Protein AF-A0A9P5V0I0-F1 (afdb_monomer)

Secondary structure (DSSP, 8-state):
-HHHHHHH-TT--EEEES----SS--SHHHHSS------EEEE-S---HHHHHHHHHHTGGG-TT--EEEESS--HHHHHHHHHH-TT--EEEE---TT-SS-STT-PPPTTHHHHHHHH-TT--EEEEEEEEEEHHHHHH-----TT--EEEEEEE------HHHHHHHHHHHHTTTTS--S-SPPPPHHHHHHHHHHHHHHHHHHHHHHHHHT-TT-SEEE-------HHHHHHS---HHHH-SS--BSS----SGGGTGGGGTT-TT--EEE-TTB-----HHHHHHHHHH-TT--EEES-PPPSSHHHHTTTHHHHHHHHHHHHH-TT-EE--GGGTTTTTSSS-S-----S-------------HHHHHHHHHHHHTT----EEEE--SS--HHHHHHHHHHTTS-TTS--S-EEE--

Foldseek 3Di:
DVLLCQQLAQQAAADADEDDDPPDDPLVVSLPDAAHNHAEYAYNYPQPPVNLQVCLVRPLLSHLNHQEYEELAQDQSNLQSCLPRNQNHAEYAHDDDLQDLAPDPPDQHDACSLVSCQQRHLNHAEDHDQSYEYELVNLVVTAGNPLNHAADHYAYFQQDDQDPVLVVLVVVCVVVCVVPDDDPDDDDDPSSVVSVVSVVSNLVSLQSVLLRLLSSLNYQHDANARANFNVVVVPPDPQDPVRRCPDQQRPGGRACDVSSPVLSNLSNQNHAEYHHHSHPHPDDLVSLLSCLVSHVNHQEYEHLDAPPDPVCNVVNVRSVVRVVSSCVSPVNYDYDHPSPPPPDDDVDDDDPDDDDDPDDDPDPDADDPPVVLVVLVVVLSVPDRDNAHYDDDVDDGPVNSVVVSVVSPDDPPPDPDHDPPPD

Mean predicted aligned error: 8.95 Å

Radius of gyration: 25.74 Å; Cα contacts (8 Å, |Δi|>4): 701; chains: 1; bounding box: 67×56×68 Å

pLDDT: mean 80.71, std 19.68, range [28.25, 98.62]

Solvent-accessible surface area (backbone atoms only — not comparable to full-atom values): 23711 Å² total; per-residue (Å²): 106,75,64,59,48,52,65,53,22,64,60,26,29,35,44,44,42,62,71,80,89,67,90,82,68,72,61,65,88,61,62,78,82,73,71,42,51,28,26,34,43,37,34,57,27,86,71,49,76,77,46,37,52,53,44,21,76,62,50,49,64,39,25,44,52,22,29,33,44,29,27,47,66,74,46,62,53,37,30,48,38,45,25,73,43,16,69,53,31,27,34,41,38,48,43,71,62,91,82,47,70,47,78,74,81,84,71,72,66,56,71,40,33,65,49,45,34,36,44,55,20,55,54,25,27,32,40,40,32,49,83,33,36,34,41,49,69,55,58,74,82,46,68,70,45,24,59,58,23,28,34,44,25,36,25,52,30,70,35,76,72,84,49,72,73,40,49,54,52,53,52,51,45,62,73,64,51,66,86,76,61,82,94,76,68,76,81,76,52,71,68,55,53,52,36,50,54,50,47,51,55,36,42,52,53,40,39,52,54,30,53,58,58,24,63,30,46,52,21,32,31,45,28,51,24,47,58,62,60,45,63,62,58,67,73,74,54,95,64,53,80,74,64,52,48,78,56,76,64,59,72,31,44,76,55,46,24,64,91,41,37,48,65,56,42,43,61,27,46,52,24,26,34,44,31,35,22,52,47,70,33,74,62,51,69,70,41,46,55,51,47,60,67,44,25,74,46,50,37,35,39,25,58,37,40,73,59,87,49,74,85,50,37,70,81,42,49,68,39,45,56,53,37,54,52,43,35,73,78,37,72,77,44,43,59,45,61,80,73,74,57,66,77,79,60,71,82,51,80,85,73,98,80,85,90,78,81,91,72,91,72,93,72,92,74,72,81,65,62,65,66,59,60,49,51,54,50,48,62,56,57,72,75,56,83,56,80,36,40,43,45,49,64,83,64,72,44,62,65,56,55,52,53,51,61,53,64,71,67,59,73,85,88,78,67,98,61,86,50,73,48,82,78

Structure (mmCIF, N/CA/C/O backbone):
data_AF-A0A9P5V0I0-F1
#
_entry.id   AF-A0A9P5V0I0-F1
#
loop_
_atom_site.group_PDB
_atom_site.id
_atom_site.type_symbol
_atom_site.label_atom_id
_atom_site.label_alt_id
_atom_site.label_comp_id
_atom_site.label_asym_id
_atom_site.label_entity_id
_atom_site.label_seq_id
_atom_site.pdbx_PDB_ins_code
_atom_site.Cartn_x
_atom_site.Cartn_y
_atom_site.Cartn_z
_atom_site.occupancy
_atom_site.B_iso_or_equiv
_atom_site.auth_seq_id
_atom_site.auth_comp_id
_atom_site.auth_asym_id
_atom_site.auth_atom_id
_atom_site.pdbx_PDB_model_num
ATOM 1 N N . MET A 1 1 ? 26.422 -1.759 -22.021 1.00 72.62 1 MET A N 1
ATOM 2 C CA . MET A 1 1 ? 25.856 -3.127 -22.036 1.00 72.62 1 MET A CA 1
ATOM 3 C C . MET A 1 1 ? 24.345 -3.127 -22.238 1.00 72.62 1 MET A C 1
ATOM 5 O O . MET A 1 1 ? 23.921 -3.559 -23.296 1.00 72.62 1 MET A O 1
ATOM 9 N N . PHE A 1 2 ? 23.543 -2.625 -21.288 1.00 82.19 2 PHE A N 1
ATOM 10 C CA . PHE A 1 2 ? 22.068 -2.646 -21.354 1.00 82.19 2 PHE A CA 1
ATOM 11 C C . PHE A 1 2 ? 21.493 -2.234 -22.724 1.00 82.19 2 PHE A C 1
ATOM 13 O O . PHE A 1 2 ? 20.725 -2.968 -23.332 1.00 82.19 2 PHE A O 1
ATOM 20 N N . PHE A 1 3 ? 21.946 -1.103 -23.263 1.00 79.38 3 PHE A N 1
ATOM 21 C CA . PHE A 1 3 ? 21.476 -0.586 -24.553 1.00 79.38 3 PHE A CA 1
ATOM 22 C C . PHE A 1 3 ? 21.908 -1.434 -25.748 1.00 79.38 3 PHE A C 1
ATOM 24 O O . PHE A 1 3 ? 21.130 -1.666 -26.667 1.00 79.38 3 PHE A O 1
ATOM 31 N N . THR A 1 4 ? 23.141 -1.937 -25.716 1.00 81.88 4 THR A N 1
ATOM 32 C CA . THR A 1 4 ? 23.652 -2.861 -26.730 1.00 81.88 4 THR A CA 1
ATOM 33 C C . THR A 1 4 ? 22.816 -4.136 -26.763 1.00 81.88 4 THR A C 1
ATOM 35 O O . THR A 1 4 ? 22.476 -4.593 -27.848 1.00 81.88 4 THR A O 1
ATOM 38 N N . LEU A 1 5 ? 22.438 -4.672 -25.595 1.00 84.12 5 LEU A N 1
ATOM 39 C CA . LEU A 1 5 ? 21.573 -5.849 -25.500 1.00 84.12 5 LEU A CA 1
ATOM 40 C C . LEU A 1 5 ? 20.219 -5.580 -26.146 1.00 84.12 5 LEU A C 1
ATOM 42 O O . LEU A 1 5 ? 19.815 -6.332 -27.022 1.00 84.12 5 LEU A O 1
ATOM 46 N N . LEU A 1 6 ? 19.551 -4.484 -25.787 1.00 85.00 6 LEU A N 1
ATOM 47 C CA . LEU A 1 6 ? 18.229 -4.197 -26.341 1.00 85.00 6 LEU A CA 1
ATOM 48 C C . LEU A 1 6 ? 18.257 -3.923 -27.852 1.00 85.00 6 LEU A C 1
ATOM 50 O O . LEU A 1 6 ? 17.336 -4.329 -28.552 1.00 85.00 6 LEU A O 1
ATOM 54 N N . LYS A 1 7 ? 19.318 -3.291 -28.373 1.00 84.25 7 LYS A N 1
ATOM 55 C CA . LYS A 1 7 ? 19.494 -3.082 -29.821 1.00 84.25 7 LYS A CA 1
ATOM 56 C C . LYS A 1 7 ? 19.761 -4.388 -30.573 1.00 84.25 7 LYS A C 1
ATOM 58 O O . LYS A 1 7 ? 19.329 -4.545 -31.709 1.00 84.25 7 LYS A O 1
ATOM 63 N N . ARG A 1 8 ? 20.512 -5.313 -29.968 1.00 85.25 8 ARG A N 1
ATOM 64 C CA . ARG A 1 8 ? 20.909 -6.584 -30.601 1.00 85.25 8 ARG A CA 1
ATOM 65 C C . ARG A 1 8 ? 19.882 -7.698 -30.415 1.00 85.25 8 ARG A C 1
ATOM 67 O O . ARG A 1 8 ? 19.906 -8.659 -31.174 1.00 85.25 8 ARG A O 1
ATOM 74 N N . LEU A 1 9 ? 18.988 -7.558 -29.441 1.00 89.06 9 LEU A N 1
ATOM 75 C CA . LEU A 1 9 ? 17.949 -8.524 -29.096 1.00 89.06 9 LEU A CA 1
ATOM 76 C C . LEU A 1 9 ? 16.563 -7.877 -29.280 1.00 89.06 9 LEU A C 1
ATOM 78 O O . LEU A 1 9 ? 15.871 -7.606 -28.297 1.00 89.06 9 LEU A O 1
ATOM 82 N N . PRO A 1 10 ? 16.120 -7.625 -30.527 1.00 87.88 10 PRO A N 1
ATOM 83 C CA . PRO A 1 10 ? 14.864 -6.912 -30.800 1.00 87.88 10 PRO A CA 1
ATOM 84 C C . PRO A 1 10 ? 13.608 -7.660 -30.313 1.00 87.88 10 PRO A C 1
ATOM 86 O O . PRO A 1 10 ? 12.546 -7.061 -30.155 1.00 87.88 10 PRO A O 1
ATOM 89 N N . ASN A 1 11 ? 13.724 -8.968 -30.051 1.00 90.19 11 ASN A N 1
ATOM 90 C CA . ASN A 1 11 ? 12.653 -9.820 -29.527 1.00 90.19 11 ASN A CA 1
ATOM 91 C C . ASN A 1 11 ? 12.715 -10.031 -28.005 1.00 90.19 11 ASN A C 1
ATOM 93 O O . ASN A 1 11 ? 11.960 -10.857 -27.489 1.00 90.19 11 ASN A O 1
ATOM 97 N N . LEU A 1 12 ? 13.594 -9.321 -27.290 1.00 94.12 12 LEU A N 1
ATOM 98 C CA . LEU A 1 12 ? 13.696 -9.432 -25.838 1.00 94.12 12 LEU A CA 1
ATOM 99 C C . LEU A 1 12 ? 12.419 -8.893 -25.181 1.00 94.12 12 LEU A C 1
ATOM 101 O O . LEU A 1 12 ? 12.072 -7.724 -25.348 1.00 94.12 12 LEU A O 1
ATOM 105 N N . GLU A 1 13 ? 11.726 -9.742 -24.424 1.00 96.06 13 GLU A N 1
ATOM 106 C CA . GLU A 1 13 ? 10.491 -9.390 -23.714 1.00 96.06 13 GLU A CA 1
ATOM 107 C C . GLU A 1 13 ? 10.707 -9.251 -22.200 1.00 96.06 13 GLU A C 1
ATOM 109 O O . GLU A 1 13 ? 9.979 -8.497 -21.555 1.00 96.06 13 GLU A O 1
ATOM 114 N N . PHE A 1 14 ? 11.716 -9.925 -21.639 1.00 95.38 14 PHE A N 1
ATOM 115 C CA . PHE A 1 14 ? 12.061 -9.885 -20.215 1.00 95.38 14 PHE A CA 1
ATOM 116 C C . PHE A 1 14 ? 13.543 -9.572 -20.010 1.00 95.38 14 PHE A C 1
ATOM 118 O O . PHE A 1 14 ? 14.405 -10.220 -20.610 1.00 95.38 14 PHE A O 1
ATOM 125 N N . LEU A 1 15 ? 13.832 -8.621 -19.120 1.00 93.19 15 LEU A N 1
ATOM 126 C CA . LEU A 1 15 ? 15.190 -8.251 -18.738 1.00 93.19 15 LEU A CA 1
ATOM 127 C C . LEU A 1 15 ? 15.272 -7.929 -17.244 1.00 93.19 15 LEU A C 1
ATOM 129 O O . LEU A 1 15 ? 14.594 -7.020 -16.761 1.00 93.19 15 LEU A O 1
ATOM 133 N N . ARG A 1 16 ? 16.164 -8.619 -16.528 1.00 91.38 16 ARG A N 1
ATOM 134 C CA . ARG A 1 16 ? 16.533 -8.295 -15.143 1.00 91.38 16 ARG A CA 1
ATOM 135 C C . ARG A 1 16 ? 17.970 -7.800 -15.070 1.00 91.38 16 ARG A C 1
ATOM 137 O O . ARG A 1 16 ? 18.861 -8.422 -15.628 1.00 91.38 16 ARG A O 1
ATOM 144 N N . ILE A 1 17 ? 18.214 -6.697 -14.367 1.00 88.88 17 ILE A N 1
ATOM 145 C CA . ILE A 1 17 ? 19.544 -6.107 -14.179 1.00 88.88 17 ILE A CA 1
ATOM 146 C C . ILE A 1 17 ? 19.783 -5.728 -12.717 1.00 88.88 17 ILE A C 1
ATOM 148 O O . ILE A 1 17 ? 18.898 -5.222 -12.031 1.00 88.88 17 ILE A O 1
ATOM 152 N N . TYR A 1 18 ? 21.011 -5.931 -12.243 1.00 83.88 18 TYR A N 1
ATOM 153 C CA . TYR A 1 18 ? 21.394 -5.670 -10.848 1.00 83.88 18 TYR A CA 1
ATOM 154 C C . TYR A 1 18 ? 22.102 -4.342 -10.641 1.00 83.88 18 TYR A C 1
ATOM 156 O O . TYR A 1 18 ? 22.042 -3.756 -9.566 1.00 83.88 18 TYR A O 1
ATOM 164 N N . SER A 1 19 ? 22.766 -3.857 -11.681 1.00 81.00 19 SER A N 1
ATOM 165 C CA . SER A 1 19 ? 23.468 -2.586 -11.677 1.00 81.00 19 SER A CA 1
ATOM 166 C C . SER A 1 19 ? 23.308 -1.938 -13.041 1.00 81.00 19 SER A C 1
ATOM 168 O O . SER A 1 19 ? 23.321 -2.620 -14.069 1.00 81.00 19 SER A O 1
ATOM 170 N N . MET A 1 20 ? 23.135 -0.621 -13.049 1.00 78.06 20 MET A N 1
ATOM 171 C CA . MET A 1 20 ? 23.053 0.162 -14.269 1.00 78.06 20 MET A CA 1
ATOM 172 C C . MET A 1 20 ? 23.921 1.407 -14.114 1.00 78.06 20 MET A C 1
ATOM 174 O O . MET A 1 20 ? 23.603 2.300 -13.331 1.00 78.06 20 MET A O 1
ATOM 178 N N . ASP A 1 21 ? 25.004 1.465 -14.885 1.00 77.56 21 ASP A N 1
ATOM 179 C CA . ASP A 1 21 ? 25.779 2.687 -15.074 1.00 77.56 21 ASP A CA 1
ATOM 180 C C . ASP A 1 21 ? 25.295 3.394 -16.351 1.00 77.56 21 ASP A C 1
ATOM 182 O O . ASP A 1 21 ? 25.408 2.867 -17.462 1.00 77.56 21 ASP A O 1
ATOM 186 N N . CYS A 1 22 ? 24.714 4.583 -16.178 1.00 71.12 22 CYS A N 1
ATOM 187 C CA . CYS A 1 22 ? 24.184 5.415 -17.260 1.00 71.12 22 CYS A CA 1
ATOM 188 C C . CYS A 1 22 ? 25.020 6.673 -17.516 1.00 71.12 22 CYS A C 1
ATOM 190 O O . CYS A 1 22 ? 24.570 7.555 -18.255 1.00 71.12 22 CYS A O 1
ATOM 192 N N . GLU A 1 23 ? 26.184 6.845 -16.882 1.00 76.38 23 GLU A N 1
ATOM 193 C CA . GLU A 1 23 ? 26.862 8.142 -16.949 1.00 76.38 23 GLU A CA 1
ATOM 194 C C . GLU A 1 23 ? 27.448 8.444 -18.333 1.00 76.38 23 GLU A C 1
ATOM 196 O O . GLU A 1 23 ? 27.472 9.614 -18.724 1.00 76.38 23 GLU A O 1
ATOM 201 N N . LYS A 1 24 ? 27.844 7.411 -19.090 1.00 75.38 24 LYS A N 1
ATOM 202 C CA . LYS A 1 24 ? 28.678 7.547 -20.300 1.00 75.38 24 LYS A CA 1
ATOM 203 C C . LYS A 1 24 ? 28.061 7.039 -21.606 1.00 75.38 24 LYS A C 1
ATOM 205 O O . LYS A 1 24 ? 28.762 6.964 -22.609 1.00 75.38 24 LYS A O 1
ATOM 210 N N . VAL A 1 25 ? 26.785 6.657 -21.627 1.00 72.12 25 VAL A N 1
ATOM 211 C CA . VAL A 1 25 ? 26.204 6.072 -22.845 1.00 72.12 25 VAL A CA 1
ATOM 212 C C . VAL A 1 25 ? 25.682 7.161 -23.779 1.00 72.12 25 VAL A C 1
ATOM 214 O O . VAL A 1 25 ? 24.794 7.926 -23.398 1.00 72.12 25 VAL A O 1
ATOM 217 N N . ASP A 1 26 ? 26.191 7.191 -25.015 1.00 77.75 26 ASP A N 1
ATOM 218 C CA . ASP A 1 26 ? 25.554 7.925 -26.107 1.00 77.75 26 ASP A CA 1
ATOM 219 C C . ASP A 1 26 ? 24.253 7.219 -26.498 1.00 77.75 26 ASP A C 1
ATOM 221 O O . ASP A 1 26 ? 24.221 6.159 -27.121 1.00 77.75 26 ASP A O 1
ATOM 225 N N . THR A 1 27 ? 23.160 7.805 -26.038 1.00 74.12 27 THR A N 1
ATOM 226 C CA . THR A 1 27 ? 21.817 7.260 -26.165 1.00 74.12 27 THR A CA 1
ATOM 227 C C . THR A 1 27 ? 21.240 7.444 -27.564 1.00 74.12 27 THR A C 1
ATOM 229 O O . THR A 1 27 ? 20.352 6.684 -27.938 1.00 74.12 27 THR A O 1
ATOM 232 N N . ALA A 1 28 ? 21.719 8.441 -28.318 1.00 78.19 28 ALA A N 1
ATOM 233 C CA . ALA A 1 28 ? 21.186 8.762 -29.639 1.00 78.19 28 ALA A CA 1
ATOM 234 C C . ALA A 1 28 ? 21.516 7.640 -30.631 1.00 78.19 28 ALA A C 1
ATOM 236 O O . ALA A 1 28 ? 20.613 7.016 -31.173 1.00 78.19 28 ALA A O 1
ATOM 237 N N . ALA A 1 29 ? 22.791 7.251 -30.714 1.00 74.94 29 ALA A N 1
ATOM 238 C CA . ALA A 1 29 ? 23.259 6.211 -31.636 1.00 74.94 29 ALA A CA 1
ATOM 239 C C . ALA A 1 29 ? 22.647 4.808 -31.402 1.00 74.94 29 ALA A C 1
ATOM 241 O O . ALA A 1 29 ? 22.742 3.909 -32.251 1.00 74.94 29 ALA A O 1
ATOM 242 N N . ILE A 1 30 ? 22.058 4.569 -30.225 1.00 70.69 30 ILE A N 1
ATOM 243 C CA . ILE A 1 30 ? 21.501 3.261 -29.858 1.00 70.69 30 ILE A CA 1
ATOM 244 C C . ILE A 1 30 ? 19.992 3.184 -30.119 1.00 70.69 30 ILE A C 1
ATOM 246 O O . ILE A 1 30 ? 19.501 2.095 -30.402 1.00 70.69 30 ILE A O 1
ATOM 250 N N . MET A 1 31 ? 19.280 4.313 -30.080 1.00 74.88 31 MET A N 1
ATOM 251 C CA . MET A 1 31 ? 17.815 4.366 -30.181 1.00 74.88 31 MET A CA 1
ATOM 252 C C . MET A 1 31 ? 17.288 4.820 -31.552 1.00 74.88 31 MET A C 1
ATOM 254 O O . MET A 1 31 ? 16.086 5.039 -31.698 1.00 74.88 31 MET A O 1
ATOM 258 N N . ASP A 1 32 ? 18.152 4.925 -32.564 1.00 74.31 32 ASP A N 1
ATOM 259 C CA . ASP A 1 32 ? 17.753 5.226 -33.942 1.00 74.31 32 ASP A CA 1
ATOM 260 C C . ASP A 1 32 ? 16.984 4.043 -34.565 1.00 74.31 32 ASP A C 1
ATOM 262 O O . ASP A 1 32 ? 17.583 3.111 -35.105 1.00 74.31 32 ASP A O 1
ATOM 266 N N . GLY A 1 33 ? 15.648 4.063 -34.491 1.00 74.25 33 GLY A N 1
ATOM 267 C CA . GLY A 1 33 ? 14.791 3.297 -35.405 1.00 74.25 33 GLY A CA 1
ATOM 268 C C . GLY A 1 33 ? 13.548 2.669 -34.781 1.00 74.25 33 GLY A C 1
ATOM 269 O O . GLY A 1 33 ? 12.433 3.101 -35.061 1.00 74.25 33 GLY A O 1
ATOM 270 N N . GLU A 1 34 ? 13.716 1.636 -33.956 1.00 86.00 34 GLU A N 1
ATOM 271 C CA . GLU A 1 34 ? 12.606 0.768 -33.540 1.00 86.00 34 GLU A CA 1
ATOM 272 C C . GLU A 1 34 ? 12.430 0.740 -32.029 1.00 86.00 34 GLU A C 1
ATOM 274 O O . GLU A 1 34 ? 13.404 0.588 -31.300 1.00 86.00 34 GLU A O 1
ATOM 279 N N . PHE A 1 35 ? 11.187 0.854 -31.556 1.00 91.88 35 PHE A N 1
ATOM 280 C CA . PHE A 1 35 ? 10.849 0.692 -30.144 1.00 91.88 35 PHE A CA 1
ATOM 281 C C . PHE A 1 35 ? 11.141 -0.726 -29.649 1.00 91.88 35 PHE A C 1
ATOM 283 O O . PHE A 1 35 ? 10.890 -1.713 -30.342 1.00 91.88 35 PHE A O 1
ATOM 290 N N . SER A 1 36 ? 11.594 -0.832 -28.403 1.00 92.25 36 SER A N 1
ATOM 291 C CA . SER A 1 36 ? 11.799 -2.118 -27.752 1.00 92.25 36 SER A CA 1
ATOM 292 C C . SER A 1 36 ? 10.478 -2.867 -27.546 1.00 92.25 36 SER A C 1
ATOM 294 O O . SER A 1 36 ? 9.460 -2.280 -27.166 1.00 92.25 36 SER A O 1
ATOM 296 N N . ARG A 1 37 ? 10.514 -4.194 -27.728 1.00 94.62 37 ARG A N 1
ATOM 297 C CA . ARG A 1 37 ? 9.412 -5.118 -27.401 1.00 94.62 37 ARG A CA 1
ATOM 298 C C . ARG A 1 37 ? 9.403 -5.556 -25.935 1.00 94.62 37 ARG A C 1
ATOM 300 O O . ARG A 1 37 ? 8.593 -6.407 -25.567 1.00 94.62 37 ARG A O 1
ATOM 307 N N . LEU A 1 38 ? 10.283 -4.984 -25.113 1.00 95.94 38 LEU A N 1
ATOM 308 C CA . LEU A 1 38 ? 10.415 -5.334 -23.708 1.00 95.94 38 LEU A CA 1
ATOM 309 C C . LEU A 1 38 ? 9.091 -5.114 -22.965 1.00 95.94 38 LEU A C 1
ATOM 311 O O . LEU A 1 38 ? 8.526 -4.020 -22.981 1.00 95.94 38 LEU A O 1
ATOM 315 N N . LYS A 1 39 ? 8.609 -6.171 -22.311 1.00 97.38 39 LYS A N 1
ATOM 316 C CA . LYS A 1 39 ? 7.375 -6.184 -21.517 1.00 97.38 39 LYS A CA 1
ATOM 317 C C . LYS A 1 39 ? 7.664 -6.144 -20.024 1.00 97.38 39 LYS A C 1
ATOM 319 O O . LYS A 1 39 ? 6.864 -5.590 -19.278 1.00 97.38 39 LYS A O 1
ATOM 324 N N . ILE A 1 40 ? 8.782 -6.718 -19.587 1.00 96.69 40 ILE A N 1
ATOM 325 C CA . ILE A 1 40 ? 9.144 -6.826 -18.174 1.00 96.69 40 ILE A CA 1
ATOM 326 C C . ILE A 1 40 ? 10.573 -6.326 -17.983 1.00 96.69 40 ILE A C 1
ATOM 328 O O . ILE A 1 40 ? 11.504 -6.837 -18.608 1.00 96.69 40 ILE A O 1
ATOM 332 N N . LEU A 1 41 ? 10.738 -5.341 -17.101 1.00 95.25 41 LEU A N 1
ATOM 333 C CA . LEU A 1 41 ? 12.037 -4.779 -16.742 1.00 95.25 41 LEU A CA 1
ATOM 334 C C . LEU A 1 41 ? 12.205 -4.760 -15.225 1.00 95.25 41 LEU A C 1
ATOM 336 O O . LEU A 1 41 ? 11.491 -4.042 -14.527 1.00 95.25 41 LEU A O 1
ATOM 340 N N . HIS A 1 42 ? 13.169 -5.525 -14.716 1.00 94.00 42 HIS A N 1
ATOM 341 C CA . HIS A 1 42 ? 13.512 -5.572 -13.293 1.00 94.00 42 HIS A CA 1
ATOM 342 C C . HIS A 1 42 ? 14.880 -4.938 -13.055 1.00 94.00 42 HIS A C 1
ATOM 344 O O . HIS A 1 42 ? 15.869 -5.350 -13.654 1.00 94.00 42 HIS A O 1
ATOM 350 N N . ILE A 1 43 ? 14.951 -3.951 -12.165 1.00 91.00 43 ILE A N 1
ATOM 351 C CA . ILE A 1 43 ? 16.173 -3.224 -11.814 1.00 91.00 43 ILE A CA 1
ATOM 352 C C . ILE A 1 43 ? 16.400 -3.353 -10.305 1.00 91.00 43 ILE A C 1
ATOM 354 O O . ILE A 1 43 ? 15.667 -2.784 -9.505 1.00 91.00 43 ILE A O 1
ATOM 358 N N . HIS A 1 44 ? 17.427 -4.087 -9.889 1.00 83.88 44 HIS A N 1
ATOM 359 C CA . HIS A 1 44 ? 17.792 -4.223 -8.468 1.00 83.88 44 HIS A CA 1
ATOM 360 C C . HIS A 1 44 ? 18.832 -3.186 -8.015 1.00 83.88 44 HIS A C 1
ATOM 362 O O . HIS A 1 44 ? 19.194 -3.121 -6.840 1.00 83.88 44 HIS A O 1
ATOM 368 N N . ALA A 1 45 ? 19.300 -2.343 -8.936 1.00 75.44 45 ALA A N 1
ATOM 369 C CA . ALA A 1 45 ? 20.286 -1.312 -8.655 1.00 75.44 45 ALA A CA 1
ATOM 370 C C . ALA A 1 45 ? 19.694 -0.191 -7.795 1.00 75.44 45 ALA A C 1
ATOM 372 O O . ALA A 1 45 ? 18.583 0.281 -8.050 1.00 75.44 45 ALA A O 1
ATOM 373 N N . GLN A 1 46 ? 20.480 0.331 -6.850 1.00 69.19 46 GLN A N 1
ATOM 374 C CA . GLN A 1 46 ? 20.211 1.656 -6.299 1.00 69.19 46 GLN A CA 1
ATOM 375 C C . GLN A 1 46 ? 20.465 2.696 -7.396 1.00 69.19 46 GLN A C 1
ATOM 377 O O . GLN A 1 46 ? 21.580 3.182 -7.587 1.00 69.19 46 GLN A O 1
ATOM 382 N N . VAL A 1 47 ? 19.424 3.016 -8.161 1.00 62.59 47 VAL A N 1
ATOM 383 C CA . VAL A 1 47 ? 19.482 4.092 -9.146 1.00 62.59 47 VAL A CA 1
ATOM 384 C C . VAL A 1 47 ? 19.615 5.403 -8.378 1.00 62.59 47 VAL A C 1
ATOM 386 O O . VAL A 1 47 ? 18.676 5.849 -7.722 1.00 62.59 47 VAL A O 1
ATOM 389 N N . VAL A 1 48 ? 20.792 6.025 -8.433 1.00 69.25 48 VAL A N 1
ATOM 390 C CA . VAL A 1 48 ? 21.012 7.349 -7.838 1.00 69.25 48 VAL A CA 1
ATOM 391 C C . VAL A 1 48 ? 20.135 8.373 -8.566 1.00 69.25 48 VAL A C 1
ATOM 393 O O . VAL A 1 48 ? 19.971 8.299 -9.783 1.00 69.25 48 VAL A O 1
ATOM 396 N N . LYS A 1 49 ? 19.631 9.392 -7.859 1.00 73.50 49 LYS A N 1
ATOM 397 C CA . LYS A 1 49 ? 18.767 10.461 -8.408 1.00 73.50 49 LYS A CA 1
ATOM 398 C C . LYS A 1 49 ? 19.253 11.070 -9.739 1.00 73.50 49 LYS A C 1
ATOM 400 O O . LYS A 1 49 ? 18.445 11.455 -10.577 1.00 73.50 49 LYS A O 1
ATOM 405 N N . LYS A 1 50 ? 20.571 11.177 -9.960 1.00 76.12 50 LYS A N 1
ATOM 406 C CA . LYS A 1 50 ? 21.132 11.678 -11.233 1.00 76.12 50 LYS A CA 1
ATOM 407 C C . LYS A 1 50 ? 20.855 10.736 -12.410 1.00 76.12 50 LYS A C 1
ATOM 409 O O . LYS A 1 50 ? 20.623 11.201 -13.525 1.00 76.12 50 LYS A O 1
ATOM 414 N N . VAL A 1 51 ? 20.887 9.431 -12.154 1.00 80.44 51 VAL A N 1
ATOM 415 C CA . VAL A 1 51 ? 20.608 8.388 -13.140 1.00 80.44 51 VAL A CA 1
ATOM 416 C C . VAL A 1 51 ? 19.112 8.320 -13.432 1.00 80.44 51 VAL A C 1
ATOM 418 O O . VAL A 1 51 ? 18.764 8.178 -14.598 1.00 80.44 51 VAL A O 1
ATOM 421 N N . ASP A 1 52 ? 18.249 8.529 -12.429 1.00 84.81 52 ASP A N 1
ATOM 422 C CA . ASP A 1 52 ? 16.785 8.506 -12.585 1.00 84.81 52 ASP A CA 1
ATOM 423 C C . ASP A 1 52 ? 16.302 9.392 -13.740 1.00 84.81 52 ASP A C 1
ATOM 425 O O . ASP A 1 52 ? 15.714 8.894 -14.692 1.00 84.81 52 ASP A O 1
ATOM 429 N N . ARG A 1 53 ? 16.628 10.691 -13.732 1.00 89.56 53 ARG A N 1
ATOM 430 C CA . ARG A 1 53 ? 16.145 11.609 -14.777 1.00 89.56 53 ARG A CA 1
ATOM 431 C C . ARG A 1 53 ? 16.579 11.183 -16.179 1.00 89.56 53 ARG A C 1
ATOM 433 O O . ARG A 1 53 ? 15.792 11.272 -17.122 1.00 89.56 53 ARG A O 1
ATOM 440 N N . ARG A 1 54 ? 17.834 10.753 -16.346 1.00 87.12 54 ARG A N 1
ATOM 441 C CA . ARG A 1 54 ? 18.335 10.280 -17.649 1.00 87.12 54 ARG A CA 1
ATOM 442 C C . ARG A 1 54 ? 17.640 8.987 -18.047 1.00 87.12 54 ARG A C 1
ATOM 444 O O . ARG A 1 54 ? 17.234 8.862 -19.196 1.00 87.12 54 ARG A O 1
ATOM 451 N N . PHE A 1 55 ? 17.487 8.073 -17.094 1.00 89.00 55 PHE A N 1
ATOM 452 C CA . PHE A 1 55 ? 16.845 6.793 -17.315 1.00 89.00 55 PHE A CA 1
ATOM 453 C C . PHE A 1 55 ? 15.391 6.966 -17.756 1.00 89.00 55 PHE A C 1
ATOM 455 O O . PHE A 1 55 ? 15.000 6.494 -18.824 1.00 89.00 55 PHE A O 1
ATOM 462 N N . ALA A 1 56 ? 14.640 7.748 -16.987 1.00 92.94 56 ALA A N 1
ATOM 463 C CA . ALA A 1 56 ? 13.255 8.069 -17.248 1.00 92.94 56 ALA A CA 1
ATOM 464 C C . ALA A 1 56 ? 13.073 8.798 -18.579 1.00 92.94 56 ALA A C 1
ATOM 466 O O . ALA A 1 56 ? 12.325 8.337 -19.424 1.00 92.94 56 ALA A O 1
ATOM 467 N N . SER A 1 57 ? 13.773 9.910 -18.812 1.00 90.75 57 SER A N 1
ATOM 468 C CA . SER A 1 57 ? 13.526 10.737 -20.005 1.00 90.75 57 SER A CA 1
ATOM 469 C C . SER A 1 57 ? 13.995 10.111 -21.318 1.00 90.75 57 SER A C 1
ATOM 471 O O . SER A 1 57 ? 13.478 10.478 -22.370 1.00 90.75 57 SER A O 1
ATOM 473 N N . ARG A 1 58 ? 14.978 9.203 -21.281 1.00 88.19 58 ARG A N 1
ATOM 474 C CA . ARG A 1 58 ? 15.585 8.653 -22.499 1.00 88.19 58 ARG A CA 1
ATOM 475 C C . ARG A 1 58 ? 15.165 7.222 -22.788 1.00 88.19 58 ARG A C 1
ATOM 477 O O . ARG A 1 58 ? 14.942 6.908 -23.947 1.00 88.19 58 ARG A O 1
ATOM 484 N N . PHE A 1 59 ? 15.059 6.360 -21.778 1.00 88.75 59 PHE A N 1
ATOM 485 C CA . PHE A 1 59 ? 14.970 4.915 -22.023 1.00 88.75 59 PHE A CA 1
ATOM 486 C C . PHE A 1 59 ? 13.566 4.354 -21.883 1.00 88.75 59 PHE A C 1
ATOM 488 O O . PHE A 1 59 ? 13.145 3.567 -22.722 1.00 88.75 59 PHE A O 1
ATOM 495 N N . LEU A 1 60 ? 12.816 4.776 -20.869 1.00 93.69 60 LEU A N 1
ATOM 496 C CA . LEU A 1 60 ? 11.443 4.304 -20.684 1.00 93.69 60 LEU A CA 1
ATOM 497 C C . LEU A 1 60 ? 10.500 4.626 -21.861 1.00 93.69 60 LEU A C 1
ATOM 499 O O . LEU A 1 60 ? 9.722 3.741 -22.228 1.00 93.69 60 LEU A O 1
ATOM 503 N N . PRO A 1 61 ? 10.586 5.800 -22.531 1.00 94.62 61 PRO A N 1
ATOM 504 C CA . PRO A 1 61 ? 9.763 6.091 -23.703 1.00 94.62 61 PRO A CA 1
ATOM 505 C C . PRO A 1 61 ? 10.056 5.156 -24.876 1.00 94.62 61 PRO A C 1
ATOM 507 O O . PRO A 1 61 ? 9.210 4.972 -25.745 1.00 94.62 61 PRO A O 1
ATOM 510 N N . TRP A 1 62 ? 11.248 4.556 -24.899 1.00 93.25 62 TRP A N 1
ATOM 511 C CA . TRP A 1 62 ? 11.651 3.613 -25.930 1.00 93.25 62 TRP A CA 1
ATOM 512 C C . TRP A 1 62 ? 11.086 2.195 -25.706 1.00 93.25 62 TRP A C 1
ATOM 514 O O . TRP A 1 62 ? 11.215 1.332 -26.571 1.00 93.25 62 TRP A O 1
ATOM 524 N N . MET A 1 63 ? 10.411 1.951 -24.575 1.00 95.38 63 MET A N 1
ATOM 525 C CA . MET A 1 63 ? 9.833 0.655 -24.189 1.00 95.38 63 MET A CA 1
ATOM 526 C C . MET A 1 63 ? 8.302 0.724 -24.027 1.00 95.38 63 MET A C 1
ATOM 528 O O . MET A 1 63 ? 7.770 0.329 -22.990 1.00 95.38 63 MET A O 1
ATOM 532 N N . PRO A 1 64 ? 7.535 1.207 -25.019 1.00 96.44 64 PRO A N 1
ATOM 533 C CA . PRO A 1 64 ? 6.094 1.446 -24.866 1.00 96.44 64 PRO A CA 1
ATOM 534 C C . PRO A 1 64 ? 5.274 0.172 -24.584 1.00 96.44 64 PRO A C 1
ATOM 536 O O . PRO A 1 64 ? 4.125 0.256 -24.152 1.00 96.44 64 PRO A O 1
ATOM 539 N N . ALA A 1 65 ? 5.843 -1.013 -24.828 1.00 96.94 65 ALA A N 1
ATOM 540 C CA . ALA A 1 65 ? 5.221 -2.308 -24.561 1.00 96.94 65 ALA A CA 1
ATOM 541 C C . ALA A 1 65 ? 5.361 -2.789 -23.103 1.00 96.94 65 ALA A C 1
ATOM 543 O O . ALA A 1 65 ? 4.878 -3.879 -22.796 1.00 96.94 65 ALA A O 1
ATOM 544 N N . LEU A 1 66 ? 6.000 -2.009 -22.225 1.00 97.94 66 LEU A N 1
ATOM 545 C CA . LEU A 1 66 ? 6.250 -2.391 -20.839 1.00 97.94 66 LEU A CA 1
ATOM 546 C C . LEU A 1 66 ? 4.935 -2.594 -20.064 1.00 97.94 66 LEU A C 1
ATOM 548 O O . LEU A 1 66 ? 4.105 -1.691 -19.974 1.00 97.94 66 LEU A O 1
ATOM 552 N N . VAL A 1 67 ? 4.771 -3.794 -19.508 1.00 98.38 67 VAL A N 1
ATOM 553 C CA . VAL A 1 67 ? 3.628 -4.240 -18.695 1.00 98.38 67 VAL A CA 1
ATOM 554 C C . VAL A 1 67 ? 4.013 -4.352 -17.222 1.00 98.38 67 VAL A C 1
ATOM 556 O O . VAL A 1 67 ? 3.186 -4.109 -16.344 1.00 98.38 67 VAL A O 1
ATOM 559 N N . GLU A 1 68 ? 5.272 -4.677 -16.933 1.00 97.88 68 GLU A N 1
ATOM 560 C CA . GLU A 1 68 ? 5.787 -4.791 -15.574 1.00 97.88 68 GLU A CA 1
ATOM 561 C C . GLU A 1 68 ? 7.121 -4.062 -15.418 1.00 97.88 68 GLU A C 1
ATOM 563 O O . GLU A 1 68 ? 8.058 -4.251 -16.198 1.00 97.88 68 GLU A O 1
ATOM 568 N N . PHE A 1 69 ? 7.209 -3.255 -14.364 1.00 97.06 69 PHE A N 1
ATOM 569 C CA . PHE A 1 69 ? 8.433 -2.583 -13.963 1.00 97.06 69 PHE A CA 1
ATOM 570 C C . PHE A 1 69 ? 8.747 -2.884 -12.502 1.00 97.06 69 PHE A C 1
ATOM 572 O O . PHE A 1 69 ? 7.887 -2.758 -11.627 1.00 97.06 69 PHE A O 1
ATOM 579 N N . SER A 1 70 ? 9.999 -3.241 -12.232 1.00 95.00 70 SER A N 1
ATOM 580 C CA . SER A 1 70 ? 10.487 -3.417 -10.874 1.00 95.00 70 SER A CA 1
ATOM 581 C C . SER A 1 70 ? 11.744 -2.600 -10.620 1.00 95.00 70 SER A C 1
ATOM 583 O O . SER A 1 70 ? 12.644 -2.560 -11.456 1.00 95.00 70 SER A O 1
ATOM 585 N N . SER A 1 71 ? 11.788 -1.924 -9.474 1.00 92.81 71 SER A N 1
ATOM 586 C CA . SER A 1 71 ? 12.924 -1.110 -9.037 1.00 92.81 71 SER A CA 1
ATOM 587 C C . SER A 1 71 ? 13.049 -1.151 -7.523 1.00 92.81 71 SER A C 1
ATOM 589 O O . SER A 1 71 ? 12.038 -1.195 -6.827 1.00 92.81 71 SER A O 1
ATOM 591 N N . THR A 1 72 ? 14.262 -1.056 -6.984 1.00 88.25 72 THR A N 1
ATOM 592 C CA . THR A 1 72 ? 14.479 -0.903 -5.534 1.00 88.25 72 THR A CA 1
ATOM 593 C C . THR A 1 72 ? 13.804 0.354 -4.977 1.00 88.25 72 THR A C 1
ATOM 595 O O . THR A 1 72 ? 13.334 0.368 -3.840 1.00 88.25 72 THR A O 1
ATOM 598 N N . MET A 1 73 ? 13.716 1.407 -5.795 1.00 89.62 73 MET A N 1
ATOM 599 C CA . MET A 1 73 ? 13.040 2.657 -5.458 1.00 89.62 73 MET A CA 1
ATOM 600 C C . MET A 1 73 ? 12.324 3.229 -6.681 1.00 89.62 73 MET A C 1
ATOM 602 O O . MET A 1 73 ? 12.900 3.310 -7.770 1.00 89.62 73 MET A O 1
ATOM 606 N N . LEU A 1 74 ? 11.076 3.660 -6.502 1.00 93.69 74 LEU A N 1
ATOM 607 C CA . LEU A 1 74 ? 10.384 4.486 -7.487 1.00 93.69 74 LEU A CA 1
ATOM 608 C C . LEU A 1 74 ? 10.734 5.960 -7.282 1.00 93.69 74 LEU A C 1
ATOM 610 O O . LEU A 1 74 ? 10.479 6.528 -6.218 1.00 93.69 74 LEU A O 1
ATOM 614 N N . TRP A 1 75 ? 11.284 6.580 -8.317 1.00 93.88 75 TRP A N 1
ATOM 615 C CA . TRP A 1 75 ? 11.602 8.004 -8.345 1.00 93.88 75 TRP A CA 1
ATOM 616 C C . TRP A 1 75 ? 10.556 8.801 -9.142 1.00 93.88 75 TRP A C 1
ATOM 618 O O . TRP A 1 75 ? 9.887 8.219 -9.999 1.00 93.88 75 TRP A O 1
ATOM 628 N N . PRO A 1 76 ? 10.411 10.122 -8.902 1.00 95.25 76 PRO A N 1
ATOM 629 C CA . PRO A 1 76 ? 9.364 10.927 -9.534 1.00 95.25 76 PRO A CA 1
ATOM 630 C C . PRO A 1 76 ? 9.400 10.933 -11.066 1.00 95.25 76 PRO A C 1
ATOM 632 O O . PRO A 1 76 ? 8.355 10.765 -11.691 1.00 95.25 76 PRO A O 1
ATOM 635 N N . GLU A 1 77 ? 10.578 11.103 -11.681 1.00 95.75 77 GLU A N 1
ATOM 636 C CA . GLU A 1 77 ? 10.683 11.178 -13.145 1.00 95.75 77 GLU A CA 1
ATOM 637 C C . GLU A 1 77 ? 10.382 9.819 -13.775 1.00 95.75 77 GLU A C 1
ATOM 639 O O . GLU A 1 77 ? 9.617 9.740 -14.736 1.00 95.75 77 GLU A O 1
ATOM 644 N N . THR A 1 78 ? 10.914 8.737 -13.193 1.00 96.12 78 THR A N 1
ATOM 645 C CA . THR A 1 78 ? 10.570 7.369 -13.600 1.00 96.12 78 THR A CA 1
ATOM 646 C C . THR A 1 78 ? 9.067 7.121 -13.487 1.00 96.12 78 THR A C 1
ATOM 648 O O . THR A 1 78 ? 8.464 6.686 -14.462 1.00 96.12 78 THR A O 1
ATOM 651 N N . ALA A 1 79 ? 8.433 7.446 -12.354 1.00 97.50 79 ALA A N 1
ATOM 652 C CA . ALA A 1 79 ? 6.992 7.265 -12.166 1.00 97.50 79 ALA A CA 1
ATOM 653 C C . ALA A 1 79 ? 6.169 8.032 -13.210 1.00 97.50 79 ALA A C 1
ATOM 655 O O . ALA A 1 79 ? 5.238 7.481 -13.794 1.00 97.50 79 ALA A O 1
ATOM 656 N N . LYS A 1 80 ? 6.541 9.288 -13.479 1.00 97.69 80 LYS A N 1
ATOM 657 C CA . LYS A 1 80 ? 5.863 10.126 -14.467 1.00 97.69 80 LYS A CA 1
ATOM 658 C C . LYS A 1 80 ? 5.960 9.529 -15.868 1.00 97.69 80 LYS A C 1
ATOM 660 O O . LYS A 1 80 ? 4.942 9.376 -16.536 1.00 97.69 80 LYS A O 1
ATOM 665 N N . VAL A 1 81 ? 7.163 9.157 -16.307 1.00 97.56 81 VAL A N 1
ATOM 666 C CA . VAL A 1 81 ? 7.347 8.598 -17.652 1.00 97.56 81 VAL A CA 1
ATOM 667 C C . VAL A 1 81 ? 6.673 7.236 -17.787 1.00 97.56 81 VAL A C 1
ATOM 669 O O . VAL A 1 81 ? 6.019 7.005 -18.801 1.00 97.56 81 VAL A O 1
ATOM 672 N N . LEU A 1 82 ? 6.769 6.376 -16.767 1.00 97.69 82 LEU A N 1
ATOM 673 C CA . LEU A 1 82 ? 6.049 5.102 -16.725 1.00 97.69 82 LEU A CA 1
ATOM 674 C C . LEU A 1 82 ? 4.550 5.309 -16.952 1.00 97.69 82 LEU A C 1
ATOM 676 O O . LEU A 1 82 ? 3.966 4.659 -17.813 1.00 97.69 82 LEU A O 1
ATOM 680 N N . ALA A 1 83 ? 3.941 6.254 -16.239 1.00 97.75 83 ALA A N 1
ATOM 681 C CA . ALA A 1 83 ? 2.518 6.507 -16.394 1.00 97.75 83 ALA A CA 1
ATOM 682 C C . ALA A 1 83 ? 2.144 7.144 -17.743 1.00 97.75 83 ALA A C 1
ATOM 684 O O . ALA A 1 83 ? 1.123 6.796 -18.327 1.00 97.75 83 ALA A O 1
ATOM 685 N N . GLU A 1 84 ? 2.953 8.075 -18.256 1.00 97.00 84 GLU A N 1
ATOM 686 C CA . GLU A 1 84 ? 2.630 8.829 -19.476 1.00 97.00 84 GLU A CA 1
ATOM 687 C C . GLU A 1 84 ? 2.962 8.077 -20.772 1.00 97.00 84 GLU A C 1
ATOM 689 O O . GLU A 1 84 ? 2.323 8.304 -21.802 1.00 97.00 84 GLU A O 1
ATOM 694 N N . LYS A 1 85 ? 4.007 7.243 -20.766 1.00 97.06 85 LYS A N 1
ATOM 695 C CA . LYS A 1 85 ? 4.560 6.611 -21.977 1.00 97.06 85 LYS A CA 1
ATOM 696 C C . LYS A 1 85 ? 4.353 5.104 -22.016 1.00 97.06 85 LYS A C 1
ATOM 698 O O . LYS A 1 85 ? 4.304 4.540 -23.107 1.00 97.06 85 LYS A O 1
ATOM 703 N N . ASN A 1 86 ? 4.181 4.454 -20.867 1.00 96.94 86 ASN A N 1
ATOM 704 C CA . ASN A 1 86 ? 3.988 3.011 -20.772 1.00 96.94 86 ASN A CA 1
ATOM 705 C C . ASN A 1 86 ? 2.535 2.711 -20.372 1.00 96.94 86 ASN A C 1
ATOM 707 O O . ASN A 1 86 ? 2.261 2.120 -19.336 1.00 96.94 86 ASN A O 1
ATOM 711 N N . LEU A 1 87 ? 1.585 3.093 -21.234 1.00 97.19 87 LEU A N 1
ATOM 712 C CA . LEU A 1 87 ? 0.131 2.985 -20.993 1.00 97.19 87 LEU A CA 1
ATOM 713 C C . LEU A 1 87 ? -0.383 1.548 -20.778 1.00 97.19 87 LEU A C 1
ATOM 715 O O . LEU A 1 87 ? -1.550 1.350 -20.455 1.00 97.19 87 LEU A O 1
ATOM 719 N N . LYS A 1 88 ? 0.465 0.542 -21.020 1.00 97.88 88 LYS A N 1
ATOM 720 C CA . LYS A 1 88 ? 0.184 -0.877 -20.770 1.00 97.88 88 LYS A CA 1
ATOM 721 C C . LYS A 1 88 ? 0.738 -1.364 -19.431 1.00 97.88 88 LYS A C 1
ATOM 723 O O . LYS A 1 88 ? 0.641 -2.555 -19.159 1.00 97.88 88 LYS A O 1
ATOM 728 N N . LEU A 1 89 ? 1.326 -0.486 -18.618 1.00 98.38 89 LEU A N 1
ATOM 729 C CA . LEU A 1 89 ? 1.888 -0.852 -17.327 1.00 98.38 89 LEU A CA 1
ATOM 730 C C . LEU A 1 89 ? 0.769 -1.339 -16.403 1.00 98.38 89 LEU A C 1
ATOM 732 O O . LEU A 1 89 ? -0.124 -0.584 -16.017 1.00 98.38 89 LEU A O 1
ATOM 736 N N . GLU A 1 90 ? 0.825 -2.614 -16.044 1.00 98.44 90 GLU A N 1
ATOM 737 C CA . GLU A 1 90 ? -0.124 -3.254 -15.135 1.00 98.44 90 GLU A CA 1
ATOM 738 C C . GLU A 1 90 ? 0.485 -3.485 -13.752 1.00 98.44 90 GLU A C 1
ATOM 740 O O . GLU A 1 90 ? -0.249 -3.544 -12.765 1.00 98.44 90 GLU A O 1
ATOM 745 N N . THR A 1 91 ? 1.813 -3.602 -13.661 1.00 98.25 91 THR A N 1
ATOM 746 C CA . THR A 1 91 ? 2.494 -3.999 -12.427 1.00 98.25 91 THR A CA 1
ATOM 747 C C . THR A 1 91 ? 3.703 -3.119 -12.130 1.00 98.25 91 THR A C 1
ATOM 749 O O . THR A 1 91 ? 4.640 -3.034 -12.922 1.00 98.25 91 THR A O 1
ATOM 752 N N . PHE A 1 92 ? 3.712 -2.528 -10.935 1.00 97.62 92 PHE A N 1
ATOM 753 C CA . PHE A 1 92 ? 4.905 -1.982 -10.298 1.00 97.62 92 PHE A CA 1
ATOM 754 C C . PHE A 1 92 ? 5.287 -2.834 -9.081 1.00 97.62 92 PHE A C 1
ATOM 756 O O . PHE A 1 92 ? 4.455 -3.067 -8.197 1.00 97.62 92 PHE A O 1
ATOM 763 N N . ARG A 1 93 ? 6.551 -3.267 -9.011 1.00 95.50 93 ARG A N 1
ATOM 764 C CA . ARG A 1 93 ? 7.103 -4.004 -7.863 1.00 95.50 93 ARG A CA 1
ATOM 765 C C . ARG A 1 93 ? 8.346 -3.327 -7.316 1.00 95.50 93 ARG A C 1
ATOM 767 O O . ARG A 1 93 ? 9.323 -3.118 -8.030 1.00 95.50 93 ARG A O 1
ATOM 774 N N . GLN A 1 94 ? 8.355 -3.071 -6.022 1.00 91.88 94 GLN A N 1
ATOM 775 C CA . GLN A 1 94 ? 9.566 -2.689 -5.337 1.00 91.88 94 GLN A CA 1
ATOM 776 C C . GLN A 1 94 ? 10.470 -3.912 -5.158 1.00 91.88 94 GLN A C 1
ATOM 778 O O . GLN A 1 94 ? 10.076 -4.900 -4.536 1.00 91.88 94 GLN A O 1
ATOM 783 N N . SER A 1 95 ? 11.689 -3.831 -5.682 1.00 87.12 95 SER A N 1
ATOM 784 C CA . SER A 1 95 ? 12.733 -4.827 -5.452 1.00 87.12 95 SER A CA 1
ATOM 785 C C . SER A 1 95 ? 13.266 -4.674 -4.033 1.00 87.12 95 SER A C 1
ATOM 787 O O . SER A 1 95 ? 14.027 -3.752 -3.750 1.00 87.12 95 SER A O 1
ATOM 789 N N . LEU A 1 96 ? 12.876 -5.562 -3.126 1.00 76.25 96 LEU A N 1
ATOM 790 C CA . LEU A 1 96 ? 13.456 -5.601 -1.786 1.00 76.25 96 LEU A CA 1
ATOM 791 C C . LEU A 1 96 ? 14.711 -6.474 -1.806 1.00 76.25 96 LEU A C 1
ATOM 793 O O . LEU A 1 96 ? 14.699 -7.576 -2.360 1.00 76.25 96 LEU A O 1
ATOM 797 N N . ASP A 1 97 ? 15.790 -5.997 -1.186 1.00 66.62 97 ASP A N 1
ATOM 798 C CA . ASP A 1 97 ? 16.910 -6.877 -0.869 1.00 66.62 97 ASP A CA 1
ATOM 799 C C . ASP A 1 97 ? 16.415 -7.902 0.158 1.00 66.62 97 ASP A C 1
ATOM 801 O O . ASP A 1 97 ? 16.001 -7.554 1.267 1.00 66.62 97 ASP A O 1
ATOM 805 N N . ARG A 1 98 ? 16.431 -9.181 -0.234 1.00 58.69 98 ARG A N 1
ATOM 806 C CA . ARG A 1 98 ? 15.877 -10.314 0.523 1.00 58.69 98 ARG A CA 1
ATOM 807 C C . ARG A 1 98 ? 16.425 -10.419 1.949 1.00 58.69 98 ARG A C 1
ATOM 809 O O . ARG A 1 98 ? 15.830 -11.112 2.768 1.00 58.69 98 ARG A O 1
ATOM 816 N N . LYS A 1 99 ? 17.544 -9.754 2.251 1.00 54.28 99 LYS A N 1
ATOM 817 C CA . LYS A 1 99 ? 18.233 -9.858 3.540 1.00 54.28 99 LYS A CA 1
ATOM 818 C C . LYS A 1 99 ? 17.739 -8.897 4.620 1.00 54.28 99 LYS A C 1
ATOM 820 O O . LYS A 1 99 ? 18.184 -9.028 5.756 1.00 54.28 99 LYS A O 1
ATOM 825 N N . SER A 1 100 ? 16.912 -7.890 4.321 1.00 52.41 100 SER A N 1
ATOM 826 C CA . SER A 1 100 ? 16.232 -7.112 5.374 1.00 52.41 100 SER A CA 1
ATOM 827 C C . SER A 1 100 ? 15.142 -6.189 4.831 1.00 52.41 100 SER A C 1
ATOM 829 O O . SER A 1 100 ? 15.333 -5.559 3.798 1.00 52.41 100 SER A O 1
ATOM 831 N N . LEU A 1 101 ? 14.063 -6.008 5.601 1.00 52.53 101 LEU A N 1
ATOM 832 C CA . LEU A 1 101 ? 13.200 -4.816 5.496 1.00 52.53 101 LEU A CA 1
ATOM 833 C C . LEU A 1 101 ? 13.809 -3.602 6.202 1.00 52.53 101 LEU A C 1
ATOM 835 O O . LEU A 1 101 ? 13.184 -2.554 6.332 1.00 52.53 101 LEU A O 1
ATOM 839 N N . HIS A 1 102 ? 15.030 -3.715 6.709 1.00 56.66 102 HIS A N 1
ATOM 840 C CA . HIS A 1 102 ? 15.709 -2.556 7.248 1.00 56.66 102 HIS A CA 1
ATOM 841 C C . HIS A 1 102 ? 16.171 -1.693 6.115 1.00 56.66 102 HIS A C 1
ATOM 843 O O . HIS A 1 102 ? 16.778 -2.172 5.158 1.00 56.66 102 HIS A O 1
ATOM 849 N N . ARG A 1 103 ? 15.896 -0.399 6.282 1.00 58.59 103 ARG A N 1
ATOM 850 C CA . ARG A 1 103 ? 16.364 0.658 5.403 1.00 58.59 103 ARG A CA 1
ATOM 851 C C . ARG A 1 103 ? 17.846 0.449 5.141 1.00 58.59 103 ARG A C 1
ATOM 853 O O . ARG A 1 103 ? 18.690 0.737 5.993 1.00 58.59 103 ARG A O 1
ATOM 860 N N . HIS A 1 104 ? 18.165 -0.037 3.949 1.00 55.75 104 HIS A N 1
ATOM 861 C CA . HIS A 1 104 ? 19.537 -0.066 3.505 1.00 55.75 104 HIS A CA 1
ATOM 862 C C . HIS A 1 104 ? 19.967 1.391 3.296 1.00 55.75 104 HIS A C 1
ATOM 864 O O . HIS A 1 104 ? 19.537 2.057 2.362 1.00 55.75 104 HIS A O 1
ATOM 870 N N . GLN A 1 105 ? 20.809 1.896 4.202 1.00 58.59 105 GLN A N 1
ATOM 871 C CA . GLN A 1 105 ? 21.665 3.063 3.962 1.00 58.59 105 GLN A CA 1
ATOM 872 C C . GLN A 1 105 ? 20.954 4.425 3.807 1.00 58.59 105 GLN A C 1
ATOM 874 O O . GLN A 1 105 ? 21.363 5.254 3.001 1.00 58.59 105 GLN A O 1
ATOM 879 N N . GLY A 1 106 ? 19.927 4.710 4.613 1.00 64.50 106 GLY A N 1
ATOM 880 C CA . GLY A 1 106 ? 19.481 6.094 4.858 1.00 64.50 106 GLY A CA 1
ATOM 881 C C . GLY A 1 106 ? 18.794 6.827 3.695 1.00 64.50 106 GLY A C 1
ATOM 882 O O . GLY A 1 106 ? 18.428 7.990 3.860 1.00 64.50 106 GLY A O 1
ATOM 883 N N . ILE A 1 107 ? 18.566 6.183 2.547 1.00 72.00 107 ILE A N 1
ATOM 884 C CA . ILE A 1 107 ? 17.784 6.776 1.455 1.00 72.00 107 ILE A CA 1
ATOM 885 C C . ILE A 1 107 ? 16.307 6.470 1.698 1.00 72.00 107 ILE A C 1
ATOM 887 O O . ILE A 1 107 ? 15.868 5.328 1.585 1.00 72.00 107 ILE A O 1
ATOM 891 N N . LEU A 1 108 ? 15.533 7.500 2.036 1.00 77.38 108 LEU A N 1
ATOM 892 C CA . LEU A 1 108 ? 14.082 7.388 2.148 1.00 77.38 108 LEU A CA 1
ATOM 893 C C . LEU A 1 108 ? 13.438 7.556 0.770 1.00 77.38 108 LEU A C 1
ATOM 895 O O . LEU A 1 108 ? 13.778 8.518 0.070 1.00 77.38 108 LEU A O 1
ATOM 899 N N . PRO A 1 109 ? 12.484 6.688 0.387 1.00 82.06 109 PRO A N 1
ATOM 900 C CA . PRO A 1 109 ? 11.651 6.955 -0.769 1.00 82.06 109 PRO A CA 1
ATOM 901 C C . PRO A 1 109 ? 10.982 8.315 -0.617 1.00 82.06 109 PRO A C 1
ATOM 903 O O . PRO A 1 109 ? 10.521 8.700 0.462 1.00 82.06 109 PRO A O 1
ATOM 906 N N . MET A 1 110 ? 10.912 9.046 -1.722 1.00 90.00 110 MET A N 1
ATOM 907 C CA . MET A 1 110 ? 10.200 10.312 -1.746 1.00 90.00 110 MET A CA 1
ATOM 908 C C . MET A 1 110 ? 8.702 10.076 -1.499 1.00 90.00 110 MET A C 1
ATOM 910 O O . MET A 1 110 ? 8.088 9.160 -2.054 1.00 90.00 110 MET A O 1
ATOM 914 N N . ILE A 1 111 ? 8.117 10.923 -0.656 1.00 94.38 111 ILE A N 1
ATOM 915 C CA . ILE A 1 111 ? 6.698 10.877 -0.297 1.00 94.38 111 ILE A CA 1
ATOM 916 C C . ILE A 1 111 ? 5.840 11.232 -1.524 1.00 94.38 111 ILE A C 1
ATOM 918 O O . ILE A 1 111 ? 6.219 12.084 -2.326 1.00 94.38 111 ILE A O 1
ATOM 922 N N . ASN A 1 112 ? 4.680 10.585 -1.656 1.00 97.25 112 ASN A N 1
ATOM 923 C CA . ASN A 1 112 ? 3.683 10.750 -2.723 1.00 97.25 112 ASN A CA 1
ATOM 924 C C . ASN A 1 112 ? 4.134 10.330 -4.135 1.00 97.25 112 ASN A C 1
ATOM 926 O O . ASN A 1 112 ? 3.360 10.473 -5.075 1.00 97.25 112 ASN A O 1
ATOM 930 N N . VAL A 1 113 ? 5.331 9.759 -4.321 1.00 97.12 113 VAL A N 1
ATOM 931 C CA . VAL A 1 113 ? 5.761 9.298 -5.658 1.00 97.12 113 VAL A CA 1
ATOM 932 C C . VAL A 1 113 ? 4.901 8.147 -6.177 1.00 97.12 113 VAL A C 1
ATOM 934 O O . VAL A 1 113 ? 4.579 8.109 -7.360 1.00 97.12 113 VAL A O 1
ATOM 937 N N . ALA A 1 114 ? 4.474 7.244 -5.291 1.00 97.50 114 ALA A N 1
ATOM 938 C CA . ALA A 1 114 ? 3.533 6.177 -5.628 1.00 97.50 114 ALA A CA 1
ATOM 939 C C . ALA A 1 114 ? 2.230 6.721 -6.237 1.00 97.50 114 ALA A C 1
ATOM 941 O O . ALA A 1 114 ? 1.701 6.139 -7.183 1.00 97.50 114 ALA A O 1
ATOM 942 N N . SER A 1 115 ? 1.752 7.868 -5.739 1.00 97.75 115 SER A N 1
ATOM 943 C CA . SER A 1 115 ? 0.517 8.490 -6.210 1.00 97.75 115 SER A CA 1
ATOM 944 C C . SER A 1 115 ? 0.578 8.877 -7.685 1.00 97.75 115 SER A C 1
ATOM 946 O O . SER A 1 115 ? -0.440 8.776 -8.352 1.00 97.75 115 SER A O 1
ATOM 948 N N . ILE A 1 116 ? 1.758 9.201 -8.232 1.00 98.31 116 ILE A N 1
ATOM 949 C CA . ILE A 1 116 ? 1.916 9.521 -9.661 1.00 98.31 116 ILE A CA 1
ATOM 950 C C . ILE A 1 116 ? 1.422 8.356 -10.530 1.00 98.31 116 ILE A C 1
ATOM 952 O O . ILE A 1 116 ? 0.660 8.567 -11.470 1.00 98.31 116 ILE A O 1
ATOM 956 N N . LEU A 1 117 ? 1.800 7.115 -10.197 1.00 98.19 117 LEU A N 1
ATOM 957 C CA . LEU A 1 117 ? 1.324 5.940 -10.932 1.00 98.19 117 LEU A CA 1
ATOM 958 C C . LEU A 1 117 ? -0.174 5.703 -10.705 1.00 98.19 117 LEU A C 1
ATOM 960 O O . LEU A 1 117 ? -0.893 5.454 -11.667 1.00 98.19 117 LEU A O 1
ATOM 964 N N . LEU A 1 118 ? -0.653 5.814 -9.463 1.00 98.19 118 LEU A N 1
ATOM 965 C CA . LEU A 1 118 ? -2.063 5.573 -9.111 1.00 98.19 118 LEU A CA 1
ATOM 966 C C . LEU A 1 118 ? -3.020 6.594 -9.755 1.00 98.19 118 LEU A C 1
ATOM 968 O O . LEU A 1 118 ? -4.156 6.264 -10.095 1.00 98.19 118 LEU A O 1
ATOM 972 N N . GLU A 1 119 ? -2.567 7.835 -9.925 1.00 97.94 119 GLU A N 1
ATOM 973 C CA . GLU A 1 119 ? -3.310 8.930 -10.553 1.00 97.94 119 GLU A CA 1
ATOM 974 C C . GLU A 1 119 ? -3.285 8.841 -12.075 1.00 97.94 119 GLU A C 1
ATOM 976 O O . GLU A 1 119 ? -4.286 9.122 -12.721 1.00 97.94 119 GLU A O 1
ATOM 981 N N . LEU A 1 120 ? -2.160 8.462 -12.677 1.00 97.81 120 LEU A N 1
ATOM 982 C CA . LEU A 1 120 ? -1.991 8.581 -14.127 1.00 97.81 120 LEU A CA 1
ATOM 983 C C . LEU A 1 120 ? -2.143 7.246 -14.878 1.00 97.81 120 LEU A C 1
ATOM 985 O O . LEU A 1 120 ? -2.419 7.259 -16.074 1.00 97.81 120 LEU A O 1
ATOM 989 N N . SER A 1 121 ? -2.017 6.096 -14.205 1.00 97.56 121 SER A N 1
ATOM 990 C CA . SER A 1 121 ? -2.037 4.766 -14.841 1.00 97.56 121 SER A CA 1
ATOM 991 C C . SER A 1 121 ? -3.357 4.029 -14.593 1.00 97.56 121 SER A C 1
ATOM 993 O O . SER A 1 121 ? -3.525 3.341 -13.587 1.00 97.56 121 SER A O 1
ATOM 995 N N . SER A 1 122 ? -4.300 4.114 -15.532 1.00 97.44 122 SER A N 1
ATOM 996 C CA . SER A 1 122 ? -5.597 3.417 -15.433 1.00 97.44 122 SER A CA 1
ATOM 997 C C . SER A 1 122 ? -5.502 1.893 -15.599 1.00 97.44 122 SER A C 1
ATOM 999 O O . SER A 1 122 ? -6.370 1.167 -15.114 1.00 97.44 122 SER A O 1
ATOM 1001 N N . SER A 1 123 ? -4.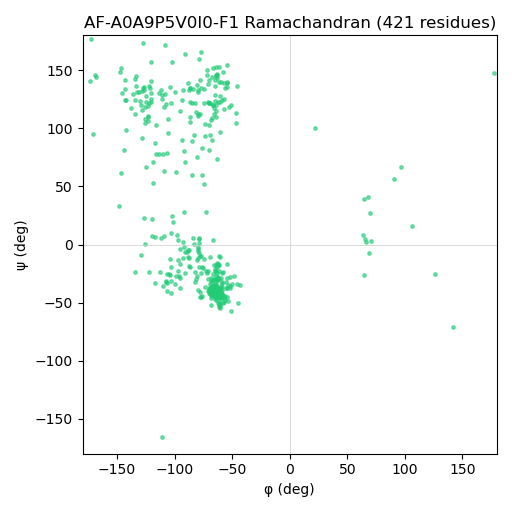444 1.397 -16.250 1.00 98.00 123 SER A N 1
ATOM 1002 C CA . SER A 1 123 ? -4.161 -0.032 -16.454 1.00 98.00 123 SER A CA 1
ATOM 1003 C C . SER A 1 123 ? -3.539 -0.723 -15.240 1.00 98.00 123 SER A C 1
ATOM 1005 O O . SER A 1 123 ? -3.440 -1.950 -15.230 1.00 98.00 123 SER A O 1
ATOM 1007 N N . LEU A 1 124 ? -3.100 0.035 -14.231 1.00 98.50 124 LEU A N 1
ATOM 1008 C CA . LEU A 1 124 ? -2.357 -0.501 -13.097 1.00 98.50 124 LEU A CA 1
ATOM 1009 C C . LEU A 1 124 ? -3.245 -1.431 -12.253 1.00 98.50 124 LEU A C 1
ATOM 1011 O O . LEU A 1 124 ? -4.273 -1.018 -11.716 1.00 98.50 124 LEU A O 1
ATOM 1015 N N . LYS A 1 125 ? -2.824 -2.691 -12.128 1.00 98.50 125 LYS A N 1
ATOM 1016 C CA . LYS A 1 125 ? -3.478 -3.745 -11.333 1.00 98.50 125 LYS A CA 1
ATOM 1017 C C . LYS A 1 125 ? -2.705 -4.056 -10.057 1.00 98.50 125 LYS A C 1
ATOM 1019 O O . LYS A 1 125 ? -3.309 -4.361 -9.034 1.00 98.50 125 LYS A O 1
ATOM 1024 N N . THR A 1 126 ? -1.379 -3.950 -10.098 1.00 98.12 126 THR A N 1
ATOM 1025 C CA . THR A 1 126 ? -0.509 -4.252 -8.960 1.00 98.12 126 THR A CA 1
ATOM 1026 C C . THR A 1 126 ? 0.399 -3.075 -8.659 1.00 98.12 126 THR A C 1
ATOM 1028 O O . THR A 1 126 ? 1.260 -2.722 -9.462 1.00 98.12 126 THR A O 1
ATOM 1031 N N . PHE A 1 127 ? 0.255 -2.516 -7.462 1.00 97.81 127 PHE A N 1
ATOM 1032 C CA . PHE A 1 127 ? 1.238 -1.629 -6.863 1.00 97.81 127 PHE A CA 1
ATOM 1033 C C . PHE A 1 127 ? 1.790 -2.286 -5.597 1.00 97.81 127 PHE A C 1
ATOM 1035 O O . PHE A 1 127 ? 1.141 -2.308 -4.551 1.00 97.81 127 PHE A O 1
ATOM 1042 N N . ASN A 1 128 ? 2.995 -2.843 -5.693 1.00 95.75 128 ASN A N 1
ATOM 1043 C CA . ASN A 1 128 ? 3.701 -3.449 -4.572 1.00 95.75 128 ASN A CA 1
ATOM 1044 C C . ASN A 1 128 ? 4.902 -2.578 -4.193 1.00 95.75 128 ASN A C 1
ATOM 1046 O O . ASN A 1 128 ? 6.027 -2.877 -4.576 1.00 95.75 128 ASN A O 1
ATOM 1050 N N . GLY A 1 129 ? 4.653 -1.477 -3.487 1.00 94.06 129 GLY A N 1
ATOM 1051 C CA . GLY A 1 129 ? 5.661 -0.511 -3.059 1.00 94.06 129 GLY A CA 1
ATOM 1052 C C . GLY A 1 129 ? 5.611 -0.310 -1.555 1.00 94.06 129 GLY A C 1
ATOM 1053 O O . GLY A 1 129 ? 5.221 0.755 -1.088 1.00 94.06 129 GLY A O 1
ATOM 1054 N N . VAL A 1 130 ? 5.963 -1.346 -0.798 1.00 89.56 130 VAL A N 1
ATOM 1055 C CA . VAL A 1 130 ? 5.746 -1.388 0.653 1.00 89.56 130 VAL A CA 1
ATOM 1056 C C . VAL A 1 130 ? 6.517 -0.291 1.407 1.00 89.56 130 VAL A C 1
ATOM 1058 O O . VAL A 1 130 ? 5.992 0.234 2.386 1.00 89.56 130 VAL A O 1
ATOM 1061 N N . ASP A 1 131 ? 7.675 0.165 0.909 1.00 88.56 131 ASP A N 1
ATOM 1062 C CA . ASP A 1 131 ? 8.417 1.302 1.493 1.00 88.56 131 ASP A CA 1
ATOM 1063 C C . ASP A 1 131 ? 7.836 2.663 1.104 1.00 88.56 131 ASP A C 1
ATOM 1065 O O . ASP A 1 131 ? 8.141 3.691 1.719 1.00 88.56 131 ASP A O 1
ATOM 1069 N N . HIS A 1 132 ? 7.049 2.707 0.031 1.00 92.81 132 HIS A N 1
ATOM 1070 C CA . HIS A 1 132 ? 6.515 3.959 -0.466 1.00 92.81 132 HIS A CA 1
ATOM 1071 C C . HIS A 1 132 ? 5.438 4.488 0.471 1.00 92.81 132 HIS A C 1
ATOM 1073 O O . HIS A 1 132 ? 4.668 3.739 1.073 1.00 92.81 132 HIS A O 1
ATOM 1079 N N . ARG A 1 133 ? 5.387 5.817 0.565 1.00 94.81 133 ARG A N 1
ATOM 1080 C CA . ARG A 1 133 ? 4.484 6.547 1.451 1.00 94.81 133 ARG A CA 1
ATOM 1081 C C . ARG A 1 133 ? 3.621 7.504 0.659 1.00 94.81 133 ARG A C 1
ATOM 1083 O O . ARG A 1 133 ? 4.139 8.254 -0.171 1.00 94.81 133 ARG A O 1
ATOM 1090 N N . ILE A 1 134 ? 2.336 7.537 0.981 1.00 97.12 134 ILE A N 1
ATOM 1091 C CA . ILE A 1 134 ? 1.385 8.529 0.489 1.00 97.12 134 ILE A CA 1
ATOM 1092 C C . ILE A 1 134 ? 0.802 9.266 1.687 1.00 97.12 134 ILE A C 1
ATOM 1094 O O . ILE A 1 134 ? 0.357 8.662 2.657 1.00 97.12 134 ILE A O 1
ATOM 1098 N N . THR A 1 135 ? 0.812 10.591 1.638 1.00 97.25 135 THR A N 1
ATOM 1099 C CA . THR A 1 135 ? 0.213 11.411 2.693 1.00 97.25 135 THR A CA 1
ATOM 1100 C C . THR A 1 135 ? -1.302 11.464 2.553 1.00 97.25 135 THR A C 1
ATOM 1102 O O . THR A 1 135 ? -1.819 11.617 1.447 1.00 97.25 135 THR A O 1
ATOM 1105 N N . ALA A 1 136 ? -2.025 11.432 3.670 1.00 96.69 136 ALA A N 1
ATOM 1106 C CA . ALA A 1 136 ? -3.481 11.563 3.664 1.00 96.69 136 ALA A CA 1
ATOM 1107 C C . ALA A 1 136 ? -3.952 12.887 3.031 1.00 96.69 136 ALA A C 1
ATOM 1109 O O . ALA A 1 136 ? -4.906 12.904 2.258 1.00 96.69 136 ALA A O 1
ATOM 1110 N N . ARG A 1 137 ? -3.208 13.985 3.248 1.00 96.81 137 ARG A N 1
ATOM 1111 C CA . ARG A 1 137 ? -3.453 15.270 2.568 1.00 96.81 137 ARG A CA 1
ATOM 1112 C C . ARG A 1 137 ? -3.373 15.148 1.043 1.00 96.81 137 ARG A C 1
ATOM 1114 O O . ARG A 1 137 ? -4.164 15.773 0.349 1.00 96.81 137 ARG A O 1
ATOM 1121 N N . HIS A 1 138 ? -2.440 14.359 0.512 1.00 97.31 138 HIS A N 1
ATOM 1122 C CA . HIS A 1 138 ? -2.321 14.166 -0.936 1.00 97.31 138 HIS A CA 1
ATOM 1123 C C . HIS A 1 138 ? -3.545 13.443 -1.508 1.00 97.31 138 HIS A C 1
ATOM 1125 O O . HIS A 1 138 ? -4.045 13.843 -2.556 1.00 97.31 138 HIS A O 1
ATOM 1131 N N . LEU A 1 139 ? -4.078 12.451 -0.785 1.00 96.69 139 LEU A N 1
ATOM 1132 C CA . LEU A 1 139 ? -5.288 11.705 -1.170 1.00 96.69 139 LEU A CA 1
ATOM 1133 C C . LEU A 1 139 ? -6.560 12.562 -1.207 1.00 96.69 139 LEU A C 1
ATOM 1135 O O . LEU A 1 139 ? -7.522 12.204 -1.893 1.00 96.69 139 LEU A O 1
ATOM 1139 N N . GLN A 1 140 ? -6.568 13.685 -0.484 1.00 95.81 140 GLN A N 1
ATOM 1140 C CA . GLN A 1 140 ? -7.689 14.622 -0.471 1.00 95.81 140 GLN A CA 1
ATOM 1141 C C . GLN A 1 140 ? -7.847 15.354 -1.807 1.00 95.81 140 GLN A C 1
ATOM 1143 O O . GLN A 1 140 ? -8.969 15.581 -2.251 1.00 95.81 140 GLN A O 1
ATOM 1148 N N . THR A 1 141 ? -6.737 15.721 -2.447 1.00 97.19 141 THR A N 1
ATOM 1149 C CA . THR A 1 141 ? -6.747 16.530 -3.676 1.00 97.19 141 THR A CA 1
ATOM 1150 C C . THR A 1 141 ? -6.475 15.721 -4.938 1.00 97.19 141 THR A C 1
ATOM 1152 O O . THR A 1 141 ? -6.690 16.234 -6.031 1.00 97.19 141 THR A O 1
ATOM 1155 N N . HIS A 1 142 ? -6.017 14.474 -4.810 1.00 97.31 142 HIS A N 1
ATOM 1156 C CA . HIS A 1 142 ? -5.653 13.634 -5.947 1.00 97.31 142 HIS A CA 1
ATOM 1157 C C . HIS A 1 142 ? -6.461 12.341 -5.957 1.00 97.31 142 HIS A C 1
ATOM 1159 O O . HIS A 1 142 ? -6.445 11.5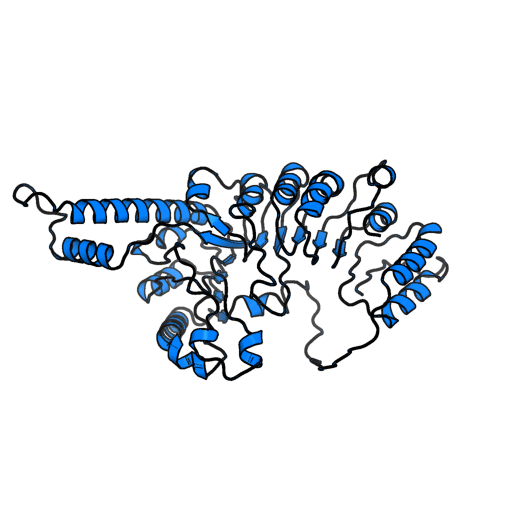56 -5.005 1.00 97.31 142 HIS A O 1
ATOM 1165 N N . ALA A 1 143 ? -7.190 12.127 -7.050 1.00 96.56 143 ALA A N 1
ATOM 1166 C CA . ALA A 1 143 ? -7.980 10.927 -7.254 1.00 96.56 143 ALA A CA 1
ATOM 1167 C C . ALA A 1 143 ? -7.154 9.831 -7.927 1.00 96.56 143 ALA A C 1
ATOM 1169 O O . ALA A 1 143 ? -6.403 10.085 -8.864 1.00 96.56 143 ALA A O 1
ATOM 1170 N N . TRP A 1 144 ? -7.325 8.598 -7.461 1.00 97.31 144 TRP A N 1
ATOM 1171 C CA . TRP A 1 144 ? -6.743 7.435 -8.118 1.00 97.31 144 TRP A CA 1
ATOM 1172 C C . TRP A 1 144 ? -7.596 7.022 -9.316 1.00 97.31 144 TRP A C 1
ATOM 1174 O O . TRP A 1 144 ? -8.809 6.860 -9.184 1.00 97.31 144 TRP A O 1
ATOM 1184 N N . ASN A 1 145 ? -6.947 6.814 -10.461 1.00 96.94 145 ASN A N 1
ATOM 1185 C CA . ASN A 1 145 ? -7.586 6.382 -11.705 1.00 96.94 145 ASN A CA 1
ATOM 1186 C C . ASN A 1 145 ? -7.479 4.865 -11.925 1.00 96.94 145 ASN A C 1
ATOM 1188 O O . ASN A 1 145 ? -8.187 4.303 -12.761 1.00 96.94 145 ASN A O 1
ATOM 1192 N N . CYS A 1 146 ? -6.633 4.178 -11.156 1.00 96.44 146 CYS A N 1
ATOM 1193 C CA . CYS A 1 146 ? -6.463 2.728 -11.191 1.00 96.44 146 CYS A CA 1
ATOM 1194 C C . CYS A 1 146 ? -7.611 1.977 -10.480 1.00 96.44 146 CYS A C 1
ATOM 1196 O O . CYS A 1 146 ? -7.398 1.225 -9.534 1.00 96.44 146 CYS A O 1
ATOM 1198 N N . VAL A 1 147 ? -8.856 2.137 -10.937 1.00 95.94 147 VAL A N 1
ATOM 1199 C CA . VAL A 1 147 ? -10.029 1.415 -10.380 1.00 95.94 147 VAL A CA 1
ATOM 1200 C C . VAL A 1 147 ? -9.922 -0.112 -10.524 1.00 95.94 147 VAL A C 1
ATOM 1202 O O . VAL A 1 147 ? -10.619 -0.871 -9.851 1.00 95.94 147 VAL A O 1
ATOM 1205 N N . GLY A 1 148 ? -9.039 -0.567 -11.418 1.00 97.69 148 GLY A N 1
ATOM 1206 C CA . GLY A 1 148 ? -8.704 -1.966 -11.657 1.00 97.69 148 GLY A CA 1
ATOM 1207 C C . GLY A 1 148 ? -7.742 -2.590 -10.644 1.00 97.69 148 GLY A C 1
ATOM 1208 O O . GLY A 1 148 ? -7.386 -3.748 -10.840 1.00 97.69 148 GLY A O 1
ATOM 1209 N N . LEU A 1 149 ? -7.306 -1.852 -9.617 1.00 98.56 149 LEU A N 1
ATOM 1210 C CA . LEU A 1 149 ? -6.256 -2.292 -8.701 1.00 98.56 149 LEU A CA 1
ATOM 1211 C C . LEU A 1 149 ? -6.677 -3.524 -7.883 1.00 98.56 149 LEU A C 1
ATOM 1213 O O . LEU A 1 149 ? -7.735 -3.554 -7.254 1.00 98.56 149 LEU A O 1
ATOM 1217 N N . GLU A 1 150 ? -5.820 -4.540 -7.892 1.00 98.50 150 GLU A N 1
ATOM 1218 C CA . GLU A 1 150 ? -5.993 -5.827 -7.211 1.00 98.50 150 GLU A CA 1
ATOM 1219 C C . GLU A 1 150 ? -5.019 -5.963 -6.037 1.00 98.50 150 GLU A C 1
ATOM 1221 O O . GLU A 1 150 ? -5.378 -6.485 -4.984 1.00 98.50 150 GLU A O 1
ATOM 1226 N N . VAL A 1 151 ? -3.802 -5.436 -6.178 1.00 98.06 151 VAL A N 1
ATOM 1227 C CA . VAL A 1 151 ? -2.778 -5.463 -5.131 1.00 98.06 151 VAL A CA 1
ATOM 1228 C C . VAL A 1 151 ? -2.346 -4.040 -4.819 1.00 98.06 151 VAL A C 1
ATOM 1230 O O . VAL A 1 151 ? -1.792 -3.354 -5.679 1.00 98.06 151 VAL A O 1
ATOM 1233 N N . PHE A 1 152 ? -2.553 -3.618 -3.575 1.00 97.81 152 PHE A N 1
ATOM 1234 C CA . PHE A 1 152 ? -2.081 -2.342 -3.058 1.00 97.81 152 PHE A CA 1
ATOM 1235 C C . PHE A 1 152 ? -1.261 -2.556 -1.791 1.00 97.81 152 PHE A C 1
ATOM 1237 O O . PHE A 1 152 ? -1.792 -2.894 -0.732 1.00 97.81 152 PHE A O 1
ATOM 1244 N N . ARG A 1 153 ? 0.054 -2.362 -1.912 1.00 95.94 153 ARG A N 1
ATOM 1245 C CA . ARG A 1 153 ? 0.992 -2.381 -0.789 1.00 95.94 153 ARG A CA 1
ATOM 1246 C C . ARG A 1 153 ? 1.729 -1.055 -0.753 1.00 95.94 153 ARG A C 1
ATOM 1248 O O . ARG A 1 153 ? 2.548 -0.795 -1.633 1.00 95.94 153 ARG A O 1
ATOM 1255 N N . CYS A 1 154 ? 1.379 -0.208 0.206 1.00 95.50 154 CYS A N 1
ATOM 1256 C CA . CYS A 1 154 ? 1.920 1.138 0.362 1.00 95.50 154 CYS A CA 1
ATOM 1257 C C . CYS A 1 154 ? 1.499 1.697 1.725 1.00 95.50 154 CYS A C 1
ATOM 1259 O O . CYS A 1 154 ? 0.382 1.460 2.182 1.00 95.50 154 CYS A O 1
ATOM 1261 N N . GLN A 1 155 ? 2.369 2.475 2.358 1.00 94.88 155 GLN A N 1
ATOM 1262 C CA . GLN A 1 155 ? 2.060 3.137 3.621 1.00 94.88 155 GLN A CA 1
ATOM 1263 C C . GLN A 1 155 ? 1.237 4.405 3.373 1.00 94.88 155 GLN A C 1
ATOM 1265 O O . GLN A 1 155 ? 1.569 5.216 2.503 1.00 94.88 155 GLN A O 1
ATOM 1270 N N . ILE A 1 156 ? 0.215 4.631 4.200 1.00 96.12 156 ILE A N 1
ATOM 1271 C CA . ILE A 1 156 ? -0.507 5.908 4.252 1.00 96.12 156 ILE A CA 1
ATOM 1272 C C . ILE A 1 156 ? -0.126 6.625 5.547 1.00 96.12 156 ILE A C 1
ATOM 1274 O O . ILE A 1 156 ? -0.304 6.083 6.636 1.00 96.12 156 ILE A O 1
ATOM 1278 N N . VAL A 1 157 ? 0.427 7.830 5.413 1.00 95.38 157 VAL A N 1
ATOM 1279 C CA . VAL A 1 157 ? 1.047 8.597 6.506 1.00 95.38 157 VAL A CA 1
ATOM 1280 C C . VAL A 1 157 ? 0.479 10.015 6.609 1.00 95.38 157 VAL A C 1
ATOM 1282 O O . VAL A 1 157 ? -0.283 10.466 5.751 1.00 95.38 157 VAL A O 1
ATOM 1285 N N . GLY A 1 158 ? 0.877 10.754 7.644 1.00 94.62 158 GLY A N 1
ATOM 1286 C CA . GLY A 1 158 ? 0.459 12.138 7.861 1.00 94.62 158 GLY A CA 1
ATOM 1287 C C . GLY A 1 158 ? -1.017 12.276 8.240 1.00 94.62 158 GLY A C 1
ATOM 1288 O O . GLY A 1 158 ? -1.629 13.302 7.934 1.00 94.62 158 GLY A O 1
ATOM 1289 N N . LEU A 1 159 ? -1.609 11.248 8.858 1.00 95.00 159 LEU A N 1
ATOM 1290 C CA . LEU A 1 159 ? -2.915 11.368 9.497 1.00 95.00 159 LEU A CA 1
ATOM 1291 C C . LEU A 1 159 ? -2.753 12.036 10.869 1.00 95.00 159 LEU A C 1
ATOM 1293 O O . LEU A 1 159 ? -1.888 11.631 11.650 1.00 95.00 159 LEU A O 1
ATOM 1297 N N . PRO A 1 160 ? -3.578 13.046 11.203 1.00 92.62 160 PRO A N 1
ATOM 1298 C CA . PRO A 1 160 ? -3.531 13.645 12.532 1.00 92.62 160 PRO A CA 1
ATOM 1299 C C . PRO A 1 160 ? -3.755 12.552 13.583 1.00 92.62 160 PRO A C 1
ATOM 1301 O O . PRO A 1 160 ? -4.592 11.684 13.398 1.00 92.62 160 PRO A O 1
ATOM 1304 N N . THR A 1 161 ? -3.016 12.565 14.690 1.00 89.38 161 THR A N 1
ATOM 1305 C CA . THR A 1 161 ? -3.244 11.616 15.790 1.00 89.38 161 THR A CA 1
ATOM 1306 C C . THR A 1 161 ? -3.848 12.354 16.976 1.00 89.38 161 THR A C 1
ATOM 1308 O O . THR A 1 161 ? -3.314 13.376 17.413 1.00 89.38 161 THR A O 1
ATOM 1311 N N . LEU A 1 162 ? -4.944 11.832 17.529 1.00 91.44 162 LEU A N 1
ATOM 1312 C CA . LEU A 1 162 ? -5.499 12.345 18.780 1.00 91.44 162 LEU A CA 1
ATOM 1313 C C . LEU A 1 162 ? -4.573 11.998 19.946 1.00 91.44 162 LEU A C 1
ATOM 1315 O O . LEU A 1 162 ? -4.307 10.824 20.217 1.00 91.44 162 LEU A O 1
ATOM 1319 N N . LYS A 1 163 ? -4.100 13.023 20.662 1.00 92.44 163 LYS A N 1
ATOM 1320 C CA . LYS A 1 163 ? -3.289 12.832 21.868 1.00 92.44 163 LYS A CA 1
ATOM 1321 C C . LYS A 1 163 ? -4.117 12.132 22.946 1.00 92.44 163 LYS A C 1
ATOM 1323 O O . LYS A 1 163 ? -5.330 12.310 23.022 1.00 92.44 163 LYS A O 1
ATOM 1328 N N . LYS A 1 164 ? -3.450 11.400 23.848 1.00 91.81 164 LYS A N 1
ATOM 1329 C CA . LYS A 1 164 ? -4.109 10.753 25.002 1.00 91.81 164 LYS A CA 1
ATOM 1330 C C . LYS A 1 164 ? -4.917 11.745 25.846 1.00 91.81 164 LYS A C 1
ATOM 1332 O O . LYS A 1 164 ? -5.995 11.406 26.315 1.00 91.81 164 LYS A O 1
ATOM 1337 N N . SER A 1 165 ? -4.409 12.969 26.002 1.00 95.06 165 SER A N 1
ATOM 1338 C CA . SER A 1 165 ? -5.101 14.057 26.701 1.00 95.06 165 SER A CA 1
ATOM 1339 C C . SER A 1 165 ? -6.414 14.453 26.034 1.00 95.06 165 SER A C 1
ATOM 1341 O O . SER A 1 165 ? -7.372 14.759 26.733 1.00 95.06 165 SER A O 1
ATOM 1343 N N . ASP A 1 166 ? -6.446 14.460 24.703 1.00 94.25 166 ASP A N 1
ATOM 1344 C CA . ASP A 1 166 ? -7.604 14.892 23.924 1.00 94.25 166 ASP A CA 1
ATOM 1345 C C . ASP A 1 166 ? -8.651 13.770 23.923 1.00 94.25 166 ASP A C 1
ATOM 1347 O O . ASP A 1 166 ? -9.824 14.034 24.167 1.00 94.25 166 ASP A O 1
ATOM 1351 N N . ARG A 1 167 ? -8.209 12.505 23.787 1.00 93.69 167 ARG A N 1
ATOM 1352 C CA . ARG A 1 167 ? -9.069 11.317 23.947 1.00 93.69 167 ARG A CA 1
ATOM 1353 C C . ARG A 1 167 ? -9.751 11.290 25.315 1.00 93.69 167 ARG A C 1
ATOM 1355 O O . ARG A 1 167 ? -10.962 11.171 25.370 1.00 93.69 167 ARG A O 1
ATOM 1362 N N . ALA A 1 168 ? -9.012 11.512 26.403 1.00 94.62 168 ALA A N 1
ATOM 1363 C CA . ALA A 1 168 ? -9.594 11.522 27.748 1.00 94.62 168 ALA A CA 1
ATOM 1364 C C . ALA A 1 168 ? -10.681 12.601 27.931 1.00 94.62 168 ALA A C 1
ATOM 1366 O O . ALA A 1 168 ? -11.686 12.360 28.600 1.00 94.62 168 ALA A O 1
ATOM 1367 N N . VAL A 1 169 ? -10.501 13.783 27.327 1.00 95.12 169 VAL A N 1
ATOM 1368 C CA . VAL A 1 169 ? -11.524 14.844 27.336 1.00 95.12 169 VAL A CA 1
ATOM 1369 C C . VAL A 1 169 ? -12.766 14.394 26.564 1.00 95.12 169 VAL A C 1
ATOM 1371 O O . VAL A 1 169 ? -13.875 14.513 27.079 1.00 95.12 169 VAL A O 1
ATOM 1374 N N . ILE A 1 170 ? -12.586 13.827 25.370 1.00 93.69 170 ILE A N 1
ATOM 1375 C CA . ILE A 1 170 ? -13.673 13.309 24.525 1.00 93.69 170 ILE A CA 1
ATOM 1376 C C . ILE A 1 170 ? -14.441 12.176 25.221 1.00 93.69 170 ILE A C 1
ATOM 1378 O O . ILE A 1 170 ? -15.673 12.170 25.217 1.00 93.69 170 ILE A O 1
ATOM 1382 N N . ASP A 1 171 ? -13.731 11.244 25.853 1.00 93.44 171 ASP A N 1
ATOM 1383 C CA . ASP A 1 171 ? -14.324 10.115 26.571 1.00 93.44 171 ASP A CA 1
ATOM 1384 C C . ASP A 1 171 ? -15.164 10.614 27.757 1.00 93.44 171 ASP A C 1
ATOM 1386 O O . ASP A 1 171 ? -16.282 10.149 27.974 1.00 93.44 171 ASP A O 1
ATOM 1390 N N . THR A 1 172 ? -14.670 11.629 28.477 1.00 94.06 172 THR A N 1
ATOM 1391 C CA . THR A 1 172 ? -15.397 12.262 29.590 1.00 94.06 172 THR A CA 1
ATOM 1392 C C . THR A 1 172 ? -16.666 12.958 29.100 1.00 94.06 172 THR A C 1
ATOM 1394 O O . THR A 1 172 ? -17.730 12.793 29.695 1.00 94.06 172 THR A O 1
ATOM 1397 N N . LEU A 1 173 ? -16.584 13.705 27.996 1.00 91.06 173 LEU A N 1
ATOM 1398 C CA . LEU A 1 173 ? -17.736 14.362 27.369 1.00 91.06 173 LEU A CA 1
ATOM 1399 C C . LEU A 1 173 ? -18.801 13.354 26.925 1.00 91.06 173 LEU A C 1
ATOM 1401 O O . LEU A 1 173 ? -19.989 13.564 27.170 1.00 91.06 173 LEU A O 1
ATOM 1405 N N . SER A 1 174 ? -18.365 12.246 26.324 1.00 90.19 174 SER A N 1
ATOM 1406 C CA . SER A 1 174 ? -19.244 11.173 25.851 1.00 90.19 174 SER A CA 1
ATOM 1407 C C . SER A 1 174 ? -19.935 10.458 27.016 1.00 90.19 174 SER A C 1
ATOM 1409 O O . SER A 1 174 ? -21.139 10.225 26.967 1.00 90.19 174 SER A O 1
ATOM 1411 N N . ALA A 1 175 ? -19.202 10.170 28.097 1.00 91.94 175 ALA A N 1
ATOM 1412 C CA . ALA A 1 175 ? -19.745 9.515 29.289 1.00 91.94 175 ALA A CA 1
ATOM 1413 C C . ALA A 1 175 ? -20.734 10.396 30.068 1.00 91.94 175 ALA A C 1
ATOM 1415 O O . ALA A 1 175 ? -21.639 9.884 30.722 1.00 91.94 175 ALA A O 1
ATOM 1416 N N . SER A 1 176 ? -20.573 11.718 29.991 1.00 90.06 176 SER A N 1
ATOM 1417 C CA . SER A 1 176 ? -21.403 12.677 30.724 1.00 90.06 176 SER A CA 1
ATOM 1418 C C . SER A 1 176 ? -22.772 12.917 30.068 1.00 90.06 176 SER A C 1
ATOM 1420 O O . SER A 1 176 ? -23.590 13.634 30.634 1.00 90.06 176 SER A O 1
ATOM 1422 N N . GLY A 1 177 ? -23.024 12.384 28.863 1.00 85.75 177 GLY A N 1
ATOM 1423 C CA . GLY A 1 177 ? -24.264 12.618 28.105 1.00 85.75 177 GLY A CA 1
ATOM 1424 C C . GLY A 1 177 ? -24.488 14.082 27.690 1.00 85.75 177 GLY A C 1
ATOM 1425 O O . GLY A 1 177 ? -25.542 14.426 27.154 1.00 85.75 177 GLY A O 1
ATOM 1426 N N . LEU A 1 178 ? -23.487 14.945 27.903 1.00 74.94 178 LEU A N 1
ATOM 1427 C CA . LEU A 1 178 ? -23.542 16.389 27.648 1.00 74.94 178 LEU A CA 1
ATOM 1428 C C . LEU A 1 178 ? -23.605 16.735 26.155 1.00 74.94 178 LEU A C 1
ATOM 1430 O O . LEU A 1 178 ? -23.879 17.874 25.804 1.00 74.94 178 LEU A O 1
ATOM 1434 N N . LEU A 1 179 ? -23.380 15.760 25.272 1.00 68.88 179 LEU A N 1
ATOM 1435 C CA . LEU A 1 179 ? -23.526 15.934 23.826 1.00 68.88 179 LEU A CA 1
ATOM 1436 C C . LEU A 1 179 ? -24.993 15.981 23.363 1.00 68.88 179 LEU A C 1
ATOM 1438 O O . LEU A 1 179 ? -25.244 16.333 22.215 1.00 68.88 179 LEU A O 1
ATOM 1442 N N . SER A 1 180 ? -25.947 15.618 24.225 1.00 68.62 180 SER A N 1
ATOM 1443 C CA . SER A 1 180 ? -27.346 15.369 23.840 1.00 68.62 180 SER A CA 1
ATOM 1444 C C . SER A 1 180 ? -28.400 16.164 24.622 1.00 68.62 180 SER A C 1
ATOM 1446 O O . SER A 1 180 ? -29.584 15.982 24.360 1.00 68.62 180 SER A O 1
ATOM 1448 N N . ALA A 1 181 ? -28.016 17.025 25.571 1.00 59.53 181 ALA A N 1
ATOM 1449 C CA . ALA A 1 181 ? -28.969 17.751 26.419 1.00 59.53 181 ALA A CA 1
ATOM 1450 C C . ALA A 1 181 ? -29.021 19.253 26.086 1.00 59.53 181 ALA A C 1
ATOM 1452 O O . ALA A 1 181 ? -28.027 19.966 26.219 1.00 59.53 181 ALA A O 1
ATOM 1453 N N . GLU A 1 182 ? -30.202 19.704 25.657 1.00 66.06 182 GLU A N 1
ATOM 1454 C CA . GLU A 1 182 ? -30.526 21.071 25.241 1.00 66.06 182 GLU A CA 1
ATOM 1455 C C . GLU A 1 182 ? -30.594 22.094 26.402 1.00 66.06 182 GLU A C 1
ATOM 1457 O O . GLU A 1 182 ? -30.929 21.791 27.547 1.00 66.06 182 GLU A O 1
ATOM 1462 N N . GLU A 1 183 ? -30.268 23.335 26.028 1.00 68.06 183 GLU A N 1
ATOM 1463 C CA . GLU A 1 183 ? -30.562 24.658 26.615 1.00 68.06 183 GLU A CA 1
ATOM 1464 C C . GLU A 1 183 ? -30.028 25.091 27.992 1.00 68.06 183 GLU A C 1
ATOM 1466 O O . GLU A 1 183 ? -29.811 26.292 28.154 1.00 68.06 183 GLU A O 1
ATOM 1471 N N . THR A 1 184 ? -29.717 24.217 28.956 1.00 82.31 184 THR A N 1
ATOM 1472 C CA . THR A 1 184 ? -29.198 24.682 30.277 1.00 82.31 184 THR A CA 1
ATOM 1473 C C . THR A 1 184 ? -27.741 24.335 30.579 1.00 82.31 184 THR A C 1
ATOM 1475 O O . THR A 1 184 ? -27.264 24.589 31.688 1.00 82.31 184 THR A O 1
ATOM 1478 N N . ALA A 1 185 ? -27.008 23.751 29.629 1.00 80.88 185 ALA A N 1
ATOM 1479 C CA . ALA A 1 185 ? -25.604 23.420 29.845 1.00 80.88 185 ALA A CA 1
ATOM 1480 C C . ALA A 1 185 ? -24.728 24.692 29.888 1.00 80.88 185 ALA A C 1
ATOM 1482 O O . ALA A 1 185 ? -24.921 25.599 29.073 1.00 80.88 185 ALA A O 1
ATOM 1483 N N . PRO A 1 186 ? -23.747 24.779 30.810 1.00 86.88 186 PRO A N 1
ATOM 1484 C CA . PRO A 1 186 ? -22.747 25.839 30.763 1.00 86.88 186 PRO A CA 1
ATOM 1485 C C . PRO A 1 186 ? -22.000 25.796 29.418 1.00 86.88 186 PRO A C 1
ATOM 1487 O O . PRO A 1 186 ? -21.834 24.711 28.852 1.00 86.88 186 PRO A O 1
ATOM 1490 N N . PRO A 1 187 ? -21.541 26.952 28.899 1.00 89.38 187 PRO A N 1
ATOM 1491 C CA . PRO A 1 187 ? -20.797 26.992 27.647 1.00 89.38 187 PRO A CA 1
ATOM 1492 C C . PRO A 1 187 ? -19.587 26.046 27.727 1.00 89.38 187 PRO A C 1
ATOM 1494 O O . PRO A 1 187 ? -18.908 26.030 28.761 1.00 89.38 187 PRO A O 1
ATOM 1497 N N . PRO A 1 188 ? -19.322 25.249 26.676 1.00 89.12 188 PRO A N 1
ATOM 1498 C CA . PRO A 1 188 ? -18.236 24.280 26.696 1.00 89.12 188 PRO A CA 1
ATOM 1499 C C . PRO A 1 188 ? -16.893 24.978 26.924 1.00 89.12 188 PRO A C 1
ATOM 1501 O O . PRO A 1 188 ? -16.628 26.052 26.379 1.00 89.12 188 PRO A O 1
ATOM 1504 N N . ASP A 1 189 ? -16.039 24.351 27.734 1.00 94.00 189 ASP A N 1
ATOM 1505 C CA . ASP A 1 189 ? -14.670 24.816 27.974 1.00 94.00 189 ASP A CA 1
ATOM 1506 C C . ASP A 1 189 ? -13.937 24.921 26.619 1.00 94.00 189 ASP A C 1
ATOM 1508 O O . ASP A 1 189 ? -14.020 23.980 25.820 1.00 94.00 189 ASP A O 1
ATOM 1512 N N . PRO A 1 190 ? -13.194 26.010 26.330 1.00 95.75 190 PRO A N 1
ATOM 1513 C CA . PRO A 1 190 ? -12.350 26.116 25.139 1.00 95.75 190 PRO A CA 1
ATOM 1514 C C . PRO A 1 190 ? -11.531 24.854 24.822 1.00 95.75 190 PRO A C 1
ATOM 1516 O O . PRO A 1 190 ? -11.371 24.495 23.654 1.00 95.75 190 PRO A O 1
ATOM 1519 N N . ARG A 1 191 ? -11.060 24.128 25.845 1.00 95.06 191 ARG A N 1
ATOM 1520 C CA . ARG A 1 191 ? -10.331 22.862 25.665 1.00 95.06 191 ARG A CA 1
ATOM 1521 C C . ARG A 1 191 ? -11.207 21.731 25.114 1.00 95.06 191 ARG A C 1
ATOM 1523 O O . ARG A 1 191 ? -10.717 20.898 24.351 1.00 95.06 191 ARG A O 1
ATOM 1530 N N . GLN A 1 192 ? -12.479 21.676 25.505 1.00 94.38 192 GLN A N 1
ATOM 1531 C CA . GLN A 1 192 ? -13.454 20.710 24.992 1.00 94.38 192 GLN A CA 1
ATOM 1532 C C . GLN A 1 192 ? -13.756 20.989 23.520 1.00 94.38 192 GLN A C 1
ATOM 1534 O O . GLN A 1 192 ? -13.710 20.059 22.715 1.00 94.38 192 GLN A O 1
ATOM 1539 N N . ILE A 1 193 ? -13.960 22.265 23.168 1.00 94.69 193 ILE A N 1
ATOM 1540 C CA . ILE A 1 193 ? -14.168 22.708 21.782 1.00 94.69 193 ILE A CA 1
ATOM 1541 C C . ILE A 1 193 ? -12.967 22.297 20.916 1.00 94.69 193 ILE A C 1
ATOM 1543 O O . ILE A 1 193 ? -13.133 21.624 19.901 1.00 94.69 193 ILE A O 1
ATOM 1547 N N . GLU A 1 194 ? -11.738 22.603 21.350 1.00 95.81 194 GLU A N 1
ATOM 1548 C CA . GLU A 1 194 ? -10.526 22.255 20.596 1.00 95.81 194 GLU A CA 1
ATOM 1549 C C . GLU A 1 194 ? -10.364 20.731 20.417 1.00 95.81 194 GLU A C 1
ATOM 1551 O O . GLU A 1 194 ? -9.980 20.257 19.341 1.00 95.81 194 GLU A O 1
ATOM 1556 N N . ALA A 1 195 ? -10.653 19.941 21.459 1.00 94.88 195 ALA A N 1
ATOM 1557 C CA . ALA A 1 195 ? -10.584 18.482 21.394 1.00 94.88 195 ALA A CA 1
ATOM 1558 C C . ALA A 1 195 ? -11.620 17.903 20.414 1.00 94.88 195 ALA A C 1
ATOM 1560 O O . ALA A 1 195 ? -11.274 17.036 19.607 1.00 94.88 195 ALA A O 1
ATOM 1561 N N . GLN A 1 196 ? -12.852 18.422 20.424 1.00 94.50 196 GLN A N 1
ATOM 1562 C CA . GLN A 1 196 ? -13.912 18.035 19.488 1.00 94.50 196 GLN A CA 1
ATOM 1563 C C . GLN A 1 196 ? -13.556 18.401 18.041 1.00 94.50 196 GLN A C 1
ATOM 1565 O O . GLN A 1 196 ? -13.659 17.561 17.148 1.00 94.50 196 GLN A O 1
ATOM 1570 N N . GLU A 1 197 ? -13.049 19.609 17.789 1.00 95.81 197 GLU A N 1
ATOM 1571 C CA . GLU A 1 197 ? -12.608 20.020 16.450 1.00 95.81 197 GLU A CA 1
ATOM 1572 C C . GLU A 1 197 ? -11.446 19.164 15.928 1.00 95.81 197 GLU A C 1
ATOM 1574 O O . GLU A 1 197 ? -11.364 18.847 14.735 1.00 95.81 197 GLU A O 1
ATOM 1579 N N . LYS A 1 198 ? -10.509 18.780 16.804 1.00 95.25 198 LYS A N 1
ATOM 1580 C CA . LYS A 1 198 ? -9.439 17.835 16.453 1.00 95.25 198 LYS A CA 1
ATOM 1581 C C . LYS A 1 198 ? -10.003 16.459 16.124 1.00 95.25 198 LYS A C 1
ATOM 1583 O O . LYS A 1 198 ? -9.580 15.880 15.125 1.00 95.25 198 LYS A O 1
ATOM 1588 N N . GLN A 1 199 ? -10.954 15.958 16.911 1.00 95.12 199 GLN A N 1
ATOM 1589 C CA . GLN A 1 199 ? -11.608 14.675 16.654 1.00 95.12 199 GLN A CA 1
ATOM 1590 C C . GLN A 1 199 ? -12.359 14.682 15.328 1.00 95.12 199 GLN A C 1
ATOM 1592 O O . GLN A 1 199 ? -12.224 13.738 14.556 1.00 95.12 199 GLN A O 1
ATOM 1597 N N . GLN A 1 200 ? -13.084 15.754 15.016 1.00 96.06 200 GLN A N 1
ATOM 1598 C CA . GLN A 1 200 ? -13.814 15.846 13.758 1.00 96.06 200 GLN A CA 1
ATOM 1599 C C . GLN A 1 200 ? -12.863 15.878 12.558 1.00 96.06 200 GLN A C 1
ATOM 1601 O O . GLN A 1 200 ? -13.072 15.164 11.580 1.00 96.06 200 GLN A O 1
ATOM 1606 N N . ARG A 1 201 ? -11.776 16.661 12.628 1.00 95.12 201 ARG A N 1
ATOM 1607 C CA . ARG A 1 201 ? -10.737 16.667 11.581 1.00 95.12 201 ARG A CA 1
ATOM 1608 C C . ARG A 1 201 ? -10.091 15.295 11.413 1.00 95.12 201 ARG A C 1
ATOM 1610 O O . ARG A 1 201 ? -9.831 14.879 10.286 1.00 95.12 201 ARG A O 1
ATOM 1617 N N . TRP A 1 202 ? -9.849 14.610 12.526 1.00 95.25 202 TRP A N 1
ATOM 1618 C CA . TRP A 1 202 ? -9.332 13.249 12.554 1.00 95.25 202 TRP A CA 1
ATOM 1619 C C . TRP A 1 202 ? -10.283 12.264 11.858 1.00 95.25 202 TRP A C 1
ATOM 1621 O O . TRP A 1 202 ? -9.878 11.634 10.881 1.00 95.25 202 TRP A O 1
ATOM 1631 N N . LEU A 1 203 ? -11.557 12.221 12.260 1.00 96.00 203 LEU A N 1
ATOM 1632 C CA . LEU A 1 203 ? -12.591 11.377 11.649 1.00 96.00 203 LEU A CA 1
ATOM 1633 C C . LEU A 1 203 ? -12.763 11.661 10.154 1.00 96.00 203 LEU A C 1
ATOM 1635 O O . LEU A 1 203 ? -12.814 10.732 9.355 1.00 96.00 203 LEU A O 1
ATOM 1639 N N . ASN A 1 204 ? -12.796 12.935 9.757 1.00 96.75 204 ASN A N 1
ATOM 1640 C CA . ASN A 1 204 ? -12.947 13.322 8.355 1.00 96.75 204 ASN A CA 1
ATOM 1641 C C . ASN A 1 204 ? -11.772 12.829 7.499 1.00 96.75 204 ASN A C 1
ATOM 1643 O O . ASN A 1 204 ? -11.979 12.326 6.396 1.00 96.75 204 ASN A O 1
ATOM 1647 N N . MET A 1 205 ? -10.539 12.957 8.002 1.00 97.00 205 MET A N 1
ATOM 1648 C CA . MET A 1 205 ? -9.351 12.512 7.272 1.00 97.00 205 MET A CA 1
ATOM 1649 C C . MET A 1 205 ? -9.299 10.984 7.155 1.00 97.00 205 MET A C 1
ATOM 1651 O O . MET A 1 205 ? -9.001 10.468 6.081 1.00 97.00 205 MET A O 1
ATOM 1655 N N . HIS A 1 206 ? -9.624 10.257 8.230 1.00 96.75 206 HIS A N 1
ATOM 1656 C CA . HIS A 1 206 ? -9.708 8.794 8.188 1.00 96.75 206 HIS A CA 1
ATOM 1657 C C . HIS A 1 206 ? -10.815 8.329 7.245 1.00 96.75 206 HIS A C 1
ATOM 1659 O O . HIS A 1 206 ? -10.556 7.497 6.380 1.00 96.75 206 HIS A O 1
ATOM 1665 N N . GLY A 1 207 ? -12.011 8.914 7.353 1.00 97.69 207 GLY A N 1
ATOM 1666 C CA . GLY A 1 207 ? -13.140 8.627 6.473 1.00 97.69 207 GLY A CA 1
ATOM 1667 C C . GLY A 1 207 ? -12.778 8.802 5.000 1.00 97.69 207 GLY A C 1
ATOM 1668 O O . GLY A 1 207 ? -13.028 7.903 4.209 1.00 97.69 207 GLY A O 1
ATOM 1669 N N . LEU A 1 208 ? -12.084 9.890 4.646 1.00 97.38 208 LEU A N 1
ATOM 1670 C CA . LEU A 1 208 ? -11.615 10.126 3.278 1.00 97.38 208 LEU A CA 1
ATOM 1671 C C . LEU A 1 208 ? -10.653 9.038 2.784 1.00 97.38 208 LEU A C 1
ATOM 1673 O O . LEU A 1 208 ? -10.779 8.563 1.653 1.00 97.38 208 LEU A O 1
ATOM 1677 N N . VAL A 1 209 ? -9.679 8.646 3.611 1.00 97.75 209 VAL A N 1
ATOM 1678 C CA . VAL A 1 209 ? -8.733 7.576 3.261 1.00 97.75 209 VAL A CA 1
ATOM 1679 C C . VAL A 1 209 ? -9.467 6.244 3.101 1.00 97.75 209 VAL A C 1
ATOM 1681 O O . VAL A 1 209 ? -9.225 5.526 2.130 1.00 97.75 209 VAL A O 1
ATOM 1684 N N . TYR A 1 210 ? -10.393 5.933 4.007 1.00 98.38 210 TYR A N 1
ATOM 1685 C CA . TYR A 1 210 ? -11.200 4.723 3.936 1.00 98.38 210 TYR A CA 1
ATOM 1686 C C . TYR A 1 210 ? -12.092 4.685 2.700 1.00 98.38 210 TYR A C 1
ATOM 1688 O O . TYR A 1 210 ? -12.104 3.668 2.015 1.00 98.38 210 TYR A O 1
ATOM 1696 N N . ASP A 1 211 ? -12.763 5.782 2.359 1.00 98.00 211 ASP A N 1
ATOM 1697 C CA . ASP A 1 211 ? -13.607 5.871 1.166 1.00 98.00 211 ASP A CA 1
ATOM 1698 C C . ASP A 1 211 ? -12.779 5.663 -0.109 1.00 98.00 211 ASP A C 1
ATOM 1700 O O . ASP A 1 211 ? -13.191 4.948 -1.028 1.00 98.00 211 ASP A O 1
ATOM 1704 N N . ARG A 1 212 ? -11.559 6.219 -0.146 1.00 97.31 212 ARG A N 1
ATOM 1705 C CA . ARG A 1 212 ? -10.627 6.003 -1.258 1.00 97.31 212 ARG A CA 1
ATOM 1706 C C . ARG A 1 212 ? -10.263 4.528 -1.401 1.00 97.31 212 ARG A C 1
ATOM 1708 O O . ARG A 1 212 ? -10.348 3.995 -2.504 1.00 97.31 212 ARG A O 1
ATOM 1715 N N . LEU A 1 213 ? -9.880 3.867 -0.311 1.00 98.06 213 LEU A N 1
ATOM 1716 C CA . LEU A 1 213 ? -9.521 2.447 -0.326 1.00 98.06 213 LEU A CA 1
ATOM 1717 C C . LEU A 1 213 ? -10.728 1.555 -0.649 1.00 98.06 213 LEU A C 1
ATOM 1719 O O . LEU A 1 213 ? -10.605 0.637 -1.454 1.00 98.06 213 LEU A O 1
ATOM 1723 N N . ALA A 1 214 ? -11.901 1.856 -0.089 1.00 98.12 214 ALA A N 1
ATOM 1724 C CA . ALA A 1 214 ? -13.147 1.126 -0.317 1.00 98.12 214 ALA A CA 1
ATOM 1725 C C . ALA A 1 214 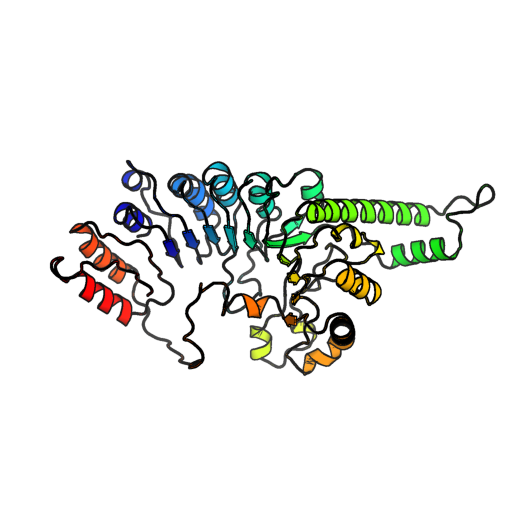? -13.609 1.176 -1.780 1.00 98.12 214 ALA A C 1
ATOM 1727 O O . ALA A 1 214 ? -14.232 0.229 -2.259 1.00 98.12 214 ALA A O 1
ATOM 1728 N N . SER A 1 215 ? -13.270 2.247 -2.509 1.00 97.69 215 SER A N 1
ATOM 1729 C CA . SER A 1 215 ? -13.564 2.360 -3.944 1.00 97.69 215 SER A CA 1
ATOM 1730 C C . SER A 1 215 ? -12.815 1.332 -4.806 1.00 97.69 215 SER A C 1
ATOM 1732 O O . SER A 1 215 ? -13.261 0.999 -5.905 1.00 97.69 215 SER A O 1
ATOM 1734 N N . LEU A 1 216 ? -11.715 0.764 -4.301 1.00 98.12 216 LEU A N 1
ATOM 1735 C CA . LEU A 1 216 ? -10.922 -0.254 -4.987 1.00 98.12 216 LEU A CA 1
ATOM 1736 C C . LEU A 1 216 ? -11.498 -1.660 -4.751 1.00 98.12 216 LEU A C 1
ATOM 1738 O O . LEU A 1 216 ? -10.841 -2.564 -4.242 1.00 98.12 216 LEU A O 1
ATOM 1742 N N . ILE A 1 217 ? -12.748 -1.871 -5.157 1.00 98.31 217 ILE A N 1
ATOM 1743 C CA . ILE A 1 217 ? -13.528 -3.102 -4.907 1.00 98.31 217 ILE A CA 1
ATOM 1744 C C . ILE A 1 217 ? -12.918 -4.390 -5.494 1.00 98.31 217 ILE A C 1
ATOM 1746 O O . ILE A 1 217 ? -13.394 -5.498 -5.228 1.00 98.31 217 ILE A O 1
ATOM 1750 N N . ARG A 1 218 ? -11.896 -4.263 -6.347 1.00 98.56 218 ARG A N 1
ATOM 1751 C CA . ARG A 1 218 ? -11.152 -5.385 -6.930 1.00 98.56 218 ARG A CA 1
ATOM 1752 C C . ARG A 1 218 ? -9.966 -5.835 -6.084 1.00 98.56 218 ARG A C 1
ATOM 1754 O O . ARG A 1 218 ? -9.393 -6.868 -6.422 1.00 98.56 218 ARG A O 1
ATOM 1761 N N . LEU A 1 219 ? -9.640 -5.126 -5.001 1.00 98.56 219 LEU A N 1
ATOM 1762 C CA . LEU A 1 219 ? -8.520 -5.477 -4.139 1.00 98.56 219 LEU A CA 1
ATOM 1763 C C . LEU A 1 219 ? -8.655 -6.900 -3.592 1.00 98.56 219 LEU A C 1
ATOM 1765 O O . LEU A 1 219 ? -9.639 -7.263 -2.946 1.00 98.56 219 LEU A O 1
ATOM 1769 N N . THR A 1 220 ? -7.613 -7.683 -3.841 1.00 98.50 220 THR A N 1
ATOM 1770 C CA . THR A 1 220 ? -7.347 -8.990 -3.242 1.00 98.50 220 THR A CA 1
ATOM 1771 C C . THR A 1 220 ? -6.253 -8.883 -2.183 1.00 98.50 220 THR A C 1
ATOM 1773 O O . THR A 1 220 ? -6.265 -9.649 -1.220 1.00 98.50 220 THR A O 1
ATOM 1776 N N . VAL A 1 221 ? -5.354 -7.898 -2.298 1.00 97.81 221 VAL A N 1
ATOM 1777 C CA . VAL A 1 221 ? -4.290 -7.622 -1.326 1.00 97.81 221 VAL A CA 1
ATOM 1778 C C . VAL A 1 221 ? -4.304 -6.147 -0.939 1.00 97.81 221 VAL A C 1
ATOM 1780 O O . VAL A 1 221 ? -4.085 -5.281 -1.785 1.00 97.81 221 VAL A O 1
ATOM 1783 N N . LEU A 1 222 ? -4.491 -5.874 0.352 1.00 97.81 222 LEU A N 1
ATOM 1784 C CA . LEU A 1 222 ? -4.344 -4.552 0.957 1.00 97.81 222 LEU A CA 1
ATOM 1785 C C . LEU A 1 222 ? -3.320 -4.641 2.089 1.00 97.81 222 LEU A C 1
ATOM 1787 O O . LEU A 1 222 ? -3.591 -5.246 3.122 1.00 97.81 222 LEU A O 1
ATOM 1791 N N . ASP A 1 223 ? -2.144 -4.051 1.896 1.00 96.19 223 ASP A N 1
ATOM 1792 C CA . ASP A 1 223 ? -1.060 -4.051 2.882 1.00 96.19 223 ASP A CA 1
ATOM 1793 C C . ASP A 1 223 ? -0.620 -2.612 3.165 1.00 96.19 223 ASP A C 1
ATOM 1795 O O . ASP A 1 223 ? 0.038 -1.967 2.348 1.00 96.19 223 ASP A O 1
ATOM 1799 N N . LEU A 1 224 ? -1.029 -2.104 4.323 1.00 95.31 224 LEU A N 1
ATOM 1800 C CA . LEU A 1 224 ? -0.722 -0.753 4.796 1.00 95.31 224 LEU A CA 1
ATOM 1801 C C . LEU A 1 224 ? 0.497 -0.734 5.728 1.00 95.31 224 LEU A C 1
ATOM 1803 O O . LEU A 1 224 ? 0.899 0.329 6.203 1.00 95.31 224 LEU A O 1
ATOM 1807 N N . GLY A 1 225 ? 1.038 -1.915 6.035 1.00 86.75 225 GLY A N 1
ATOM 1808 C CA . GLY A 1 225 ? 2.096 -2.097 7.010 1.00 86.75 225 GLY A CA 1
ATOM 1809 C C . GLY A 1 225 ? 3.508 -2.021 6.446 1.00 86.75 225 GLY A C 1
ATOM 1810 O O . GLY A 1 225 ? 3.749 -2.160 5.250 1.00 86.75 225 GLY A O 1
ATOM 1811 N N . TRP A 1 226 ? 4.454 -1.848 7.365 1.00 82.31 226 TRP A N 1
ATOM 1812 C CA . TRP A 1 226 ? 5.885 -1.998 7.154 1.00 82.31 226 TRP A CA 1
ATOM 1813 C C . TRP A 1 226 ? 6.490 -2.726 8.347 1.00 82.31 226 TRP A C 1
ATOM 1815 O O . TRP A 1 226 ? 6.460 -2.232 9.472 1.00 82.31 226 TRP A O 1
ATOM 1825 N N . GLU A 1 227 ? 7.058 -3.903 8.116 1.00 73.44 227 GLU A N 1
ATOM 1826 C CA . GLU A 1 227 ? 7.766 -4.621 9.168 1.00 73.44 227 GLU A CA 1
ATOM 1827 C C . GLU A 1 227 ? 9.159 -3.998 9.364 1.00 73.44 227 GLU A C 1
ATOM 1829 O O . GLU A 1 227 ? 10.018 -4.068 8.492 1.00 73.44 227 GLU A O 1
ATOM 1834 N N . SER A 1 228 ? 9.366 -3.361 10.517 1.00 64.06 228 SER A N 1
ATOM 1835 C CA . SER A 1 228 ? 10.556 -2.568 10.848 1.00 64.06 228 SER A CA 1
ATOM 1836 C C . SER A 1 228 ? 11.540 -3.301 11.771 1.00 64.06 228 SER A C 1
ATOM 1838 O O . SER A 1 228 ? 12.246 -2.641 12.539 1.00 64.06 228 SER A O 1
ATOM 1840 N N . ARG A 1 229 ? 11.537 -4.643 11.793 1.00 66.00 229 ARG A N 1
ATOM 1841 C CA . ARG A 1 229 ? 12.414 -5.458 12.661 1.00 66.00 229 ARG A CA 1
ATOM 1842 C C . ARG A 1 229 ? 13.714 -5.881 11.979 1.00 66.00 229 ARG A C 1
ATOM 1844 O O . ARG A 1 229 ? 13.683 -6.518 10.922 1.00 66.00 229 ARG A O 1
ATOM 1851 N N . ASP A 1 230 ? 14.849 -5.543 12.609 1.00 65.00 230 ASP A N 1
ATOM 1852 C CA . ASP A 1 230 ? 16.181 -5.753 12.025 1.00 65.00 230 ASP A CA 1
ATOM 1853 C C . ASP A 1 230 ? 16.629 -7.162 12.309 1.00 65.00 230 ASP A C 1
ATOM 1855 O O . ASP A 1 230 ? 17.240 -7.451 13.337 1.00 65.00 230 ASP A O 1
ATOM 1859 N N . VAL A 1 231 ? 16.266 -8.053 11.391 1.00 60.94 231 VAL A N 1
ATOM 1860 C CA . VAL A 1 231 ? 16.567 -9.476 11.520 1.00 60.94 231 VAL A CA 1
ATOM 1861 C C . VAL A 1 231 ? 18.078 -9.711 11.601 1.00 60.94 231 VAL A C 1
ATOM 1863 O O . VAL A 1 231 ? 18.500 -10.603 12.322 1.00 60.94 231 VAL A O 1
ATOM 1866 N N . ARG A 1 232 ? 18.907 -8.850 10.991 1.00 62.19 232 ARG A N 1
ATOM 1867 C CA . ARG A 1 232 ? 20.375 -8.977 11.059 1.00 62.19 232 ARG A CA 1
ATOM 1868 C C . ARG A 1 232 ? 20.913 -8.659 12.449 1.00 62.19 232 ARG A C 1
ATOM 1870 O O . ARG A 1 232 ? 21.753 -9.377 12.973 1.00 62.19 232 ARG A O 1
ATOM 1877 N N . LYS A 1 233 ? 20.378 -7.618 13.098 1.00 62.16 233 LYS A N 1
ATOM 1878 C CA . LYS A 1 233 ? 20.771 -7.289 14.479 1.00 62.16 233 LYS A CA 1
ATOM 1879 C C . LYS A 1 233 ? 20.350 -8.369 15.469 1.00 62.16 233 LYS A C 1
ATOM 1881 O O . LYS A 1 233 ? 21.021 -8.541 16.478 1.00 62.16 233 LYS A O 1
ATOM 1886 N N . LEU A 1 234 ? 19.260 -9.090 15.195 1.00 60.12 234 LEU A N 1
ATOM 1887 C CA . LEU A 1 234 ? 18.831 -10.217 16.028 1.00 60.12 234 LEU A CA 1
ATOM 1888 C C . LEU A 1 234 ? 19.845 -11.372 16.019 1.00 60.12 234 LEU A C 1
ATOM 1890 O O . LEU A 1 234 ? 19.958 -12.064 17.028 1.00 60.12 234 LEU A O 1
ATOM 1894 N N . GLU A 1 235 ? 20.594 -11.551 14.930 1.00 63.12 235 GLU A N 1
ATOM 1895 C CA . GLU A 1 235 ? 21.606 -12.607 14.803 1.00 63.12 235 GLU A CA 1
ATOM 1896 C C . GLU A 1 235 ? 22.940 -12.230 15.471 1.00 63.12 235 GLU A C 1
ATOM 1898 O O . GLU A 1 235 ? 23.644 -13.101 15.978 1.00 63.12 235 GLU A O 1
ATOM 1903 N N . GLU A 1 236 ? 23.285 -10.938 15.529 1.00 62.50 236 GLU A N 1
ATOM 1904 C CA . GLU A 1 236 ? 24.663 -10.516 15.806 1.00 62.50 236 GLU A CA 1
ATOM 1905 C C . GLU A 1 236 ? 25.024 -10.232 17.282 1.00 62.50 236 GLU A C 1
ATOM 1907 O O . GLU A 1 236 ? 26.210 -10.075 17.554 1.00 62.50 236 GLU A O 1
ATOM 1912 N N . THR A 1 237 ? 24.118 -10.138 18.275 1.00 54.75 237 THR A N 1
ATOM 1913 C CA . THR A 1 237 ? 24.531 -9.922 19.698 1.00 54.75 237 THR A CA 1
ATOM 1914 C C . THR A 1 237 ? 23.400 -10.016 20.743 1.00 54.75 237 THR A C 1
ATOM 1916 O O . THR A 1 237 ? 22.226 -10.164 20.423 1.00 54.75 237 THR A O 1
ATOM 1919 N N . ILE A 1 238 ? 23.746 -9.894 22.039 1.00 61.25 238 ILE A N 1
ATOM 1920 C CA . ILE A 1 238 ? 22.831 -9.624 23.170 1.00 61.25 238 ILE A CA 1
ATOM 1921 C C . ILE A 1 238 ? 22.187 -8.236 22.975 1.00 61.25 238 ILE A C 1
ATOM 1923 O O . ILE A 1 238 ? 22.556 -7.258 23.621 1.00 61.25 238 ILE A O 1
ATOM 1927 N N . VAL A 1 239 ? 21.249 -8.129 22.041 1.00 56.03 239 VAL A N 1
ATOM 1928 C CA . VAL A 1 239 ? 20.530 -6.887 21.759 1.00 56.03 239 VAL A CA 1
ATOM 1929 C C . VAL A 1 239 ? 19.578 -6.608 22.922 1.00 56.03 239 VAL A C 1
ATOM 1931 O O . VAL A 1 239 ? 18.738 -7.448 23.268 1.00 56.03 239 VAL A O 1
ATOM 1934 N N . ARG A 1 240 ? 19.704 -5.440 23.569 1.00 60.62 240 ARG A N 1
ATOM 1935 C CA . ARG A 1 240 ? 18.713 -5.023 24.571 1.00 60.62 240 ARG A CA 1
ATOM 1936 C C . ARG A 1 240 ? 17.369 -4.863 23.856 1.00 60.62 240 ARG A C 1
ATOM 1938 O O . ARG A 1 240 ? 17.354 -4.412 22.716 1.00 60.62 240 ARG A O 1
ATOM 1945 N N . PRO A 1 241 ? 16.223 -5.162 24.489 1.00 59.19 241 PRO A N 1
ATOM 1946 C CA . PRO A 1 241 ? 14.917 -4.993 23.848 1.00 59.19 241 PRO A CA 1
ATOM 1947 C C . PRO A 1 241 ? 14.686 -3.599 23.236 1.00 59.19 241 PRO A C 1
ATOM 1949 O O . PRO A 1 241 ? 13.955 -3.491 22.259 1.00 59.19 241 PRO A O 1
ATOM 1952 N N . SER A 1 242 ? 15.332 -2.552 23.768 1.00 60.06 242 SER A N 1
ATOM 1953 C CA . SER A 1 242 ? 15.335 -1.193 23.207 1.00 60.06 242 SER A CA 1
ATOM 1954 C C . SER A 1 242 ? 15.981 -1.084 21.825 1.00 60.06 242 SER A C 1
ATOM 1956 O O . SER A 1 242 ? 15.584 -0.234 21.040 1.00 60.06 242 SER A O 1
ATOM 1958 N N . ASP A 1 243 ? 16.950 -1.942 21.522 1.00 56.94 243 ASP A N 1
ATOM 1959 C CA . ASP A 1 243 ? 17.812 -1.843 20.343 1.00 56.94 243 ASP A CA 1
ATOM 1960 C C . ASP A 1 243 ? 17.275 -2.700 19.176 1.00 56.94 243 ASP A C 1
ATOM 1962 O O . ASP A 1 243 ? 17.642 -2.485 18.020 1.00 56.94 243 ASP A O 1
ATOM 1966 N N . VAL A 1 244 ? 16.367 -3.645 19.473 1.00 55.62 244 VAL A N 1
ATOM 1967 C CA . VAL A 1 244 ? 15.621 -4.442 18.475 1.00 55.62 244 VAL A CA 1
ATOM 1968 C C . VAL A 1 244 ? 14.631 -3.560 17.706 1.00 55.62 244 VAL A C 1
ATOM 1970 O O . VAL A 1 244 ? 14.382 -3.774 16.519 1.00 55.62 244 VAL A O 1
ATOM 1973 N N . TRP A 1 245 ? 14.088 -2.537 18.367 1.00 55.00 245 TRP A N 1
ATOM 1974 C CA . TRP A 1 245 ? 13.224 -1.535 17.753 1.00 55.00 245 TRP A CA 1
ATOM 1975 C C . TRP A 1 245 ? 14.071 -0.362 17.280 1.00 55.00 245 TRP A C 1
ATOM 1977 O O . TRP A 1 245 ? 14.155 0.670 17.939 1.00 55.00 245 TRP A O 1
ATOM 1987 N N . ALA A 1 246 ? 14.710 -0.515 16.120 1.00 50.91 246 ALA A N 1
ATOM 1988 C CA . ALA A 1 246 ? 15.460 0.588 15.523 1.00 50.91 246 ALA A CA 1
ATOM 1989 C C . ALA A 1 246 ? 14.560 1.802 15.201 1.00 50.91 246 ALA A C 1
ATOM 1991 O O . ALA A 1 246 ? 15.056 2.922 15.122 1.00 50.91 246 ALA A O 1
ATOM 1992 N N . GLU A 1 247 ? 13.247 1.596 15.038 1.00 54.88 247 GLU A N 1
ATOM 1993 C CA . GLU A 1 247 ? 12.275 2.654 14.767 1.00 54.88 247 GLU A CA 1
ATOM 1994 C C . GLU A 1 247 ? 11.023 2.452 15.638 1.00 54.88 247 GLU A C 1
ATOM 1996 O O . GLU A 1 247 ? 10.466 1.354 15.701 1.00 54.88 247 GLU A O 1
ATOM 2001 N N . ALA A 1 248 ? 10.591 3.510 16.335 1.00 63.62 248 ALA A N 1
ATOM 2002 C CA . ALA A 1 248 ? 9.285 3.547 16.993 1.00 63.62 248 ALA A CA 1
ATOM 2003 C C . ALA A 1 248 ? 8.173 3.233 15.968 1.00 63.62 248 ALA A C 1
ATOM 2005 O O . ALA A 1 248 ? 8.377 3.487 14.776 1.00 63.62 248 ALA A O 1
ATOM 2006 N N . PRO A 1 249 ? 7.002 2.711 16.398 1.00 69.19 249 PRO A N 1
ATOM 2007 C CA . PRO A 1 249 ? 5.863 2.524 15.503 1.00 69.19 249 PRO A CA 1
ATOM 2008 C C . PRO A 1 249 ? 5.647 3.773 14.655 1.00 69.19 249 PRO A C 1
ATOM 2010 O O . PRO A 1 249 ? 5.730 4.885 15.181 1.00 69.19 249 PRO A O 1
ATOM 2013 N N . ILE A 1 250 ? 5.383 3.595 13.359 1.00 71.69 250 ILE A N 1
ATOM 2014 C CA . ILE A 1 250 ? 5.176 4.732 12.459 1.00 71.69 250 ILE A CA 1
ATOM 2015 C C . ILE A 1 250 ? 4.026 5.567 13.038 1.00 71.69 250 ILE A C 1
ATOM 2017 O O . ILE A 1 250 ? 2.908 5.084 13.209 1.00 71.69 250 ILE A O 1
ATOM 2021 N N . HIS A 1 251 ? 4.315 6.805 13.427 1.00 76.81 251 HIS A N 1
ATOM 2022 C CA . HIS A 1 251 ? 3.299 7.723 13.930 1.00 76.81 251 HIS A CA 1
ATOM 2023 C C . HIS A 1 251 ? 2.511 8.313 12.751 1.00 76.81 251 HIS A C 1
ATOM 2025 O O . HIS A 1 251 ? 2.995 8.304 11.621 1.00 76.81 251 HIS A O 1
ATOM 2031 N N . GLU A 1 252 ? 1.306 8.830 13.008 1.00 88.31 252 GLU A N 1
ATOM 2032 C CA . GLU A 1 252 ? 0.480 9.498 11.985 1.00 88.31 252 GLU A CA 1
ATOM 2033 C C . GLU A 1 252 ? 0.019 8.582 10.839 1.00 88.31 252 GLU A C 1
ATOM 2035 O O . GLU A 1 252 ? -0.009 8.971 9.671 1.00 88.31 252 GLU A O 1
ATOM 2040 N N . ILE A 1 253 ? -0.344 7.348 11.175 1.00 91.50 253 ILE A N 1
ATOM 2041 C CA . ILE A 1 253 ? -0.856 6.343 10.238 1.00 91.50 253 ILE A CA 1
ATOM 2042 C C . ILE A 1 253 ? -2.352 6.101 10.437 1.00 91.50 253 ILE A C 1
ATOM 2044 O O . ILE A 1 253 ? -2.958 6.571 11.401 1.00 91.50 253 ILE A O 1
ATOM 2048 N N . LEU A 1 254 ? -2.945 5.340 9.519 1.00 94.44 254 LEU A N 1
ATOM 2049 C CA . LEU A 1 254 ? -4.352 4.969 9.571 1.00 94.44 254 LEU A CA 1
ATOM 2050 C C . LEU A 1 254 ? -4.629 4.055 10.782 1.00 94.44 254 LEU A C 1
ATOM 2052 O O . LEU A 1 254 ? -4.169 2.919 10.840 1.00 94.44 254 LEU A O 1
ATOM 2056 N N . GLU A 1 255 ? -5.386 4.565 11.749 1.00 94.62 255 GLU A N 1
ATOM 2057 C CA . GLU A 1 255 ? -5.952 3.803 12.871 1.00 94.62 255 GLU A CA 1
ATOM 2058 C C . GLU A 1 255 ? -7.035 2.868 12.340 1.00 94.62 255 GLU A C 1
ATOM 2060 O O . GLU A 1 255 ? -7.997 3.341 11.736 1.00 94.62 255 GLU A O 1
ATOM 2065 N N . LEU A 1 256 ? -6.881 1.566 12.572 1.00 96.25 256 LEU A N 1
ATOM 2066 C CA . LEU A 1 256 ? -7.718 0.479 12.064 1.00 96.25 256 LEU A CA 1
ATOM 2067 C C . LEU A 1 256 ? -8.735 0.043 13.132 1.00 96.25 256 LEU A C 1
ATOM 2069 O O . LEU A 1 256 ? -8.698 -1.091 13.608 1.00 96.25 256 LEU A O 1
ATOM 2073 N N . SER A 1 257 ? -9.625 0.956 13.526 1.00 96.38 257 SER A N 1
ATOM 2074 C CA . SER A 1 257 ? -10.712 0.711 14.481 1.00 96.38 257 SER A CA 1
ATOM 2075 C C . SER A 1 257 ? -12.076 0.987 13.854 1.00 96.38 257 SER A C 1
ATOM 2077 O O . SER A 1 257 ? -12.194 1.777 12.917 1.00 96.38 257 SER A O 1
ATOM 2079 N N . LEU A 1 258 ? -13.138 0.385 14.394 1.00 97.25 258 LEU A N 1
ATOM 2080 C CA . LEU A 1 258 ? -14.502 0.715 13.954 1.00 97.25 258 LEU A CA 1
ATOM 2081 C C . LEU A 1 258 ? -14.850 2.181 14.257 1.00 97.25 258 LEU A C 1
ATOM 2083 O O . LEU A 1 258 ? -15.547 2.844 13.506 1.00 97.25 258 LEU A O 1
ATOM 2087 N N . THR A 1 259 ? -14.304 2.745 15.333 1.00 94.88 259 THR A N 1
ATOM 2088 C CA . THR A 1 259 ? -14.520 4.160 15.669 1.00 94.88 259 THR A CA 1
ATOM 2089 C C . THR A 1 259 ? -13.905 5.129 14.662 1.00 94.88 259 THR A C 1
ATOM 2091 O O . THR A 1 259 ? -14.374 6.259 14.552 1.00 94.88 259 THR A O 1
ATOM 2094 N N . SER A 1 260 ? -12.859 4.720 13.939 1.00 95.19 260 SER A N 1
ATOM 2095 C CA . SER A 1 260 ? -12.200 5.558 12.936 1.00 95.19 260 SER A CA 1
ATOM 2096 C C . SER A 1 260 ? -12.786 5.396 11.530 1.00 95.19 260 SER A C 1
ATOM 2098 O O . SER A 1 260 ? -12.399 6.147 10.633 1.00 95.19 260 SER A O 1
ATOM 2100 N N . GLY A 1 261 ? -13.707 4.448 11.323 1.00 97.00 261 GLY A N 1
ATOM 2101 C CA . GLY A 1 261 ? -14.336 4.193 10.030 1.00 97.00 261 GLY A CA 1
ATOM 2102 C C . GLY A 1 261 ? -13.859 2.933 9.308 1.00 97.00 261 GLY A C 1
ATOM 2103 O O . GLY A 1 261 ? -14.104 2.817 8.107 1.00 97.00 261 GLY A O 1
ATOM 2104 N N . LEU A 1 262 ? -13.177 1.996 9.982 1.00 97.81 262 LEU A N 1
ATOM 2105 C CA . LEU A 1 262 ? -12.734 0.730 9.379 1.00 97.81 262 LEU A CA 1
ATOM 2106 C C . LEU A 1 262 ? -13.874 -0.006 8.649 1.00 97.81 262 LEU A C 1
ATOM 2108 O O . LEU A 1 262 ? -13.651 -0.615 7.601 1.00 97.81 262 LEU A O 1
ATOM 2112 N N . GLU A 1 263 ? -15.100 0.092 9.161 1.00 98.19 263 GLU A N 1
ATOM 2113 C CA . GLU A 1 263 ? -16.302 -0.509 8.592 1.00 98.19 263 GLU A CA 1
ATOM 2114 C C . GLU A 1 263 ? -16.604 -0.067 7.158 1.00 98.19 263 GLU A C 1
ATOM 2116 O O . GLU A 1 263 ? -17.217 -0.813 6.392 1.00 98.19 263 GLU A O 1
ATOM 2121 N N . ARG A 1 264 ? -16.108 1.106 6.752 1.00 98.50 264 ARG A N 1
ATOM 2122 C CA . ARG A 1 264 ? -16.224 1.616 5.380 1.00 98.50 264 ARG A CA 1
ATOM 2123 C C . ARG A 1 264 ? -15.497 0.737 4.365 1.00 98.50 264 ARG A C 1
ATOM 2125 O O . ARG A 1 264 ? -15.842 0.772 3.191 1.00 98.50 264 ARG A O 1
ATOM 2132 N N . LEU A 1 265 ? -14.548 -0.100 4.797 1.00 98.56 265 LEU A N 1
ATOM 2133 C CA . LEU A 1 265 ? -13.877 -1.092 3.950 1.00 98.56 265 LEU A CA 1
ATOM 2134 C C . LEU A 1 265 ? -14.706 -2.368 3.705 1.00 98.56 265 LEU A C 1
ATOM 2136 O O . LEU A 1 265 ? -14.217 -3.301 3.063 1.00 98.56 265 LEU A O 1
ATOM 2140 N N . ALA A 1 266 ? -15.956 -2.440 4.179 1.00 98.56 266 ALA A N 1
ATOM 2141 C CA . ALA A 1 266 ? -16.860 -3.564 3.915 1.00 98.56 266 ALA A CA 1
ATOM 2142 C C . ALA A 1 266 ? -17.015 -3.939 2.420 1.00 98.56 266 ALA A C 1
ATOM 2144 O O . ALA A 1 266 ? -17.096 -5.135 2.130 1.00 98.56 266 ALA A O 1
ATOM 2145 N N . PRO A 1 267 ? -17.005 -3.000 1.445 1.00 98.56 267 PRO A N 1
ATOM 2146 C CA . PRO A 1 267 ? -17.117 -3.337 0.023 1.00 98.56 267 PRO A CA 1
ATOM 2147 C C . PRO A 1 267 ? -15.978 -4.207 -0.531 1.00 98.56 267 PRO A C 1
ATOM 2149 O O . PRO A 1 267 ? -16.146 -4.819 -1.589 1.00 98.56 267 PRO A O 1
ATOM 2152 N N . LEU A 1 268 ? -14.839 -4.313 0.169 1.00 98.56 268 LEU A N 1
ATOM 2153 C CA . LEU A 1 268 ? -13.670 -5.110 -0.229 1.00 98.56 268 LEU A CA 1
ATOM 2154 C C . LEU A 1 268 ? -13.889 -6.623 -0.028 1.00 98.56 268 LEU A C 1
ATOM 2156 O O . LEU A 1 268 ? -13.088 -7.335 0.567 1.00 98.56 268 LEU A O 1
ATOM 2160 N N . THR A 1 269 ? -14.988 -7.152 -0.556 1.00 98.44 269 THR A N 1
ATOM 2161 C CA . THR A 1 269 ? -15.415 -8.555 -0.399 1.00 98.44 269 THR A CA 1
ATOM 2162 C C . THR A 1 269 ? -14.472 -9.572 -1.056 1.00 98.44 269 THR A C 1
ATOM 2164 O O . THR A 1 269 ? -14.514 -10.764 -0.737 1.00 98.44 269 THR A O 1
ATOM 2167 N N . LYS A 1 270 ? -13.610 -9.109 -1.972 1.00 98.62 270 LYS A N 1
ATOM 2168 C CA . LYS A 1 270 ? -12.570 -9.904 -2.645 1.00 98.62 270 LYS A CA 1
ATOM 2169 C C . LYS A 1 270 ? -11.253 -9.970 -1.878 1.00 98.62 270 LYS A C 1
ATOM 2171 O O . LYS A 1 270 ? -10.366 -10.698 -2.317 1.00 98.62 270 LYS A O 1
ATOM 2176 N N . LEU A 1 271 ? -11.138 -9.256 -0.761 1.00 98.62 271 LEU A N 1
ATOM 2177 C CA . LEU A 1 271 ? -9.900 -9.164 -0.009 1.00 98.62 271 LEU A CA 1
ATOM 2178 C C . LEU A 1 271 ? -9.494 -10.536 0.542 1.00 98.62 271 LEU A C 1
ATOM 2180 O O . LEU A 1 271 ? -10.231 -11.164 1.303 1.00 98.62 271 LEU A O 1
ATOM 2184 N N . GLU A 1 272 ? -8.311 -10.992 0.142 1.00 98.38 272 GLU A N 1
ATOM 2185 C CA . GLU A 1 272 ? -7.718 -12.262 0.563 1.00 98.38 272 GLU A CA 1
ATOM 2186 C C . GLU A 1 272 ? -6.558 -12.052 1.538 1.00 98.38 272 GLU A C 1
ATOM 2188 O O . GLU A 1 272 ? -6.354 -12.870 2.438 1.00 98.38 272 GLU A O 1
ATOM 2193 N N . VAL A 1 273 ? -5.816 -10.953 1.384 1.00 97.31 273 VAL A N 1
ATOM 2194 C CA . VAL A 1 273 ? -4.667 -10.597 2.219 1.00 97.31 273 VAL A CA 1
ATOM 2195 C C . VAL A 1 273 ? -4.871 -9.202 2.793 1.00 97.31 273 VAL A C 1
ATOM 2197 O O . VAL A 1 273 ? -4.994 -8.236 2.040 1.00 97.31 273 VAL A O 1
ATOM 2200 N N . PHE A 1 274 ? -4.845 -9.093 4.120 1.00 97.69 274 PHE A N 1
ATOM 2201 C CA . PHE A 1 274 ? -4.855 -7.813 4.823 1.00 97.69 274 PHE A CA 1
ATOM 2202 C C . PHE A 1 274 ? -3.600 -7.667 5.683 1.00 97.69 274 PHE A C 1
ATOM 2204 O O . PHE A 1 274 ? -3.302 -8.544 6.496 1.00 97.69 274 PHE A O 1
ATOM 2211 N N . GLY A 1 275 ? -2.845 -6.586 5.493 1.00 95.62 275 GLY A N 1
ATOM 2212 C CA . GLY A 1 275 ? -1.580 -6.356 6.182 1.00 95.62 275 GLY A CA 1
ATOM 2213 C C . GLY A 1 275 ? -1.494 -5.001 6.872 1.00 95.62 275 GLY A C 1
ATOM 2214 O O . GLY A 1 275 ? -1.857 -3.970 6.311 1.00 95.62 275 GLY A O 1
ATOM 2215 N N . PHE A 1 276 ? -1.010 -5.028 8.111 1.00 94.88 276 PHE A N 1
ATOM 2216 C CA . PHE A 1 276 ? -0.798 -3.861 8.971 1.00 94.88 276 PHE A CA 1
ATOM 2217 C C . PHE A 1 276 ? 0.407 -4.077 9.906 1.00 94.88 276 PHE A C 1
ATOM 2219 O O . PHE A 1 276 ? 0.434 -3.625 11.052 1.00 94.88 276 PHE A O 1
ATOM 2226 N N . ASP A 1 277 ? 1.421 -4.806 9.434 1.00 89.31 277 ASP A N 1
ATOM 2227 C CA . ASP A 1 277 ? 2.688 -4.968 10.156 1.00 89.31 277 ASP A CA 1
ATOM 2228 C C . ASP A 1 277 ? 3.308 -3.605 10.508 1.00 89.31 277 ASP A C 1
ATOM 2230 O O . ASP A 1 277 ? 3.250 -2.668 9.720 1.00 89.31 277 ASP A O 1
ATOM 2234 N N . GLY A 1 278 ? 3.862 -3.463 11.714 1.00 83.94 278 GLY A N 1
ATOM 2235 C CA . GLY A 1 278 ? 4.479 -2.207 12.181 1.00 83.94 278 GLY A CA 1
ATOM 2236 C C . GLY A 1 278 ? 3.534 -1.008 12.374 1.00 83.94 278 GLY A C 1
ATOM 2237 O O . GLY A 1 278 ? 3.986 0.065 12.773 1.00 83.94 278 GLY A O 1
ATOM 2238 N N . VAL A 1 279 ? 2.227 -1.179 12.152 1.00 87.19 279 VAL A N 1
ATOM 2239 C CA . VAL A 1 279 ? 1.199 -0.149 12.366 1.00 87.19 279 VAL A CA 1
ATOM 2240 C C . VAL A 1 279 ? 0.721 -0.203 13.820 1.00 87.19 279 VAL A C 1
ATOM 2242 O O . VAL A 1 279 ? 0.384 -1.269 14.339 1.00 87.19 279 VAL A O 1
ATOM 2245 N N . ASN A 1 280 ? 0.630 0.951 14.486 1.00 85.88 280 ASN A N 1
ATOM 2246 C CA . ASN A 1 280 ? -0.183 1.104 15.692 1.00 85.88 280 ASN A CA 1
ATOM 2247 C C . ASN A 1 280 ? -1.679 1.052 15.322 1.00 85.88 280 ASN A C 1
ATOM 2249 O O . ASN A 1 280 ? -2.318 2.076 15.102 1.00 85.88 280 ASN A O 1
ATOM 2253 N N . HIS A 1 281 ? -2.198 -0.165 15.167 1.00 86.69 281 HIS A N 1
ATOM 2254 C CA . HIS A 1 281 ? -3.433 -0.421 14.429 1.00 86.69 281 HIS A CA 1
ATOM 2255 C C . HIS A 1 281 ? -4.730 -0.203 15.217 1.00 86.69 281 HIS A C 1
ATOM 2257 O O . HIS A 1 281 ? -5.764 -0.026 14.596 1.00 86.69 281 HIS A O 1
ATOM 2263 N N . GLY A 1 282 ? -4.746 -0.261 16.549 1.00 90.19 282 GLY A N 1
ATOM 2264 C CA . GLY A 1 282 ? -5.997 -0.125 17.320 1.00 90.19 282 GLY A CA 1
ATOM 2265 C C . GLY A 1 282 ? -7.004 -1.287 17.192 1.00 90.19 282 GLY A C 1
ATOM 2266 O O . GLY A 1 282 ? -7.958 -1.322 17.956 1.00 90.19 282 GLY A O 1
ATOM 2267 N N . ILE A 1 283 ? -6.775 -2.260 16.297 1.00 95.94 283 ILE A N 1
ATOM 2268 C CA . ILE A 1 283 ? -7.589 -3.488 16.160 1.00 95.94 283 ILE A CA 1
ATOM 2269 C C . ILE A 1 283 ? -7.728 -4.220 17.500 1.00 95.94 283 ILE A C 1
ATOM 2271 O O . ILE A 1 283 ? -6.735 -4.707 18.050 1.00 95.94 283 ILE A O 1
ATOM 2275 N N . GLY A 1 284 ? -8.967 -4.342 17.977 1.00 97.00 284 GLY A N 1
ATOM 2276 C CA . GLY A 1 284 ? -9.372 -5.194 19.085 1.00 97.00 284 GLY A CA 1
ATOM 2277 C C . GLY A 1 284 ? -10.241 -6.367 18.626 1.00 97.00 284 GLY A C 1
ATOM 2278 O O . GLY A 1 284 ? -10.330 -6.697 17.444 1.00 97.00 284 GLY A O 1
ATOM 2279 N N . LYS A 1 285 ? -10.900 -7.027 19.586 1.00 98.00 285 LYS A N 1
ATOM 2280 C CA . LYS A 1 285 ? -11.852 -8.113 19.293 1.00 98.00 285 LYS A CA 1
ATOM 2281 C C . LYS A 1 285 ? -13.043 -7.659 18.427 1.00 98.00 285 LYS A C 1
ATOM 2283 O O . LYS A 1 285 ? -13.336 -8.379 17.476 1.00 98.00 285 LYS A O 1
ATOM 2288 N N . PRO A 1 286 ? -13.690 -6.497 18.679 1.00 98.25 286 PRO A N 1
ATOM 2289 C CA . PRO A 1 286 ? -14.819 -6.045 17.860 1.00 98.25 286 PRO A CA 1
ATOM 2290 C C . PRO A 1 286 ? -14.450 -5.856 16.385 1.00 98.25 286 PRO A C 1
ATOM 2292 O O . PRO A 1 286 ? -15.192 -6.272 15.496 1.00 98.25 286 PRO A O 1
ATOM 2295 N N . GLU A 1 287 ? -13.272 -5.289 16.116 1.00 98.38 287 GLU A N 1
ATOM 2296 C CA . GLU A 1 287 ? -12.742 -5.140 14.763 1.00 98.38 287 GLU A CA 1
ATOM 2297 C C . GLU A 1 287 ? -12.540 -6.502 14.094 1.00 98.38 287 GLU A C 1
ATOM 2299 O O . GLU A 1 287 ? -12.953 -6.680 12.952 1.00 98.38 287 GLU A O 1
ATOM 2304 N N . LEU A 1 288 ? -11.956 -7.484 14.793 1.00 98.38 288 LEU A N 1
ATOM 2305 C CA . LEU A 1 288 ? -11.742 -8.830 14.247 1.00 98.38 288 LEU A CA 1
ATOM 2306 C C . LEU A 1 288 ? -13.053 -9.555 13.931 1.00 98.38 288 LEU A C 1
ATOM 2308 O O . LEU A 1 288 ? -13.164 -10.178 12.876 1.00 98.38 288 LEU A O 1
ATOM 2312 N N . GLU A 1 289 ? -14.063 -9.447 14.796 1.00 98.62 289 GLU A N 1
ATOM 2313 C CA . GLU A 1 289 ? -15.399 -9.980 14.511 1.00 98.62 289 GLU A CA 1
ATOM 2314 C C . GLU A 1 289 ? -16.006 -9.338 13.259 1.00 98.62 289 GLU A C 1
ATOM 2316 O O . GLU A 1 289 ? -16.561 -10.029 12.400 1.00 98.62 289 GLU A O 1
ATOM 2321 N N . TRP A 1 290 ? -15.892 -8.013 13.139 1.00 98.44 290 TRP A N 1
ATOM 2322 C CA . TRP A 1 290 ? -16.357 -7.291 11.962 1.00 98.44 290 TRP A CA 1
ATOM 2323 C C . TRP A 1 290 ? -15.602 -7.722 10.694 1.00 98.44 290 TRP A C 1
ATOM 2325 O O . TRP A 1 290 ? -16.250 -8.004 9.684 1.00 98.44 290 TRP A O 1
ATOM 2335 N N . MET A 1 291 ? -14.270 -7.846 10.744 1.00 98.56 291 MET A N 1
ATOM 2336 C CA . MET A 1 291 ? -13.440 -8.303 9.620 1.00 98.56 291 MET A CA 1
ATOM 2337 C C . MET A 1 291 ? -13.820 -9.726 9.195 1.00 98.56 291 MET A C 1
ATOM 2339 O O . MET A 1 291 ? -13.992 -9.998 8.007 1.00 98.56 291 MET A O 1
ATOM 2343 N N . ALA A 1 292 ? -13.998 -10.635 10.161 1.00 98.50 292 ALA A N 1
ATOM 2344 C CA . ALA A 1 292 ? -14.361 -12.027 9.912 1.00 98.50 292 ALA A CA 1
ATOM 2345 C C . ALA A 1 292 ? -15.703 -12.166 9.176 1.00 98.50 292 ALA A C 1
ATOM 2347 O O . ALA A 1 292 ? -15.832 -13.055 8.327 1.00 98.50 292 ALA A O 1
ATOM 2348 N N . ARG A 1 293 ? -16.673 -11.288 9.477 1.00 98.44 293 ARG A N 1
ATOM 2349 C CA . ARG A 1 293 ? -17.976 -11.221 8.794 1.00 98.44 293 ARG A CA 1
ATOM 2350 C C . ARG A 1 293 ? -17.894 -10.522 7.434 1.00 98.44 293 ARG A C 1
ATOM 2352 O O . ARG A 1 293 ? -18.466 -11.016 6.468 1.00 98.44 293 ARG A O 1
ATOM 2359 N N . SER A 1 294 ? -17.197 -9.391 7.358 1.00 98.50 294 SER A N 1
ATOM 2360 C CA . SER A 1 294 ? -17.214 -8.504 6.183 1.00 98.50 294 SER A CA 1
ATOM 2361 C C . SER A 1 294 ? -16.296 -8.969 5.053 1.00 98.50 294 SER A C 1
ATOM 2363 O O . SER A 1 294 ? -16.574 -8.702 3.885 1.00 98.50 294 SER A O 1
ATOM 2365 N N . TRP A 1 295 ? -15.224 -9.701 5.370 1.00 98.50 295 TRP A N 1
ATOM 2366 C CA . TRP A 1 295 ? -14.254 -10.202 4.392 1.00 98.50 295 TRP A CA 1
ATOM 2367 C C . TRP A 1 295 ? -14.296 -11.734 4.318 1.00 98.50 295 TRP A C 1
ATOM 2369 O O . TRP A 1 295 ? -13.434 -12.438 4.861 1.00 98.50 295 TRP A O 1
ATOM 2379 N N . PRO A 1 296 ? -15.301 -12.313 3.635 1.00 98.25 296 PRO A N 1
ATOM 2380 C CA . PRO A 1 296 ? -15.488 -13.762 3.574 1.00 98.25 296 PRO A CA 1
ATOM 2381 C C . PRO A 1 296 ? -14.315 -14.481 2.897 1.00 98.25 296 PRO A C 1
ATOM 2383 O O . PRO A 1 296 ? -14.055 -15.642 3.198 1.00 98.25 296 PRO A O 1
ATOM 2386 N N . ARG A 1 297 ? -13.551 -13.795 2.039 1.00 98.44 297 ARG A N 1
ATOM 2387 C CA . ARG A 1 297 ? -12.402 -14.360 1.317 1.00 98.44 297 ARG A CA 1
ATOM 2388 C C . ARG A 1 297 ? -11.055 -14.185 2.009 1.00 98.44 297 ARG A C 1
ATOM 2390 O O . ARG A 1 297 ? -10.057 -14.645 1.463 1.00 98.44 297 ARG A O 1
ATOM 2397 N N . LEU A 1 298 ? -11.018 -13.587 3.199 1.00 98.44 298 LEU A N 1
ATOM 2398 C CA . LEU A 1 298 ? -9.772 -13.378 3.926 1.00 98.44 298 LEU A CA 1
ATOM 2399 C C . LEU A 1 298 ? -9.087 -14.722 4.230 1.00 98.44 298 LEU A C 1
ATOM 2401 O O . LEU A 1 298 ? -9.678 -15.603 4.863 1.00 98.44 298 LEU A O 1
ATOM 2405 N N . LYS A 1 299 ? -7.843 -14.856 3.764 1.00 97.88 299 LYS A N 1
ATOM 2406 C CA . LYS A 1 299 ? -6.968 -16.029 3.924 1.00 97.88 299 LYS A CA 1
ATOM 2407 C C . LYS A 1 299 ? -5.715 -15.698 4.723 1.00 97.88 299 LYS A C 1
ATOM 2409 O O . LYS A 1 299 ? -5.209 -16.561 5.428 1.00 97.88 299 LYS A O 1
ATOM 2414 N N . VAL A 1 300 ? -5.197 -14.475 4.605 1.00 96.56 300 VAL A N 1
ATOM 2415 C CA . VAL A 1 300 ? -3.937 -14.073 5.237 1.00 96.56 300 VAL A CA 1
ATOM 2416 C C . VAL A 1 300 ? -4.104 -12.755 5.978 1.00 96.56 300 VAL A C 1
ATOM 2418 O O . VAL A 1 300 ? -4.583 -11.772 5.415 1.00 96.56 300 VAL A O 1
ATOM 2421 N N . MET A 1 301 ? -3.641 -12.724 7.226 1.00 96.56 301 MET A N 1
ATOM 2422 C CA . MET A 1 301 ? -3.514 -11.502 8.017 1.00 96.56 301 MET A CA 1
ATOM 2423 C C . MET A 1 301 ? -2.065 -11.275 8.439 1.00 96.56 301 MET A C 1
ATOM 2425 O O . MET A 1 301 ? -1.474 -12.102 9.133 1.00 96.56 301 MET A O 1
ATOM 2429 N N . ARG A 1 302 ? -1.508 -10.125 8.063 1.00 93.69 302 ARG A N 1
ATOM 2430 C CA . ARG A 1 302 ? -0.171 -9.675 8.476 1.00 93.69 302 ARG A CA 1
ATOM 2431 C C . ARG A 1 302 ? -0.337 -8.602 9.548 1.00 93.69 302 ARG A C 1
ATOM 2433 O O . ARG A 1 302 ? -1.207 -7.747 9.412 1.00 93.69 302 ARG A O 1
ATOM 2440 N N . GLY A 1 303 ? 0.435 -8.662 10.626 1.00 91.44 303 GLY A N 1
ATOM 2441 C CA . GLY A 1 303 ? 0.303 -7.745 11.771 1.00 91.44 303 GLY A CA 1
ATOM 2442 C C . GLY A 1 303 ? 0.140 -8.449 13.113 1.00 91.44 303 GLY A C 1
ATOM 2443 O O . GLY A 1 303 ? 0.504 -7.884 14.150 1.00 91.44 303 GLY A O 1
ATOM 2444 N N . LEU A 1 304 ? -0.372 -9.686 13.090 1.00 93.31 304 LEU A N 1
ATOM 2445 C CA . LEU A 1 304 ? -0.721 -10.496 14.267 1.00 93.31 304 LEU A CA 1
ATOM 2446 C C . LEU A 1 304 ? 0.093 -11.791 14.387 1.00 93.31 304 LEU A C 1
ATOM 2448 O O . LEU A 1 304 ? -0.218 -12.633 15.226 1.00 93.31 304 LEU A O 1
ATOM 2452 N N . HIS A 1 305 ? 1.104 -12.012 13.543 1.00 88.62 305 HIS A N 1
ATOM 2453 C CA . HIS A 1 305 ? 1.943 -13.203 13.670 1.00 88.62 305 HIS A CA 1
ATOM 2454 C C . HIS A 1 305 ? 2.686 -13.195 15.010 1.00 88.62 305 HIS A C 1
ATOM 2456 O O . HIS A 1 305 ? 3.063 -12.144 15.535 1.00 88.62 305 HIS A O 1
ATOM 2462 N N . ALA A 1 306 ? 2.908 -14.387 15.569 1.00 84.50 306 ALA A N 1
ATOM 2463 C CA . ALA A 1 306 ? 3.768 -14.504 16.736 1.00 84.50 306 ALA A CA 1
ATOM 2464 C C . ALA A 1 306 ? 5.192 -14.104 16.358 1.00 84.50 306 ALA A C 1
ATOM 2466 O O . ALA A 1 306 ? 5.667 -14.385 15.254 1.00 84.50 306 ALA A O 1
ATOM 2467 N N . SER A 1 307 ? 5.887 -13.478 17.303 1.00 78.00 307 SER A N 1
ATOM 2468 C CA . SER A 1 307 ? 7.328 -13.343 17.179 1.00 78.00 307 SER A CA 1
ATOM 2469 C C . SER A 1 307 ? 7.951 -14.734 17.121 1.00 78.00 307 SER A C 1
ATOM 2471 O O . SER A 1 307 ? 7.692 -15.563 17.992 1.00 78.00 307 SER A O 1
ATOM 2473 N N . THR A 1 308 ? 8.774 -14.970 16.105 1.00 74.06 308 THR A N 1
ATOM 2474 C CA . THR A 1 308 ? 9.626 -16.160 16.007 1.00 74.06 308 THR A CA 1
ATOM 2475 C C . THR A 1 308 ? 10.662 -16.193 17.126 1.00 74.06 308 THR A C 1
ATOM 2477 O O . THR A 1 308 ? 11.057 -17.269 17.553 1.00 74.06 308 THR A O 1
ATOM 2480 N N . GLU A 1 309 ? 11.047 -15.023 17.641 1.00 76.81 309 GLU A N 1
ATOM 2481 C CA . GLU A 1 309 ? 11.998 -14.882 18.739 1.00 76.81 309 GLU A CA 1
ATOM 2482 C C . GLU A 1 309 ? 11.307 -15.100 20.103 1.00 76.81 309 GLU A C 1
ATOM 2484 O O . GLU A 1 309 ? 10.478 -14.259 20.496 1.00 76.81 309 GLU A O 1
ATOM 2489 N N . PRO A 1 310 ? 11.644 -16.169 20.861 1.00 74.56 310 PRO A N 1
ATOM 2490 C CA . PRO A 1 310 ? 11.004 -16.494 22.138 1.00 74.56 310 PRO A CA 1
ATOM 2491 C C . PRO A 1 310 ? 11.130 -15.381 23.181 1.00 74.56 310 PRO A C 1
ATOM 2493 O O .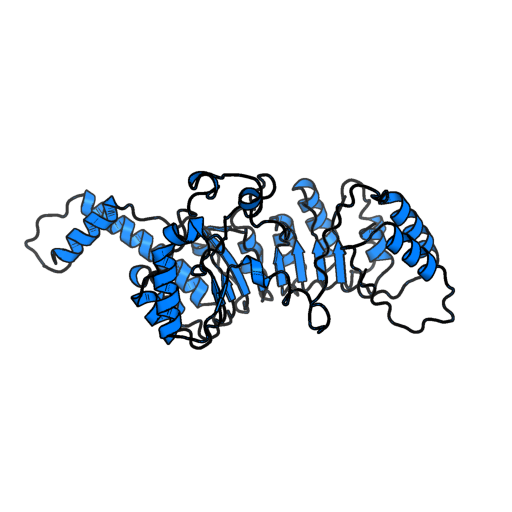 PRO A 1 310 ? 10.212 -15.159 23.973 1.00 74.56 310 PRO A O 1
ATOM 2496 N N . ARG A 1 311 ? 12.246 -14.638 23.168 1.00 71.75 311 ARG A N 1
ATOM 2497 C CA . ARG A 1 311 ? 12.476 -13.520 24.096 1.00 71.75 311 ARG A CA 1
ATOM 2498 C C . ARG A 1 311 ? 11.472 -12.389 23.897 1.00 71.75 311 ARG A C 1
ATOM 2500 O O . ARG A 1 311 ? 11.046 -11.766 24.867 1.00 71.75 311 ARG A O 1
ATOM 2507 N N . LEU A 1 312 ? 11.058 -12.155 22.655 1.00 70.75 312 LEU A N 1
ATOM 2508 C CA . LEU A 1 312 ? 10.090 -11.116 22.326 1.00 70.75 312 LEU A CA 1
ATOM 2509 C C . LEU A 1 312 ? 8.643 -11.598 22.458 1.00 70.75 312 LEU A C 1
ATOM 2511 O O . LEU A 1 312 ? 7.748 -10.772 22.615 1.00 70.75 312 LEU A O 1
ATOM 2515 N N . ALA A 1 313 ? 8.390 -12.911 22.452 1.00 74.62 313 ALA A N 1
ATOM 2516 C CA . ALA A 1 313 ? 7.039 -13.466 22.555 1.00 74.62 313 ALA A CA 1
ATOM 2517 C C . ALA A 1 313 ? 6.262 -12.932 23.775 1.00 74.62 313 ALA A C 1
ATOM 2519 O O . ALA A 1 313 ? 5.065 -12.666 23.671 1.00 74.62 313 ALA A O 1
ATOM 2520 N N . ARG A 1 314 ? 6.946 -12.683 24.905 1.00 71.31 314 ARG A N 1
ATOM 2521 C CA . ARG A 1 314 ? 6.336 -12.085 26.110 1.00 71.31 314 ARG A CA 1
ATOM 2522 C C . ARG A 1 314 ? 5.866 -10.643 25.900 1.00 71.31 314 ARG A C 1
ATOM 2524 O O . ARG A 1 314 ? 4.833 -10.266 26.441 1.00 71.31 314 ARG A O 1
ATOM 2531 N N . LEU A 1 315 ? 6.594 -9.851 25.110 1.00 69.56 315 LEU A N 1
ATOM 2532 C CA . LEU A 1 315 ? 6.243 -8.457 24.804 1.00 69.56 315 LEU A CA 1
ATOM 2533 C C . LEU A 1 315 ? 5.050 -8.356 23.843 1.00 69.56 315 LEU A C 1
ATOM 2535 O O . LEU A 1 315 ? 4.355 -7.345 23.822 1.00 69.56 315 LEU A O 1
ATOM 2539 N N . PHE A 1 316 ? 4.789 -9.413 23.073 1.00 68.56 316 PHE A N 1
ATOM 2540 C CA . PHE A 1 316 ? 3.712 -9.468 22.086 1.00 68.56 316 PHE A CA 1
ATOM 2541 C C . PHE A 1 316 ? 2.473 -10.230 22.560 1.00 68.56 316 PHE A C 1
ATOM 2543 O O . PHE A 1 316 ? 1.643 -10.614 21.733 1.00 68.56 316 PHE A O 1
ATOM 2550 N N . SER A 1 317 ? 2.306 -10.419 23.874 1.00 76.94 317 SER A N 1
ATOM 2551 C CA . SER A 1 317 ? 1.146 -11.135 24.415 1.00 76.94 317 SER A CA 1
ATOM 2552 C C . SER A 1 317 ? -0.206 -10.604 23.908 1.00 76.94 317 SER A C 1
ATOM 2554 O O . SER A 1 317 ? -1.045 -11.441 23.566 1.00 76.94 317 SER A O 1
ATOM 2556 N N . PRO A 1 318 ? -0.435 -9.283 23.706 1.00 87.06 318 PRO A N 1
ATOM 2557 C CA . PRO A 1 318 ? -1.718 -8.815 23.183 1.00 87.06 318 PRO A CA 1
ATOM 2558 C C . PRO A 1 318 ? -1.977 -9.264 21.737 1.00 87.06 318 PRO A C 1
ATOM 2560 O O . PRO A 1 318 ? -3.097 -9.642 21.403 1.00 87.06 318 PRO A O 1
ATOM 2563 N N . LYS A 1 319 ? -0.943 -9.286 20.880 1.00 89.81 319 LYS A N 1
ATOM 2564 C CA . LYS A 1 319 ? -1.068 -9.755 19.489 1.00 89.81 319 LYS A CA 1
ATOM 2565 C C . LYS A 1 319 ? -1.378 -11.245 19.430 1.00 89.81 319 LYS A C 1
ATOM 2567 O O . LYS A 1 319 ? -2.215 -11.652 18.633 1.00 89.81 319 LYS A O 1
ATOM 2572 N N . THR A 1 320 ? -0.748 -12.039 20.296 1.00 90.06 320 THR A N 1
ATOM 2573 C CA . THR A 1 320 ? -1.012 -13.480 20.403 1.00 90.06 320 THR A CA 1
ATOM 2574 C C . THR A 1 320 ? -2.468 -13.758 20.771 1.00 90.06 320 THR A C 1
ATOM 2576 O O . THR A 1 320 ? -3.103 -14.568 20.104 1.00 90.06 320 THR A O 1
ATOM 2579 N N . VAL A 1 321 ? -3.027 -13.028 21.744 1.00 93.31 321 VAL A N 1
ATOM 2580 C CA . VAL A 1 321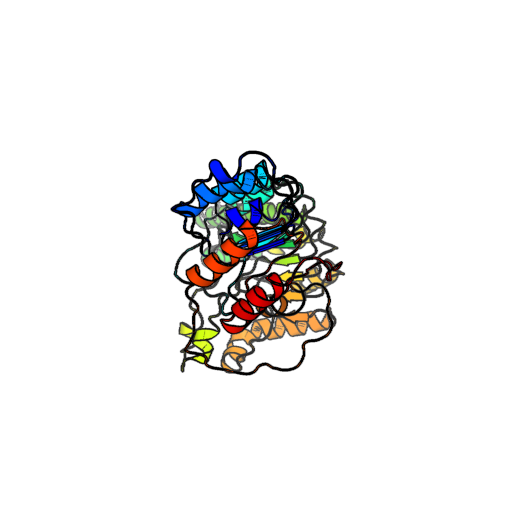 ? -4.443 -13.156 22.134 1.00 93.31 321 VAL A CA 1
ATOM 2581 C C . VAL A 1 321 ? -5.379 -12.798 20.975 1.00 93.31 321 VAL A C 1
ATOM 2583 O O . VAL A 1 321 ? -6.347 -13.510 20.7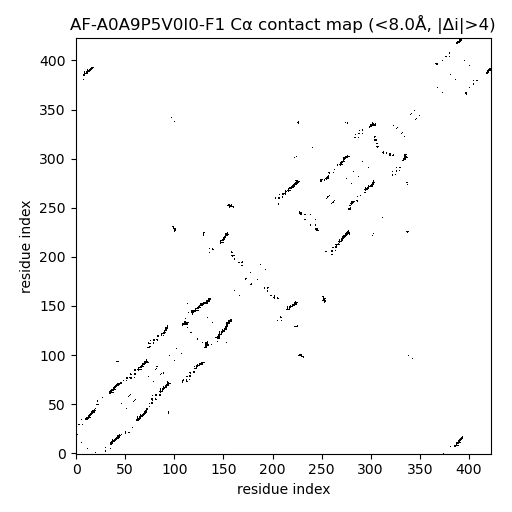18 1.00 93.31 321 VAL A O 1
ATOM 2586 N N . LEU A 1 322 ? -5.097 -11.711 20.250 1.00 95.88 322 LEU A N 1
ATOM 2587 C CA . LEU A 1 322 ? -5.890 -11.305 19.083 1.00 95.88 322 LEU A CA 1
ATOM 2588 C C . LEU A 1 322 ? -5.794 -12.315 17.934 1.00 95.88 322 LEU A C 1
ATOM 2590 O O . LEU A 1 322 ? -6.796 -12.605 17.288 1.00 95.88 322 LEU A O 1
ATOM 2594 N N . ARG A 1 323 ? -4.607 -12.878 17.698 1.00 95.81 323 ARG A N 1
ATOM 2595 C CA . ARG A 1 323 ? -4.386 -13.944 16.716 1.00 95.81 323 ARG A CA 1
ATOM 2596 C C . ARG A 1 323 ? -5.212 -15.182 17.046 1.00 95.81 323 ARG A C 1
ATOM 2598 O O . ARG A 1 323 ? -5.946 -15.659 16.193 1.00 95.81 323 ARG A O 1
ATOM 2605 N N . GLU A 1 324 ? -5.096 -15.688 18.271 1.00 96.00 324 GLU A N 1
ATOM 2606 C CA . GLU A 1 324 ? -5.844 -16.866 18.725 1.00 96.00 324 GLU A CA 1
ATOM 2607 C C . GLU A 1 324 ? -7.348 -16.629 18.610 1.00 96.00 324 GLU A C 1
ATOM 2609 O O . GLU A 1 324 ? -8.076 -17.476 18.103 1.00 96.00 324 GLU A O 1
ATOM 2614 N N . TYR A 1 325 ? -7.806 -15.436 18.989 1.00 98.00 325 TYR A N 1
ATOM 2615 C CA . TYR A 1 325 ? -9.198 -15.044 18.828 1.00 98.00 325 TYR A CA 1
ATOM 2616 C C . TYR A 1 325 ? -9.636 -14.980 17.354 1.00 98.00 325 TYR A C 1
ATOM 2618 O O . TYR A 1 325 ? -10.702 -15.475 17.008 1.00 98.00 325 TYR A O 1
ATOM 2626 N N . MET A 1 326 ? -8.812 -14.450 16.448 1.00 97.94 326 MET A N 1
ATOM 2627 C CA . MET A 1 326 ? -9.124 -14.488 15.015 1.00 97.94 326 MET A CA 1
ATOM 2628 C C . MET A 1 326 ? -9.181 -15.925 14.480 1.00 97.94 326 MET A C 1
ATOM 2630 O O . MET A 1 326 ? -10.024 -16.238 13.643 1.00 97.94 326 MET A O 1
ATOM 2634 N N . GLN A 1 327 ? -8.330 -16.817 14.987 1.00 98.00 327 GLN A N 1
ATOM 2635 C CA . GLN A 1 327 ? -8.337 -18.230 14.612 1.00 98.00 327 GLN A CA 1
ATOM 2636 C C . GLN A 1 327 ? -9.598 -18.960 15.089 1.00 98.00 327 GLN A C 1
ATOM 2638 O O . GLN A 1 327 ? -10.044 -19.870 14.394 1.00 98.00 327 GLN A O 1
ATOM 2643 N N . THR A 1 328 ? -10.219 -18.558 16.207 1.00 98.31 328 THR A N 1
ATOM 2644 C CA . THR A 1 328 ? -11.527 -19.119 16.595 1.00 98.31 328 THR A CA 1
ATOM 2645 C C . THR A 1 328 ? -12.643 -18.659 15.660 1.00 98.31 328 THR A C 1
ATOM 2647 O O . THR A 1 328 ? -13.512 -19.455 15.311 1.00 98.31 328 THR A O 1
ATOM 2650 N N . LEU A 1 329 ? -12.601 -17.403 15.204 1.00 98.25 329 LEU A N 1
ATOM 2651 C CA . LEU A 1 329 ? -13.569 -16.853 14.249 1.00 98.25 329 LEU A CA 1
ATOM 2652 C C . LEU A 1 329 ? -13.386 -17.432 12.836 1.00 98.25 329 LEU A C 1
ATOM 2654 O O . LEU A 1 329 ? -14.359 -17.667 12.119 1.00 98.25 329 LEU A O 1
ATOM 2658 N N . ARG A 1 330 ? -12.134 -17.615 12.404 1.00 98.00 330 ARG A N 1
ATOM 2659 C CA . ARG A 1 330 ? -11.748 -18.003 11.040 1.00 98.00 330 ARG A CA 1
ATOM 2660 C C . ARG A 1 330 ? -10.521 -18.933 11.066 1.00 98.00 330 ARG A C 1
ATOM 2662 O O . ARG A 1 330 ? -9.415 -18.482 10.767 1.00 98.00 330 ARG A O 1
ATOM 2669 N N . PRO A 1 331 ? -10.693 -20.245 11.315 1.00 97.81 331 PRO A N 1
ATOM 2670 C CA . PRO A 1 331 ? -9.572 -21.190 11.438 1.00 97.81 331 PRO A CA 1
ATOM 2671 C C . PRO A 1 331 ? -8.671 -21.292 10.197 1.00 97.81 331 PRO A C 1
ATOM 2673 O O . PRO A 1 331 ? -7.505 -21.655 10.305 1.00 97.81 331 PRO A O 1
ATOM 2676 N N . GLY A 1 332 ? -9.202 -20.968 9.012 1.00 97.00 332 GLY A N 1
ATOM 2677 C CA . GLY A 1 332 ? -8.447 -20.959 7.755 1.00 97.00 332 GLY A CA 1
ATOM 2678 C C . GLY A 1 332 ? -7.579 -19.715 7.522 1.00 97.00 332 GLY A C 1
ATOM 2679 O O . GLY A 1 332 ? -6.896 -19.658 6.502 1.00 97.00 332 GLY A O 1
ATOM 2680 N N . VAL A 1 333 ? -7.614 -18.713 8.410 1.00 97.44 333 VAL A N 1
ATOM 2681 C CA . VAL A 1 333 ? -6.795 -17.498 8.277 1.00 97.44 333 VAL A CA 1
ATOM 2682 C C . VAL A 1 333 ? -5.387 -17.747 8.813 1.00 97.44 333 VAL A C 1
ATOM 2684 O O . VAL A 1 333 ? -5.180 -18.082 9.978 1.00 97.44 333 VAL A O 1
ATOM 2687 N N . ILE A 1 334 ? -4.400 -17.549 7.942 1.00 96.38 334 ILE A N 1
ATOM 2688 C CA . ILE A 1 334 ? -2.979 -17.705 8.241 1.00 96.38 334 ILE A CA 1
ATOM 2689 C C . ILE A 1 334 ? -2.404 -16.358 8.681 1.00 96.38 334 ILE A C 1
ATOM 2691 O O . ILE A 1 334 ? -2.591 -15.335 8.021 1.00 96.38 334 ILE A O 1
ATOM 2695 N N . HIS A 1 335 ? -1.642 -16.373 9.773 1.00 94.19 335 HIS A N 1
ATOM 2696 C CA . HIS A 1 335 ? -0.934 -15.201 10.276 1.00 94.19 335 HIS A CA 1
ATOM 2697 C C . HIS A 1 335 ? 0.556 -15.322 9.973 1.00 94.19 335 HIS A C 1
ATOM 2699 O O . HIS A 1 335 ? 1.250 -16.131 10.588 1.00 94.19 335 HIS A O 1
ATOM 2705 N N . THR A 1 336 ? 1.046 -14.525 9.028 1.00 89.81 336 THR A N 1
ATOM 2706 C CA . THR A 1 336 ? 2.447 -14.550 8.584 1.00 89.81 336 THR A CA 1
ATOM 2707 C C . THR A 1 336 ? 3.003 -13.133 8.497 1.00 89.81 336 THR A C 1
ATOM 2709 O O . THR A 1 336 ? 2.263 -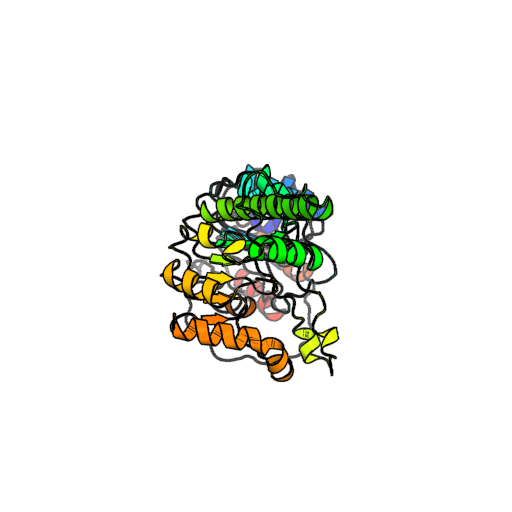12.230 8.100 1.00 89.81 336 THR A O 1
ATOM 2712 N N . PRO A 1 337 ? 4.295 -12.924 8.809 1.00 83.88 337 PRO A N 1
ATOM 2713 C CA . PRO A 1 337 ? 4.960 -11.666 8.500 1.00 83.88 337 PRO A CA 1
ATOM 2714 C C . PRO A 1 337 ? 4.967 -11.409 6.990 1.00 83.88 337 PRO A C 1
ATOM 2716 O O . PRO A 1 337 ? 5.010 -12.349 6.185 1.00 83.88 337 PRO A O 1
ATOM 2719 N N . ALA A 1 338 ? 5.008 -10.132 6.608 1.00 78.25 338 ALA A N 1
ATOM 2720 C CA . ALA A 1 338 ? 5.123 -9.703 5.213 1.00 78.25 338 ALA A CA 1
ATOM 2721 C C . ALA A 1 338 ? 6.329 -10.306 4.458 1.00 78.25 338 ALA A C 1
ATOM 2723 O O . ALA A 1 338 ? 6.255 -10.502 3.245 1.00 78.25 338 ALA A O 1
ATOM 2724 N N . LEU A 1 339 ? 7.417 -10.625 5.168 1.00 68.69 339 LEU A N 1
ATOM 2725 C CA . LEU A 1 339 ? 8.684 -11.105 4.601 1.00 68.69 339 LEU A CA 1
ATOM 2726 C C . LEU A 1 339 ? 8.636 -12.506 3.985 1.00 68.69 339 LEU A C 1
ATOM 2728 O O . LEU A 1 339 ? 9.332 -12.767 3.008 1.00 68.69 339 LEU A O 1
ATOM 2732 N N . LEU A 1 340 ? 7.833 -13.413 4.542 1.00 63.00 340 LEU A N 1
ATOM 2733 C CA . LEU A 1 340 ? 7.925 -14.838 4.199 1.00 63.00 340 LEU A CA 1
ATOM 2734 C C . LEU A 1 340 ? 7.223 -15.211 2.885 1.00 63.00 340 LEU A C 1
ATOM 2736 O O . LEU A 1 340 ? 7.450 -16.297 2.362 1.00 63.00 340 LEU A O 1
ATOM 2740 N N . LEU A 1 341 ? 6.385 -14.330 2.332 1.00 56.41 341 LEU A N 1
ATOM 2741 C CA . LEU A 1 341 ? 5.628 -14.621 1.107 1.00 56.41 341 LEU A CA 1
ATOM 2742 C C . LEU A 1 341 ? 6.360 -14.206 -0.177 1.00 56.41 341 LEU A C 1
ATOM 2744 O O . LEU A 1 341 ? 6.133 -14.809 -1.224 1.00 56.41 341 LEU A O 1
ATOM 2748 N N . GLY A 1 342 ? 7.275 -13.234 -0.099 1.00 52.44 342 GLY A N 1
ATOM 2749 C CA . GLY A 1 342 ? 7.964 -12.699 -1.278 1.00 52.44 342 GLY A CA 1
ATOM 2750 C C . GLY A 1 342 ? 9.057 -13.604 -1.857 1.00 52.44 342 GLY A C 1
ATOM 2751 O O . GLY A 1 342 ? 9.422 -13.445 -3.013 1.00 52.44 342 GLY A O 1
ATOM 2752 N N . SER A 1 343 ? 9.599 -14.560 -1.096 1.00 48.06 343 SER A N 1
ATOM 2753 C CA . SER A 1 343 ? 10.836 -15.249 -1.495 1.00 48.06 343 SER A CA 1
ATOM 2754 C C . SER A 1 343 ? 10.656 -16.601 -2.190 1.00 48.06 343 SER A C 1
ATOM 2756 O O . SER A 1 343 ? 11.565 -16.999 -2.914 1.00 48.06 343 SER A O 1
ATOM 2758 N N . ALA A 1 344 ? 9.534 -17.310 -2.013 1.00 44.38 344 ALA A N 1
ATOM 2759 C CA . ALA A 1 344 ? 9.482 -18.733 -2.387 1.00 44.38 344 ALA A CA 1
ATOM 2760 C C . ALA A 1 344 ? 8.407 -19.142 -3.410 1.00 44.38 344 ALA A C 1
ATOM 2762 O O . ALA A 1 344 ? 8.577 -20.171 -4.059 1.00 44.38 344 ALA A O 1
ATOM 2763 N N . LYS A 1 345 ? 7.299 -18.400 -3.571 1.00 44.97 345 LYS A N 1
ATOM 2764 C CA . LYS A 1 345 ? 6.178 -18.865 -4.423 1.00 44.97 345 LYS A CA 1
ATOM 2765 C C . LYS A 1 345 ? 5.571 -17.847 -5.386 1.00 44.97 345 LYS A C 1
ATOM 2767 O O . LYS A 1 345 ? 4.989 -18.275 -6.376 1.00 44.97 345 LYS A O 1
ATOM 2772 N N . GLU A 1 346 ? 5.692 -16.543 -5.142 1.00 48.56 346 GLU A N 1
ATOM 2773 C CA . GLU A 1 346 ? 5.029 -15.534 -5.989 1.00 48.56 346 GLU A CA 1
ATOM 2774 C C . GLU A 1 346 ? 5.923 -14.964 -7.103 1.00 48.56 346 GLU A C 1
ATOM 2776 O O . GLU A 1 346 ? 5.408 -14.620 -8.164 1.00 48.56 346 GLU A O 1
ATOM 2781 N N . ASP A 1 347 ? 7.247 -14.919 -6.918 1.00 43.06 347 ASP A N 1
ATOM 2782 C CA . ASP A 1 347 ? 8.187 -14.409 -7.938 1.00 43.06 347 ASP A CA 1
ATOM 2783 C C . ASP A 1 347 ? 8.661 -15.484 -8.934 1.00 43.06 347 ASP A C 1
ATOM 2785 O O . ASP A 1 347 ? 9.267 -15.180 -9.961 1.00 43.06 347 ASP A O 1
ATOM 2789 N N . LEU A 1 348 ? 8.362 -16.755 -8.658 1.00 41.28 348 LEU A N 1
ATOM 2790 C CA . LEU A 1 348 ? 8.655 -17.881 -9.538 1.00 41.28 348 LEU A CA 1
ATOM 2791 C C . LEU A 1 348 ? 7.330 -18.514 -9.945 1.00 41.28 348 LEU A C 1
ATOM 2793 O O . LEU A 1 348 ? 6.849 -19.440 -9.296 1.00 41.28 348 LEU A O 1
ATOM 2797 N N . GLY A 1 349 ? 6.729 -18.009 -11.024 1.00 35.31 349 GLY A N 1
ATOM 2798 C CA . GLY A 1 349 ? 5.613 -18.687 -11.677 1.00 35.31 349 GLY A CA 1
ATOM 2799 C C . GLY A 1 349 ? 5.937 -20.175 -11.859 1.00 35.31 349 GLY A C 1
ATOM 2800 O O . GLY A 1 349 ? 6.882 -20.515 -12.568 1.00 35.31 349 GLY A O 1
ATOM 2801 N N . ALA A 1 350 ? 5.192 -21.015 -11.135 1.00 34.84 350 ALA A N 1
ATOM 2802 C CA . ALA A 1 350 ? 5.111 -22.474 -11.190 1.00 34.84 350 ALA A CA 1
ATOM 2803 C C . ALA A 1 350 ? 6.317 -23.232 -11.801 1.00 34.84 350 ALA A C 1
ATOM 2805 O O . ALA A 1 350 ? 6.400 -23.432 -13.011 1.00 34.84 350 ALA A O 1
ATOM 2806 N N . SER A 1 351 ? 7.178 -23.785 -10.940 1.00 29.69 351 SER A N 1
ATOM 2807 C CA . SER A 1 351 ? 7.893 -25.049 -11.196 1.00 29.69 351 SER A CA 1
ATOM 2808 C C . SER A 1 351 ? 8.067 -25.811 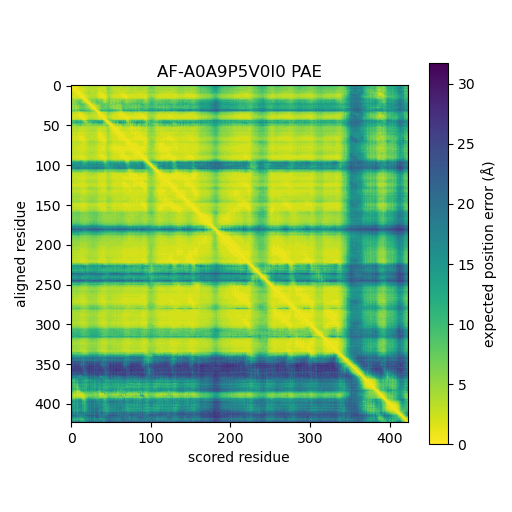-9.866 1.00 29.69 351 SER A C 1
ATOM 2810 O O . SER A 1 351 ? 8.492 -25.184 -8.896 1.00 29.69 351 SER A O 1
ATOM 2812 N N . PRO A 1 352 ? 7.728 -27.115 -9.754 1.00 28.45 352 PRO A N 1
ATOM 2813 C CA . PRO A 1 352 ? 7.573 -27.804 -8.468 1.00 28.45 352 PRO A CA 1
ATOM 2814 C C . PRO A 1 352 ? 8.838 -28.512 -7.940 1.00 28.45 352 PRO A C 1
ATOM 2816 O O . PRO A 1 352 ? 8.723 -29.474 -7.188 1.00 28.45 352 PRO A O 1
ATOM 2819 N N . TYR A 1 353 ? 10.044 -28.049 -8.274 1.00 30.61 353 TYR A N 1
ATOM 2820 C CA . TYR A 1 353 ? 11.292 -28.649 -7.783 1.00 30.61 353 TYR A CA 1
ATOM 2821 C C . TYR A 1 353 ? 12.210 -27.590 -7.179 1.00 30.61 353 TYR A C 1
ATOM 2823 O O . TYR A 1 353 ? 12.976 -26.993 -7.917 1.00 30.61 353 TYR A O 1
ATOM 2831 N N . MET A 1 354 ? 12.108 -27.351 -5.868 1.00 32.00 354 MET A N 1
ATOM 2832 C CA . MET A 1 354 ? 13.205 -26.903 -4.990 1.00 32.00 354 MET A CA 1
ATOM 2833 C C . MET A 1 354 ? 12.712 -26.972 -3.534 1.00 32.00 354 MET A C 1
ATOM 2835 O O . MET A 1 354 ? 12.043 -26.065 -3.043 1.00 32.00 354 MET A O 1
ATOM 2839 N N . ALA A 1 355 ? 13.013 -28.077 -2.855 1.00 30.25 355 ALA A N 1
ATOM 2840 C CA . ALA A 1 355 ? 12.902 -28.209 -1.403 1.00 30.25 355 ALA A CA 1
ATOM 2841 C C . ALA A 1 355 ? 14.017 -29.136 -0.896 1.00 30.25 355 ALA A C 1
ATOM 2843 O O . ALA A 1 355 ? 13.755 -30.210 -0.371 1.00 30.25 355 ALA A O 1
ATOM 2844 N N . SER A 1 356 ? 15.262 -28.726 -1.115 1.00 28.25 356 SER A N 1
ATOM 2845 C CA . SER A 1 356 ? 16.468 -29.220 -0.443 1.00 28.25 356 SER A CA 1
ATOM 2846 C C . SER A 1 356 ? 17.631 -28.346 -0.912 1.00 28.25 356 SER A C 1
ATOM 2848 O O . SER A 1 356 ? 17.664 -27.989 -2.083 1.00 28.25 356 SER A O 1
ATOM 2850 N N . ASP A 1 357 ? 18.540 -28.010 -0.000 1.00 29.31 357 ASP A N 1
ATOM 2851 C CA . ASP A 1 357 ? 19.790 -27.256 -0.209 1.00 29.31 357 ASP A CA 1
ATOM 2852 C C . ASP A 1 357 ? 19.722 -25.749 0.091 1.00 29.31 357 ASP A C 1
ATOM 2854 O O . ASP A 1 357 ? 19.916 -24.882 -0.756 1.00 29.31 357 ASP A O 1
ATOM 2858 N N . MET A 1 358 ? 19.533 -25.437 1.378 1.00 28.92 358 MET A N 1
ATOM 2859 C CA . MET A 1 358 ? 20.254 -24.319 1.992 1.00 28.92 358 MET A CA 1
ATOM 2860 C C . MET A 1 358 ? 21.638 -24.842 2.397 1.00 28.92 358 MET A C 1
ATOM 2862 O O . MET A 1 358 ? 21.776 -25.432 3.466 1.00 28.92 358 MET A O 1
ATOM 2866 N N . PHE A 1 359 ? 22.639 -24.672 1.533 1.00 30.31 359 PHE A N 1
ATOM 2867 C CA . PHE A 1 359 ? 24.043 -24.842 1.909 1.00 30.31 359 PHE A CA 1
ATOM 2868 C C . PHE A 1 359 ? 24.691 -23.471 2.091 1.00 30.31 359 PHE A C 1
ATOM 2870 O O . PHE A 1 359 ? 24.709 -22.643 1.179 1.00 30.31 359 PHE A O 1
ATOM 2877 N N . GLU A 1 360 ? 25.217 -23.256 3.294 1.00 35.81 360 GLU A N 1
ATOM 2878 C CA . GLU A 1 360 ? 26.169 -22.204 3.624 1.00 35.81 360 GLU A CA 1
ATOM 2879 C C . GLU A 1 360 ? 27.477 -22.460 2.870 1.00 35.81 360 GLU A C 1
ATOM 2881 O O . GLU A 1 360 ? 28.086 -23.525 2.979 1.00 35.81 360 GLU A O 1
ATOM 2886 N N . GLY A 1 361 ? 27.906 -21.470 2.095 1.00 29.47 361 GLY A N 1
ATOM 2887 C CA . GLY A 1 361 ? 29.222 -21.429 1.482 1.00 29.47 361 GLY A CA 1
ATOM 2888 C C . GLY A 1 361 ? 29.725 -19.995 1.503 1.00 29.47 361 GLY A C 1
ATOM 2889 O O . GLY A 1 361 ? 29.350 -19.193 0.649 1.00 29.47 361 GLY A O 1
ATOM 2890 N N . ASP A 1 362 ? 30.568 -19.676 2.484 1.00 36.72 362 ASP A N 1
ATOM 2891 C CA . ASP A 1 362 ? 31.386 -18.466 2.490 1.00 36.72 362 ASP A CA 1
ATOM 2892 C C . ASP A 1 362 ? 32.325 -18.492 1.273 1.00 36.72 362 ASP A C 1
ATOM 2894 O O . ASP A 1 362 ? 33.387 -19.113 1.298 1.00 36.72 362 ASP A O 1
ATOM 2898 N N . SER A 1 363 ? 31.942 -17.825 0.179 1.00 33.53 363 SER A N 1
ATOM 2899 C CA . SER A 1 363 ? 32.830 -17.585 -0.965 1.00 33.53 363 SER A CA 1
ATOM 2900 C C . SER A 1 363 ? 33.272 -16.119 -1.005 1.00 33.53 363 SER A C 1
ATOM 2902 O O . SER A 1 363 ? 32.784 -15.302 -1.792 1.00 33.53 363 SER A O 1
ATOM 2904 N N . HIS A 1 364 ? 34.240 -15.779 -0.160 1.00 39.44 364 HIS A N 1
ATOM 2905 C CA . HIS A 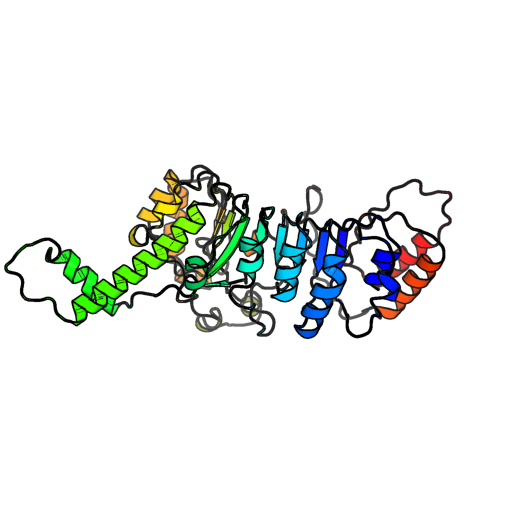1 364 ? 35.127 -14.645 -0.402 1.00 39.44 364 HIS A CA 1
ATOM 2906 C C . HIS A 1 364 ? 36.226 -15.072 -1.382 1.00 39.44 364 HIS A C 1
ATOM 2908 O O . HIS A 1 364 ? 37.339 -15.335 -0.962 1.00 39.44 364 HIS A O 1
ATOM 2914 N N . ASP A 1 365 ? 35.905 -15.191 -2.674 1.00 40.25 365 ASP A N 1
ATOM 2915 C CA . ASP A 1 365 ? 36.842 -14.914 -3.775 1.00 40.25 365 ASP A CA 1
ATOM 2916 C C . ASP A 1 365 ? 36.208 -15.199 -5.144 1.00 40.25 365 ASP A C 1
ATOM 2918 O O . ASP A 1 365 ? 35.425 -16.130 -5.303 1.00 40.25 365 ASP A O 1
ATOM 2922 N N . SER A 1 366 ? 36.608 -14.419 -6.155 1.00 33.69 366 SER A N 1
ATOM 2923 C CA . SER A 1 366 ? 36.232 -14.496 -7.584 1.00 33.69 366 SER A CA 1
ATOM 2924 C C . SER A 1 366 ? 35.012 -13.689 -8.075 1.00 33.69 366 SER A C 1
ATOM 2926 O O . SER A 1 366 ? 34.136 -14.191 -8.779 1.00 33.69 366 SER A O 1
ATOM 2928 N N . LYS A 1 367 ? 35.018 -12.365 -7.866 1.00 38.81 367 LYS A N 1
ATOM 2929 C CA . LYS A 1 367 ? 34.271 -11.467 -8.770 1.00 38.81 367 LYS A CA 1
ATOM 2930 C C . LYS A 1 367 ? 34.981 -11.434 -10.132 1.00 38.81 367 LYS A C 1
ATOM 2932 O O . LYS A 1 367 ? 36.165 -11.117 -10.199 1.00 38.81 367 LYS A O 1
ATOM 2937 N N . ILE A 1 368 ? 34.283 -11.800 -11.211 1.00 45.28 368 ILE A N 1
ATOM 2938 C CA . ILE A 1 368 ? 34.697 -11.426 -12.572 1.00 45.28 368 ILE A CA 1
ATOM 2939 C C . ILE A 1 368 ? 34.688 -9.900 -12.649 1.00 45.28 368 ILE A C 1
ATOM 2941 O O . ILE A 1 368 ? 33.767 -9.259 -12.138 1.00 45.28 368 ILE A O 1
ATOM 2945 N N . ASP A 1 369 ? 35.684 -9.337 -13.325 1.00 50.28 369 ASP A N 1
ATOM 2946 C CA . ASP A 1 369 ? 35.556 -7.989 -13.845 1.00 50.28 369 ASP A CA 1
ATOM 2947 C C . ASP A 1 369 ? 34.437 -7.995 -14.897 1.00 50.28 369 ASP A C 1
ATOM 2949 O O . ASP A 1 369 ? 34.575 -8.590 -15.967 1.00 50.28 369 ASP A O 1
ATOM 2953 N N . ILE A 1 370 ? 33.301 -7.373 -14.571 1.00 50.09 370 ILE A N 1
ATOM 2954 C CA . ILE A 1 370 ? 32.121 -7.282 -15.439 1.00 50.09 370 ILE A CA 1
ATOM 2955 C C . ILE A 1 370 ? 32.493 -6.830 -16.860 1.00 50.09 370 ILE A C 1
ATOM 2957 O O . ILE A 1 370 ? 31.828 -7.226 -17.814 1.00 50.09 370 ILE A O 1
ATOM 2961 N N . TYR A 1 371 ? 33.588 -6.077 -17.019 1.00 50.00 371 TYR A N 1
ATOM 2962 C CA . TYR A 1 371 ? 34.114 -5.653 -18.310 1.00 50.00 371 TYR A CA 1
ATOM 2963 C C . TYR A 1 371 ? 34.608 -6.819 -19.194 1.00 50.00 371 TYR A C 1
ATOM 2965 O O . TYR A 1 371 ? 34.364 -6.778 -20.399 1.00 50.00 371 TYR A O 1
ATOM 2973 N N . GLU A 1 372 ? 35.208 -7.888 -18.649 1.00 52.47 372 GLU A N 1
ATOM 2974 C CA . GLU A 1 372 ? 35.665 -9.052 -19.439 1.00 52.47 372 GLU A CA 1
ATOM 2975 C C . GLU A 1 372 ? 34.493 -9.855 -20.020 1.00 52.47 372 GLU A C 1
ATOM 2977 O O . GLU A 1 372 ? 34.484 -10.190 -21.207 1.00 52.47 372 GLU A O 1
ATOM 2982 N N . PHE A 1 373 ? 33.469 -10.131 -19.207 1.00 58.72 373 PHE A N 1
ATOM 2983 C CA . PHE A 1 373 ? 32.258 -10.808 -19.680 1.00 58.72 373 PHE A CA 1
ATOM 2984 C C . PHE A 1 373 ? 31.525 -9.968 -20.734 1.00 58.72 373 PHE A C 1
ATOM 2986 O O . PHE A 1 373 ? 31.054 -10.490 -21.745 1.00 58.72 373 PHE A O 1
ATOM 2993 N N . VAL A 1 374 ? 31.473 -8.651 -20.518 1.00 58.94 374 VAL A N 1
ATOM 2994 C CA . VAL A 1 374 ? 30.857 -7.696 -21.443 1.00 58.94 374 VAL A CA 1
ATOM 2995 C C . VAL A 1 374 ? 31.591 -7.649 -22.778 1.00 58.94 374 VAL A C 1
ATOM 2997 O O . VAL A 1 374 ? 30.924 -7.650 -23.811 1.00 58.94 374 VAL A O 1
ATOM 3000 N N . SER A 1 375 ? 32.926 -7.642 -22.783 1.00 60.66 375 SER A N 1
ATOM 3001 C CA . SER A 1 375 ? 33.712 -7.711 -24.022 1.00 60.66 375 SER A CA 1
ATOM 3002 C C . SER A 1 375 ? 33.444 -9.003 -24.788 1.00 60.66 375 SER A C 1
ATOM 3004 O O . SER A 1 375 ? 33.200 -8.958 -25.990 1.00 60.66 375 SER A O 1
ATOM 3006 N N . ALA A 1 376 ? 33.385 -10.144 -24.102 1.00 64.56 376 ALA A N 1
ATOM 3007 C CA . ALA A 1 376 ? 33.148 -11.428 -24.754 1.00 64.56 376 ALA A CA 1
ATOM 3008 C C . ALA A 1 376 ? 31.711 -11.565 -25.311 1.00 64.56 376 ALA A C 1
ATOM 3010 O O . ALA A 1 376 ? 31.516 -12.079 -26.412 1.00 64.56 376 ALA A O 1
ATOM 3011 N N . MET A 1 377 ? 30.704 -11.035 -24.605 1.00 64.62 377 MET A N 1
ATOM 3012 C CA . MET A 1 377 ? 29.337 -10.907 -25.129 1.00 64.62 377 MET A CA 1
ATOM 3013 C C . MET A 1 377 ? 29.260 -9.931 -26.309 1.00 64.62 377 MET A C 1
ATOM 3015 O O . MET A 1 377 ? 28.524 -10.173 -27.262 1.00 64.62 377 MET A O 1
ATOM 3019 N N . HIS A 1 378 ? 30.007 -8.825 -26.262 1.00 63.94 378 HIS A N 1
ATOM 3020 C CA . HIS A 1 378 ? 30.071 -7.865 -27.360 1.00 63.94 378 HIS A CA 1
ATOM 3021 C C . HIS A 1 378 ? 30.662 -8.505 -28.622 1.00 63.94 378 HIS A C 1
ATOM 3023 O O . HIS A 1 378 ? 30.072 -8.363 -29.686 1.00 63.94 378 HIS A O 1
ATOM 3029 N N . GLU A 1 379 ? 31.758 -9.262 -28.512 1.00 65.81 379 GLU A N 1
ATOM 3030 C CA . GLU A 1 379 ? 32.349 -10.002 -29.637 1.00 65.81 379 GLU A CA 1
ATOM 3031 C C . GLU A 1 379 ? 31.374 -11.016 -30.255 1.00 65.81 379 GLU A C 1
ATOM 3033 O O . GLU A 1 379 ? 31.255 -11.083 -31.476 1.00 65.81 379 GLU A O 1
ATOM 3038 N N . LEU A 1 380 ? 30.612 -11.741 -29.430 1.00 62.66 380 LEU A N 1
ATOM 3039 C CA . LEU A 1 380 ? 29.583 -12.680 -29.893 1.00 62.66 380 LEU A CA 1
ATOM 3040 C C . LEU A 1 380 ? 28.418 -11.986 -30.619 1.00 62.66 380 LEU A C 1
ATOM 3042 O O . LEU A 1 380 ? 27.959 -12.449 -31.659 1.00 62.66 380 LEU A O 1
ATOM 3046 N N . LEU A 1 381 ? 27.955 -10.845 -30.104 1.00 62.47 381 LEU A N 1
ATOM 3047 C CA . LEU A 1 381 ? 26.826 -10.093 -30.670 1.00 62.47 381 LEU A CA 1
ATOM 3048 C C . LEU A 1 381 ? 27.185 -9.266 -31.917 1.00 62.47 381 LEU A C 1
ATOM 3050 O O . LEU A 1 381 ? 26.295 -8.714 -32.571 1.00 62.47 381 LEU A O 1
ATOM 3054 N N . VAL A 1 382 ? 28.474 -9.131 -32.241 1.00 65.88 382 VAL A N 1
ATOM 3055 C CA . VAL A 1 382 ? 28.939 -8.434 -33.449 1.00 65.88 382 VAL A CA 1
ATOM 3056 C C . VAL A 1 382 ? 28.747 -9.296 -34.710 1.00 65.88 382 VAL A C 1
ATOM 3058 O O . VAL A 1 382 ? 28.663 -8.725 -35.795 1.00 65.88 382 VAL A O 1
ATOM 3061 N N . GLY A 1 383 ? 28.582 -10.622 -34.580 1.00 61.56 383 GLY A N 1
ATOM 3062 C CA . GLY A 1 383 ? 28.474 -11.556 -35.711 1.00 61.56 383 GLY A CA 1
ATOM 3063 C C . GLY A 1 383 ? 27.057 -11.927 -36.179 1.00 61.56 383 GLY A C 1
ATOM 3064 O O . GLY A 1 383 ? 26.848 -12.053 -37.381 1.00 61.56 383 GLY A O 1
ATOM 3065 N N . GLU A 1 384 ? 26.075 -12.081 -35.280 1.00 64.38 384 GLU A N 1
ATOM 3066 C CA . GLU A 1 384 ? 24.743 -12.623 -35.626 1.00 64.38 384 GLU A CA 1
ATOM 3067 C C . GLU A 1 384 ? 23.596 -12.008 -34.792 1.00 64.38 384 GLU A C 1
ATOM 3069 O O . GLU A 1 384 ? 23.786 -11.587 -33.649 1.00 64.38 384 GLU A O 1
ATOM 3074 N N . GLN A 1 385 ? 22.379 -11.952 -35.357 1.00 65.19 385 GLN A N 1
ATOM 3075 C CA . GLN A 1 385 ? 21.163 -11.595 -34.610 1.00 65.19 385 GLN A CA 1
ATOM 3076 C C . GLN A 1 385 ? 20.659 -12.809 -33.822 1.00 65.19 385 GLN A C 1
ATOM 3078 O O . GLN A 1 385 ? 20.161 -13.773 -34.401 1.00 65.19 385 GLN A O 1
ATOM 3083 N N . LEU A 1 386 ? 20.734 -12.743 -32.494 1.00 72.56 386 LEU A N 1
ATOM 3084 C CA . LEU A 1 386 ? 20.212 -13.793 -31.622 1.00 72.56 386 LEU A CA 1
ATOM 3085 C C . LEU A 1 386 ? 18.722 -13.576 -31.324 1.00 72.56 386 LEU A C 1
ATOM 3087 O O . LEU A 1 386 ? 18.288 -12.482 -30.956 1.00 72.56 386 LEU A O 1
ATOM 3091 N N . ASN A 1 387 ? 17.929 -14.644 -31.418 1.00 76.88 387 ASN A N 1
ATOM 3092 C CA . ASN A 1 387 ? 16.506 -14.628 -31.077 1.00 76.88 387 ASN A CA 1
ATOM 3093 C C . ASN A 1 387 ? 16.280 -15.010 -29.602 1.00 76.88 387 ASN A C 1
ATOM 3095 O O . ASN A 1 387 ? 15.806 -16.104 -29.293 1.00 76.88 387 ASN A O 1
ATOM 3099 N N . VAL A 1 388 ? 16.651 -14.114 -28.684 1.00 80.06 388 VAL A N 1
ATOM 3100 C CA . VAL A 1 388 ? 16.486 -14.310 -27.231 1.00 80.06 388 VAL A CA 1
ATOM 3101 C C . VAL A 1 388 ? 15.245 -13.567 -26.735 1.00 80.06 388 VAL A C 1
ATOM 3103 O O . VAL A 1 388 ? 15.080 -12.385 -27.027 1.00 80.06 388 VAL A O 1
ATOM 3106 N N . LYS A 1 389 ? 14.385 -14.251 -25.966 1.00 82.00 389 LYS A N 1
ATOM 3107 C CA . LYS A 1 389 ? 13.153 -13.677 -25.385 1.00 82.00 389 LYS A CA 1
ATOM 3108 C C . LYS A 1 389 ? 13.283 -13.270 -23.917 1.00 82.00 389 LYS A C 1
ATOM 3110 O O . LYS A 1 389 ? 12.657 -12.297 -23.504 1.00 82.00 389 LYS A O 1
ATOM 3115 N N . GLU A 1 390 ? 14.075 -14.002 -23.139 1.00 82.25 390 GLU A N 1
ATOM 3116 C CA . GLU A 1 390 ? 14.239 -13.796 -21.696 1.00 82.25 390 GLU A CA 1
ATOM 3117 C C . GLU A 1 390 ? 15.728 -13.821 -21.332 1.00 82.25 390 GLU A C 1
ATOM 3119 O O . GLU A 1 390 ? 16.467 -14.682 -21.819 1.00 82.25 390 GLU A O 1
ATOM 3124 N N . MET A 1 391 ? 16.159 -12.887 -20.480 1.00 81.31 391 MET A N 1
ATOM 3125 C CA . MET A 1 391 ? 17.529 -12.818 -19.971 1.00 81.31 391 MET A CA 1
ATOM 3126 C C . MET A 1 391 ? 17.541 -12.369 -18.501 1.00 81.31 391 MET A C 1
ATOM 3128 O O . MET A 1 391 ? 17.004 -11.306 -18.168 1.00 81.31 391 MET A O 1
ATOM 3132 N N . ASP A 1 392 ? 18.158 -13.178 -17.636 1.00 79.69 392 ASP A N 1
ATOM 3133 C CA . ASP A 1 392 ? 18.362 -12.905 -16.208 1.00 79.69 392 ASP A CA 1
ATOM 3134 C C . ASP A 1 392 ? 19.865 -12.899 -15.874 1.00 79.69 392 ASP A C 1
ATOM 3136 O O . ASP A 1 392 ? 20.624 -13.695 -16.418 1.00 79.69 392 ASP A O 1
ATOM 3140 N N . PHE A 1 393 ? 20.294 -11.982 -15.005 1.00 76.56 393 PHE A N 1
ATOM 3141 C CA . PHE A 1 393 ? 21.681 -11.822 -14.554 1.00 76.56 393 PHE A CA 1
ATOM 3142 C C . PHE A 1 393 ? 21.823 -12.003 -13.027 1.00 76.56 393 PHE A C 1
ATOM 3144 O O . PHE A 1 393 ? 22.777 -11.484 -12.447 1.00 76.56 393 PHE A O 1
ATOM 3151 N N . SER A 1 394 ? 20.877 -12.685 -12.366 1.00 61.41 394 SER A N 1
ATOM 3152 C CA . SER A 1 394 ? 20.814 -12.814 -10.902 1.00 61.41 394 SER A CA 1
ATOM 3153 C C . SER A 1 394 ? 21.936 -13.597 -10.251 1.00 61.41 394 SER A C 1
ATOM 3155 O O . SER A 1 394 ? 22.429 -13.163 -9.211 1.00 61.41 394 SER A O 1
ATOM 3157 N N . ASP A 1 395 ? 22.378 -14.684 -10.878 1.00 54.06 395 ASP A N 1
ATOM 3158 C CA . ASP A 1 395 ? 23.242 -15.675 -10.226 1.00 54.06 395 ASP A CA 1
ATOM 3159 C C . ASP A 1 395 ? 24.530 -15.955 -11.017 1.00 54.06 395 ASP A C 1
ATOM 3161 O O . ASP A 1 395 ? 25.183 -16.992 -10.876 1.00 54.06 395 ASP A O 1
ATOM 3165 N N . MET A 1 396 ? 24.941 -15.007 -11.863 1.00 60.19 396 MET A N 1
ATOM 3166 C CA . MET A 1 396 ? 26.029 -15.235 -12.808 1.00 60.19 396 MET A CA 1
ATOM 3167 C C . MET A 1 396 ? 27.407 -15.262 -12.122 1.00 60.19 396 MET A C 1
ATOM 3169 O O . MET A 1 396 ? 28.076 -14.241 -11.946 1.00 60.19 396 MET A O 1
ATOM 3173 N N . SER A 1 397 ? 27.855 -16.468 -11.768 1.00 57.34 397 SER A N 1
ATOM 3174 C CA . SER A 1 397 ? 29.211 -16.747 -11.288 1.00 57.34 397 SER A CA 1
ATOM 3175 C C . SER A 1 397 ? 30.243 -16.790 -12.428 1.00 57.34 397 SER A C 1
ATOM 3177 O O . SER A 1 397 ? 29.913 -16.923 -13.613 1.00 57.34 397 SER A O 1
ATOM 3179 N N . LYS A 1 398 ? 31.536 -16.743 -12.069 1.00 53.09 398 LYS A N 1
ATOM 3180 C CA . LYS A 1 398 ? 32.674 -16.782 -13.010 1.00 53.09 398 LYS A CA 1
ATOM 3181 C C . LYS A 1 398 ? 32.665 -17.995 -13.954 1.00 53.09 398 LYS A C 1
ATOM 3183 O O . LYS A 1 398 ? 33.118 -17.891 -15.094 1.00 53.09 398 LYS A O 1
ATOM 3188 N N . GLY A 1 399 ? 32.155 -19.136 -13.489 1.00 55.19 399 GLY A N 1
ATOM 3189 C CA . GLY A 1 399 ? 32.045 -20.367 -14.276 1.00 55.19 399 GLY A CA 1
ATOM 3190 C C . GLY A 1 399 ? 30.896 -20.330 -15.285 1.00 55.19 399 GLY A C 1
ATOM 3191 O O . GLY A 1 399 ? 31.103 -20.664 -16.451 1.00 55.19 399 GLY A O 1
ATOM 3192 N N . ALA A 1 400 ? 29.720 -19.848 -14.871 1.00 56.16 400 ALA A N 1
ATOM 3193 C CA . ALA A 1 400 ? 28.529 -19.765 -15.721 1.00 56.16 400 ALA A CA 1
ATOM 3194 C C . ALA A 1 400 ? 28.736 -18.812 -16.909 1.00 56.16 400 ALA A C 1
ATOM 3196 O O . ALA A 1 400 ? 28.413 -19.150 -18.047 1.00 56.16 400 ALA A O 1
ATOM 3197 N N . ALA A 1 401 ? 29.389 -17.672 -16.660 1.00 55.53 401 ALA A N 1
ATOM 3198 C CA . ALA A 1 401 ? 29.804 -16.722 -17.688 1.00 55.53 401 ALA A CA 1
ATOM 3199 C C . ALA A 1 401 ? 30.687 -17.374 -18.771 1.00 55.53 401 ALA A C 1
ATOM 3201 O O . ALA A 1 401 ? 30.464 -17.171 -19.961 1.00 55.53 401 ALA A O 1
ATOM 3202 N N . LYS A 1 402 ? 31.662 -18.207 -18.380 1.00 54.50 402 LYS A N 1
ATOM 3203 C CA . LYS A 1 402 ? 32.544 -18.916 -19.324 1.00 54.50 402 LYS A CA 1
ATOM 3204 C C . LYS A 1 402 ? 31.822 -20.008 -20.118 1.00 54.50 402 LYS A C 1
ATOM 3206 O O . LYS A 1 402 ? 32.091 -20.146 -21.307 1.00 54.50 402 LYS A O 1
ATOM 3211 N N . VAL A 1 403 ? 30.917 -20.763 -19.489 1.00 56.38 403 VAL A N 1
ATOM 3212 C CA . VAL A 1 403 ? 30.123 -21.805 -20.168 1.00 56.38 403 VAL A CA 1
ATOM 3213 C C . VAL A 1 403 ? 29.169 -21.181 -21.186 1.00 56.38 403 VAL A C 1
ATOM 3215 O O . VAL A 1 403 ? 29.093 -21.655 -22.314 1.00 56.38 403 VAL A O 1
ATOM 3218 N N . LEU A 1 404 ? 28.519 -20.065 -20.843 1.00 59.41 404 LEU A N 1
ATOM 3219 C CA . LEU A 1 404 ? 27.668 -19.316 -21.769 1.00 59.41 404 LEU A CA 1
ATOM 3220 C C . LEU A 1 404 ? 28.454 -18.832 -22.996 1.00 59.41 404 LEU A C 1
ATOM 3222 O O . LEU A 1 404 ? 28.022 -19.026 -24.131 1.00 59.41 404 LEU A O 1
ATOM 3226 N N . LEU A 1 405 ? 29.633 -18.244 -22.770 1.00 56.78 405 LEU A N 1
ATOM 3227 C CA . LEU A 1 405 ? 30.520 -17.791 -23.843 1.00 56.78 405 LEU A CA 1
ATOM 3228 C C . LEU A 1 405 ? 31.010 -18.944 -24.730 1.00 56.78 405 LEU A C 1
ATOM 3230 O O . LEU A 1 405 ? 31.297 -18.716 -25.900 1.00 56.78 405 LEU A O 1
ATOM 3234 N N . ALA A 1 406 ? 31.100 -20.166 -24.199 1.00 58.94 406 ALA A N 1
ATOM 3235 C CA . ALA A 1 406 ? 31.429 -21.356 -24.979 1.00 58.94 406 ALA A CA 1
ATOM 3236 C C . ALA A 1 406 ? 30.229 -21.849 -25.809 1.00 58.94 406 ALA A C 1
ATOM 3238 O O . ALA A 1 406 ? 30.390 -22.090 -27.002 1.00 58.94 406 ALA A O 1
ATOM 3239 N N . SER A 1 407 ? 29.027 -21.922 -25.226 1.00 55.94 407 SER A N 1
ATOM 3240 C CA . SER A 1 407 ? 27.809 -22.380 -25.919 1.00 55.94 407 SER A CA 1
ATOM 3241 C C . SER A 1 407 ? 27.346 -21.432 -27.029 1.00 55.94 407 SER A C 1
ATOM 3243 O O . SER A 1 407 ? 26.785 -21.876 -28.025 1.00 55.94 407 SER A O 1
ATOM 3245 N N . LEU A 1 408 ? 27.593 -20.127 -26.885 1.00 55.53 408 LEU A N 1
ATOM 3246 C CA . LEU A 1 408 ? 27.265 -19.123 -27.905 1.00 55.53 408 LEU A CA 1
ATOM 3247 C C . LEU A 1 408 ? 28.251 -19.105 -29.090 1.00 55.53 408 LEU A C 1
ATOM 3249 O O . LEU A 1 408 ? 27.979 -18.440 -30.084 1.00 55.53 408 LEU A O 1
ATOM 3253 N N . ARG A 1 409 ? 29.385 -19.818 -29.007 1.00 56.38 409 ARG A N 1
ATOM 3254 C CA . ARG A 1 409 ? 30.359 -19.964 -30.107 1.00 56.38 409 ARG A CA 1
ATOM 3255 C C . ARG A 1 409 ? 30.048 -21.140 -31.044 1.00 56.38 409 ARG A C 1
ATOM 3257 O O . ARG A 1 409 ? 30.764 -21.313 -32.030 1.00 56.38 409 ARG A O 1
ATOM 3264 N N . GLU A 1 410 ? 29.031 -21.959 -30.758 1.00 51.72 410 GLU A N 1
ATOM 3265 C CA . GLU A 1 410 ? 28.648 -23.061 -31.648 1.00 51.72 410 GLU A CA 1
ATOM 3266 C C . GLU A 1 410 ? 27.857 -22.555 -32.872 1.00 51.72 410 GLU A C 1
ATOM 3268 O O . GLU A 1 410 ? 26.947 -21.740 -32.720 1.00 51.72 410 GLU A O 1
ATOM 3273 N N . PRO A 1 411 ? 28.170 -23.027 -34.095 1.00 48.00 411 PRO A N 1
ATOM 3274 C CA . PRO A 1 411 ? 27.542 -22.528 -35.314 1.00 48.00 411 PRO A CA 1
ATOM 3275 C C . PRO A 1 411 ? 26.038 -22.872 -35.401 1.00 48.00 411 PRO A C 1
ATOM 3277 O O . PRO A 1 411 ? 25.620 -23.935 -34.929 1.00 48.00 411 PRO A O 1
ATOM 3280 N N . PRO A 1 412 ? 25.221 -22.053 -36.099 1.00 45.06 412 PRO A N 1
ATOM 3281 C CA . PRO A 1 412 ? 23.749 -22.072 -36.024 1.00 45.06 412 PRO A CA 1
ATOM 3282 C C . PRO A 1 412 ? 23.045 -23.327 -36.575 1.00 45.06 412 PRO A C 1
ATOM 3284 O O . PRO A 1 412 ? 21.819 -23.396 -36.608 1.00 45.06 412 PRO A O 1
ATOM 3287 N N . GLY A 1 413 ? 23.782 -24.346 -37.016 1.00 47.56 413 GLY A N 1
ATOM 3288 C CA . GLY A 1 413 ? 23.238 -25.509 -37.722 1.00 47.56 413 GLY A CA 1
ATOM 3289 C C . GLY A 1 413 ? 22.580 -26.587 -36.852 1.00 47.56 413 GLY A C 1
ATOM 3290 O O . GLY A 1 413 ? 22.112 -27.579 -37.406 1.00 47.56 413 GLY A O 1
ATOM 3291 N N . LYS A 1 414 ? 22.558 -26.454 -35.515 1.00 46.12 414 LYS A N 1
ATOM 3292 C CA . LYS A 1 414 ? 22.050 -27.515 -34.614 1.00 46.12 414 LYS A CA 1
ATOM 3293 C C . LYS A 1 414 ? 21.007 -27.093 -33.575 1.00 46.12 414 LYS A C 1
ATOM 3295 O O . LYS A 1 414 ? 20.397 -27.971 -32.970 1.00 46.12 414 LYS A O 1
ATOM 3300 N N . ALA A 1 415 ? 20.733 -25.803 -33.389 1.00 44.12 415 ALA A N 1
ATOM 3301 C CA . ALA A 1 415 ? 19.835 -25.331 -32.333 1.00 44.12 415 ALA A CA 1
ATOM 3302 C C . ALA A 1 415 ? 18.585 -24.639 -32.900 1.00 44.12 415 ALA A C 1
ATOM 3304 O O . ALA A 1 415 ? 18.443 -23.423 -32.848 1.00 44.12 415 ALA A O 1
ATOM 3305 N N . GLY A 1 416 ? 17.616 -25.426 -33.376 1.00 35.59 416 GLY A N 1
ATOM 3306 C CA . GLY A 1 416 ? 16.239 -24.964 -33.622 1.00 35.59 416 GLY A CA 1
ATOM 3307 C C . GLY A 1 416 ? 15.430 -24.733 -32.334 1.00 35.59 416 GLY A C 1
ATOM 3308 O O . GLY A 1 416 ? 14.214 -24.906 -32.333 1.00 35.59 416 GLY A O 1
ATOM 3309 N N . SER A 1 417 ? 16.091 -24.406 -31.220 1.00 39.72 417 SER A N 1
ATOM 3310 C CA . SER A 1 417 ? 15.481 -24.322 -29.894 1.00 39.72 417 SER A CA 1
ATOM 3311 C C . SER A 1 417 ? 15.477 -22.889 -29.380 1.00 39.72 417 SER A C 1
ATOM 3313 O O . SER A 1 417 ? 16.506 -22.220 -29.348 1.00 39.72 417 SER A O 1
ATOM 3315 N N . TRP A 1 418 ? 14.311 -22.447 -28.913 1.00 43.88 418 TRP A N 1
ATOM 3316 C CA . TRP A 1 418 ? 14.135 -21.235 -28.121 1.00 43.88 418 TRP A CA 1
ATOM 3317 C C . TRP A 1 418 ? 15.110 -21.244 -26.939 1.00 43.88 418 TRP A C 1
ATOM 3319 O O . TRP A 1 418 ? 15.067 -22.153 -26.109 1.00 43.88 418 TRP A O 1
ATOM 3329 N N . MET A 1 419 ? 15.989 -20.246 -26.851 1.00 42.44 419 MET A N 1
ATOM 3330 C CA . MET A 1 419 ? 16.903 -20.127 -25.718 1.00 42.44 419 MET A CA 1
ATOM 3331 C C . MET A 1 419 ? 16.197 -19.358 -24.599 1.00 42.44 419 MET A C 1
ATOM 3333 O O . MET A 1 419 ? 15.983 -18.147 -24.688 1.00 42.44 419 MET A O 1
ATOM 3337 N N . ARG A 1 420 ? 15.788 -20.082 -23.555 1.00 39.72 420 ARG A N 1
ATOM 3338 C CA . ARG A 1 420 ? 15.380 -19.503 -22.274 1.00 39.72 420 ARG A CA 1
ATOM 3339 C C . ARG A 1 420 ? 16.614 -19.508 -21.377 1.00 39.72 420 ARG A C 1
ATOM 3341 O O . ARG A 1 420 ? 16.878 -20.500 -20.705 1.00 39.72 420 ARG A O 1
ATOM 3348 N N . CYS A 1 421 ? 17.406 -18.440 -21.414 1.00 42.47 421 CYS A N 1
ATOM 3349 C CA . CYS A 1 421 ? 18.540 -18.293 -20.505 1.00 42.47 421 CYS A CA 1
ATOM 3350 C C . CYS A 1 421 ? 18.019 -17.888 -19.117 1.00 42.47 421 CYS A C 1
ATOM 3352 O O . CYS A 1 421 ? 17.973 -16.705 -18.788 1.00 42.47 421 CYS A O 1
ATOM 3354 N N . ARG A 1 422 ? 17.592 -18.877 -18.318 1.00 35.69 422 ARG A N 1
ATOM 3355 C CA . ARG A 1 422 ? 17.630 -18.764 -16.852 1.00 35.69 422 ARG A CA 1
ATOM 3356 C C . ARG A 1 422 ? 19.070 -19.064 -16.444 1.00 35.69 422 ARG A C 1
ATOM 3358 O O . ARG A 1 422 ? 19.508 -20.193 -16.658 1.00 35.69 422 ARG A O 1
ATOM 3365 N N . LEU A 1 423 ? 19.789 -18.045 -15.976 1.00 38.81 423 LEU A N 1
ATOM 3366 C CA . LEU A 1 423 ? 21.197 -18.123 -15.578 1.00 38.81 423 LEU A CA 1
ATOM 3367 C C . LEU A 1 423 ? 21.331 -18.118 -14.066 1.00 38.81 423 LEU A C 1
ATOM 3369 O O . LEU A 1 423 ? 20.768 -17.182 -13.458 1.00 38.81 423 LEU A O 1
#

Sequence (423 aa):
MFFTLLKRLPNLEFLRIYSMDCEKVDTAAIMDGEFSRLKILHIHAQVVKKVDRRFASRFLPWMPALVEFSSTMLWPETAKVLAEKNLKLETFRQSLDRKSLHRHQGILPMINVASILLELSSSLKTFNGVDHRITARHLQTHAWNCVGLEVFRCQIVGLPTLKKSDRAVIDTLSASGLLSAEETAPPPDPRQIEAQEKQQRWLNMHGLVYDRLASLIRLTVLDLGWESRDVRKLEETIVRPSDVWAEAPIHEILELSLTSGLERLAPLTKLEVFGFDGVNHGIGKPELEWMARSWPRLKVMRGLHASTEPRLARLFSPKTVLREYMQTLRPGVIHTPALLLGSAKEDLGASPYMASDMFEGDSHDSKIDIYEFVSAMHELLVGEQLNVKEMDFSDMSKGAAKVLLASLREPPGKAGSWMRCRL

Nearest PDB structures (foldseek):
  7z8v-assembly1_F  TM=5.414E-01  e=1.054E-03  Homo sapiens
  6djb-assembly1_B  TM=2.711E-01  e=5.708E-02  Homo sapiens
  6djb-assembly1_A  TM=2.832E-01  e=2.199E-01  Homo sapiens